Protein AF-A0A4Z0R342-F1 (afdb_monomer_lite)

pLDDT: mean 92.37, std 7.5, range [56.41, 98.62]

Structure (mmCIF, N/CA/C/O backbone):
data_AF-A0A4Z0R342-F1
#
_entry.id   AF-A0A4Z0R342-F1
#
loop_
_atom_site.group_PDB
_atom_site.id
_atom_site.type_symbol
_atom_site.label_atom_id
_atom_site.label_alt_id
_atom_site.label_comp_id
_atom_site.label_asym_id
_atom_site.label_entity_id
_atom_site.label_seq_id
_atom_site.pdbx_PDB_ins_code
_atom_site.Cartn_x
_atom_site.Cartn_y
_atom_site.Cartn_z
_atom_site.occupancy
_atom_site.B_iso_or_equiv
_atom_site.auth_seq_id
_atom_site.auth_comp_id
_atom_site.auth_asym_id
_atom_site.auth_atom_id
_atom_site.pdbx_PDB_model_num
ATOM 1 N N . MET A 1 1 ? -10.375 8.324 -7.191 1.00 58.84 1 MET A N 1
ATOM 2 C CA . MET A 1 1 ? -10.626 8.672 -8.607 1.00 58.84 1 MET A CA 1
ATOM 3 C C . MET A 1 1 ? -9.761 9.822 -9.131 1.00 58.84 1 MET A C 1
ATOM 5 O O . MET A 1 1 ? -9.226 9.677 -10.217 1.00 58.84 1 MET A O 1
ATOM 9 N N . ALA A 1 2 ? -9.549 10.933 -8.406 1.00 72.94 2 ALA A N 1
ATOM 10 C CA . ALA A 1 2 ? -8.735 12.053 -8.923 1.00 72.94 2 ALA A CA 1
ATOM 11 C C . ALA A 1 2 ? -7.301 11.655 -9.349 1.00 72.94 2 ALA A C 1
ATOM 13 O O . ALA A 1 2 ? -6.861 12.028 -10.432 1.00 72.94 2 ALA A O 1
ATOM 14 N N . GLY A 1 3 ? -6.603 10.837 -8.549 1.00 83.50 3 GLY A N 1
ATOM 15 C CA . GLY A 1 3 ? -5.262 10.346 -8.905 1.00 83.50 3 GLY A CA 1
ATOM 16 C C . GLY A 1 3 ? -5.243 9.449 -10.148 1.00 83.50 3 GLY A C 1
ATOM 17 O O . GLY A 1 3 ? -4.335 9.531 -10.959 1.00 83.50 3 GLY A O 1
ATOM 18 N N . GLU A 1 4 ? -6.278 8.639 -10.355 1.00 87.81 4 GLU A N 1
ATOM 19 C CA . GLU A 1 4 ? -6.387 7.790 -11.547 1.00 87.81 4 GLU A CA 1
ATOM 20 C C . GLU A 1 4 ? -6.617 8.621 -12.814 1.00 87.81 4 GLU A C 1
ATOM 22 O O . GLU A 1 4 ? -5.901 8.441 -13.797 1.00 87.81 4 GLU A O 1
ATOM 27 N N . ARG A 1 5 ? -7.526 9.611 -12.761 1.00 92.69 5 ARG A N 1
ATOM 28 C CA . ARG A 1 5 ? -7.713 10.567 -13.867 1.00 92.69 5 ARG A CA 1
ATOM 29 C C . ARG A 1 5 ? -6.400 11.269 -14.211 1.00 92.69 5 ARG A C 1
ATOM 31 O O . ARG A 1 5 ? -6.078 11.361 -15.392 1.00 92.69 5 ARG A O 1
ATOM 38 N N . LYS A 1 6 ? -5.654 11.715 -13.191 1.00 94.00 6 LYS A N 1
ATOM 39 C CA . LYS A 1 6 ? -4.354 12.384 -13.341 1.00 94.00 6 LYS A CA 1
ATOM 40 C C . LYS A 1 6 ? -3.309 11.462 -13.978 1.00 94.00 6 LYS A C 1
ATOM 42 O O . LYS A 1 6 ? -2.653 11.871 -14.928 1.00 94.00 6 LYS A O 1
ATOM 47 N N . GLY A 1 7 ? -3.225 10.205 -13.535 1.00 94.06 7 GLY A N 1
ATOM 48 C CA . GLY A 1 7 ? -2.366 9.182 -14.143 1.00 94.06 7 GLY A CA 1
ATOM 49 C C . GLY A 1 7 ? -2.644 8.977 -15.629 1.00 94.06 7 GLY A C 1
ATOM 50 O O . GLY A 1 7 ? -1.735 9.124 -16.437 1.00 94.06 7 GLY A O 1
ATOM 51 N N . LYS A 1 8 ? -3.914 8.780 -16.000 1.00 95.88 8 LYS A N 1
ATOM 52 C CA . LYS A 1 8 ? -4.314 8.613 -17.406 1.00 95.88 8 LYS A CA 1
ATOM 53 C C . LYS A 1 8 ? -4.059 9.860 -18.259 1.00 95.88 8 LYS A C 1
ATOM 55 O O . LYS A 1 8 ? -3.855 9.749 -19.460 1.00 95.88 8 LYS A O 1
ATOM 60 N N . THR A 1 9 ? -4.078 11.053 -17.663 1.00 97.19 9 THR A N 1
ATOM 61 C CA . THR A 1 9 ? -3.677 12.287 -18.357 1.00 97.19 9 THR A CA 1
ATOM 62 C C . THR A 1 9 ? -2.167 12.331 -18.603 1.00 97.19 9 THR A C 1
ATOM 64 O O . THR A 1 9 ? -1.750 12.718 -19.689 1.00 97.19 9 THR A O 1
ATOM 67 N N . TYR A 1 10 ? -1.343 11.891 -17.647 1.00 97.75 10 TYR A N 1
ATOM 68 C CA . TYR A 1 10 ? 0.102 11.769 -17.860 1.00 97.75 10 TYR A CA 1
ATOM 69 C C . TYR A 1 10 ? 0.454 10.725 -18.918 1.00 97.75 10 TYR A C 1
ATOM 71 O O . TYR A 1 10 ? 1.288 11.002 -19.774 1.00 97.75 10 TYR A O 1
ATOM 79 N N . GLU A 1 11 ? -0.212 9.568 -18.907 1.00 98.06 11 GLU A N 1
ATOM 80 C CA . GLU A 1 11 ? -0.090 8.575 -19.979 1.00 98.06 11 GLU A CA 1
ATOM 81 C C . GLU A 1 11 ? -0.410 9.202 -21.347 1.00 98.06 11 GLU A C 1
ATOM 83 O O . GLU A 1 11 ? 0.380 9.075 -22.274 1.00 98.06 11 GLU A O 1
ATOM 88 N N . ALA A 1 12 ? -1.501 9.965 -21.470 1.00 98.31 12 ALA A N 1
ATOM 89 C CA . ALA A 1 12 ? -1.852 10.621 -22.730 1.00 98.31 12 ALA A CA 1
ATOM 90 C C . ALA A 1 12 ? -0.785 11.629 -23.208 1.00 98.31 12 ALA A C 1
ATOM 92 O O . ALA A 1 12 ? -0.457 11.648 -24.391 1.00 98.31 12 ALA A O 1
ATOM 93 N N . LEU A 1 13 ? -0.186 12.423 -22.308 1.00 98.56 13 LEU A N 1
ATOM 94 C CA . LEU A 1 13 ? 0.931 13.316 -22.664 1.00 98.56 13 LEU A CA 1
ATOM 95 C C . LEU A 1 13 ? 2.157 12.529 -23.155 1.00 98.56 13 LEU A C 1
ATOM 97 O O . LEU A 1 13 ? 2.797 12.929 -24.127 1.00 98.56 13 LEU A O 1
ATOM 101 N N . VAL A 1 14 ? 2.467 11.396 -22.512 1.00 98.62 14 VAL A N 1
ATOM 102 C CA . VAL A 1 14 ? 3.527 10.483 -22.967 1.00 98.62 14 VAL A CA 1
ATOM 103 C C . VAL A 1 14 ? 3.188 9.911 -24.340 1.00 98.62 14 VAL A C 1
ATOM 105 O O . VAL A 1 14 ? 4.060 9.885 -25.201 1.00 98.62 14 VAL A O 1
ATOM 108 N N . LYS A 1 15 ? 1.933 9.525 -24.591 1.00 98.56 15 LYS A N 1
ATOM 109 C CA . LYS A 1 15 ? 1.498 9.012 -25.895 1.00 98.56 15 LYS A CA 1
ATOM 110 C C . LYS A 1 15 ? 1.686 10.039 -27.014 1.00 98.56 15 LYS A C 1
ATOM 112 O O . LYS A 1 15 ? 2.239 9.679 -28.047 1.00 98.56 15 LYS A O 1
ATOM 117 N N . VAL A 1 16 ? 1.330 11.310 -26.788 1.00 98.62 16 VAL A N 1
ATOM 118 C CA . VAL A 1 16 ? 1.589 12.397 -27.757 1.00 98.62 16 VAL A CA 1
ATOM 119 C C . VAL A 1 16 ? 3.085 12.524 -28.059 1.00 98.62 16 VAL A C 1
ATOM 121 O O . VAL A 1 16 ? 3.474 12.651 -29.219 1.00 98.62 16 VAL A O 1
ATOM 124 N N . ALA A 1 17 ? 3.935 12.465 -27.031 1.00 98.62 17 ALA A N 1
ATOM 125 C CA . ALA A 1 17 ? 5.383 12.524 -27.210 1.00 98.62 17 ALA A CA 1
ATOM 126 C C . ALA A 1 17 ? 5.931 11.293 -27.963 1.00 98.62 17 ALA A C 1
ATOM 128 O O . ALA A 1 17 ? 6.778 11.433 -28.841 1.00 98.62 17 ALA A O 1
ATOM 129 N N . LEU A 1 18 ? 5.418 10.090 -27.687 1.00 98.50 18 LEU A N 1
ATOM 130 C CA . LEU A 1 18 ? 5.801 8.867 -28.401 1.00 98.50 18 LEU A CA 1
ATOM 131 C C . LEU A 1 18 ? 5.357 8.881 -29.871 1.00 98.50 18 LEU A C 1
ATOM 133 O O . LEU A 1 18 ? 6.116 8.447 -30.732 1.00 98.50 18 LEU A O 1
ATOM 137 N N . ASP A 1 19 ? 4.172 9.410 -30.183 1.00 98.12 19 ASP A N 1
ATOM 138 C CA . ASP A 1 19 ? 3.695 9.529 -31.569 1.00 98.12 19 ASP A CA 1
ATOM 139 C C . ASP A 1 19 ? 4.552 10.494 -32.398 1.00 98.12 19 ASP A C 1
ATOM 141 O O . ASP A 1 19 ? 4.837 10.227 -33.572 1.00 98.12 19 ASP A O 1
ATOM 145 N N . ARG A 1 20 ? 5.026 11.583 -31.778 1.00 98.00 20 ARG A N 1
ATOM 146 C CA . ARG A 1 20 ? 6.028 12.473 -32.385 1.00 98.00 20 ARG A CA 1
ATOM 147 C C . ARG A 1 20 ? 7.337 11.741 -32.624 1.00 98.00 20 ARG A C 1
ATOM 149 O O . ARG A 1 20 ? 7.822 11.730 -33.750 1.00 98.00 20 ARG A O 1
ATOM 156 N N . LEU A 1 21 ? 7.845 11.053 -31.603 1.00 97.75 21 LEU A N 1
ATOM 157 C CA . LEU A 1 21 ? 9.089 10.295 -31.701 1.00 97.75 21 LEU A CA 1
ATOM 158 C C . LEU A 1 21 ? 9.035 9.229 -32.804 1.00 97.75 21 LEU A C 1
ATOM 160 O O . LEU A 1 21 ? 10.004 9.061 -33.535 1.00 97.75 21 LEU A O 1
ATOM 164 N N . ARG A 1 22 ? 7.896 8.545 -32.971 1.00 97.12 22 ARG A N 1
ATOM 165 C CA . ARG A 1 22 ? 7.670 7.579 -34.058 1.00 97.12 22 ARG A CA 1
ATOM 166 C C . ARG A 1 22 ? 7.709 8.233 -35.440 1.00 97.12 22 ARG A C 1
ATOM 168 O O . ARG A 1 22 ? 8.159 7.616 -36.394 1.00 97.12 22 ARG A O 1
ATOM 175 N N . THR A 1 23 ? 7.235 9.472 -35.553 1.00 96.56 23 THR A N 1
ATOM 176 C CA . THR A 1 23 ? 7.300 10.241 -36.807 1.00 96.56 23 THR A CA 1
ATOM 177 C C . THR A 1 23 ? 8.736 10.678 -37.116 1.00 96.56 23 THR A C 1
ATOM 179 O O . THR A 1 23 ? 9.125 10.741 -38.277 1.00 96.56 23 THR A O 1
ATOM 182 N N . GLU A 1 24 ? 9.534 10.956 -36.082 1.00 96.12 24 GLU A N 1
ATOM 183 C CA . GLU A 1 24 ? 10.947 11.341 -36.197 1.00 96.12 24 GLU A CA 1
ATOM 184 C C . GLU A 1 24 ? 11.888 10.140 -36.417 1.00 96.12 24 GLU A C 1
ATOM 186 O O . GLU A 1 24 ? 12.968 10.300 -36.986 1.00 96.12 24 GLU A O 1
ATOM 191 N N . GLN A 1 25 ? 11.500 8.941 -35.967 1.00 94.12 25 GLN A N 1
ATOM 192 C CA . GLN A 1 25 ? 12.297 7.715 -36.034 1.00 94.12 25 GLN A CA 1
ATOM 193 C C . GLN A 1 25 ? 11.542 6.610 -36.783 1.00 94.12 25 GLN A C 1
ATOM 195 O O . GLN A 1 25 ? 10.724 5.903 -36.194 1.00 94.1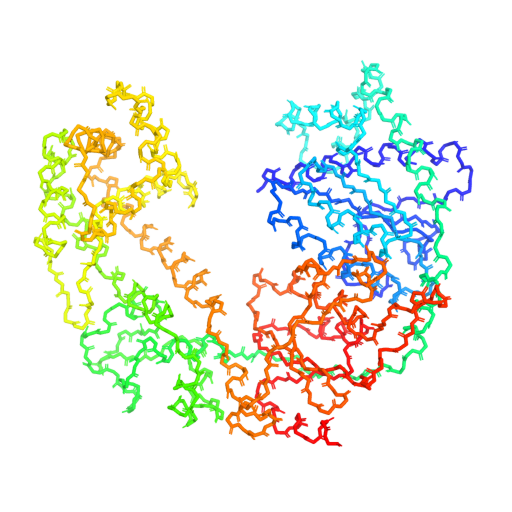2 25 GLN A O 1
ATOM 200 N N . GLU A 1 26 ? 11.886 6.395 -38.058 1.00 87.12 26 GLU A N 1
ATOM 201 C CA . GLU A 1 26 ? 11.214 5.417 -38.938 1.00 87.12 26 GLU A CA 1
ATOM 202 C C . GLU A 1 26 ? 11.157 3.983 -38.367 1.00 87.12 26 GLU A C 1
ATOM 204 O O . GLU A 1 26 ? 10.241 3.233 -38.688 1.00 87.12 26 GLU A O 1
ATOM 209 N N . ASN A 1 27 ? 12.090 3.608 -37.483 1.00 91.19 27 ASN A N 1
ATOM 210 C CA . ASN A 1 27 ? 12.235 2.246 -36.952 1.00 91.19 27 ASN A CA 1
ATOM 211 C C . ASN A 1 27 ? 11.835 2.093 -35.474 1.00 91.19 27 ASN A C 1
ATOM 213 O O . ASN A 1 27 ? 12.312 1.174 -34.811 1.00 91.19 27 ASN A O 1
ATOM 217 N N . LEU A 1 28 ? 11.015 2.991 -34.915 1.00 94.25 28 LEU A N 1
ATOM 218 C CA . LEU A 1 28 ? 10.633 2.884 -33.500 1.00 94.25 28 LEU A CA 1
ATOM 219 C C . LEU A 1 28 ? 9.745 1.655 -33.209 1.00 94.25 28 LEU A C 1
ATOM 221 O O . LEU A 1 28 ? 9.843 1.088 -32.125 1.00 94.25 28 LEU A O 1
ATOM 225 N N . GLY A 1 29 ? 8.914 1.240 -34.170 1.00 96.25 29 GLY A N 1
ATOM 226 C CA . GLY A 1 29 ? 7.895 0.196 -34.005 1.00 96.25 29 GLY A CA 1
ATOM 227 C C . GLY A 1 29 ? 6.491 0.756 -33.737 1.00 96.25 29 GLY A C 1
ATOM 228 O O . GLY A 1 29 ? 6.280 1.972 -33.659 1.00 96.25 29 GLY A O 1
ATOM 229 N N . GLU A 1 30 ? 5.507 -0.135 -33.626 1.00 97.69 30 GLU A N 1
ATOM 230 C CA . GLU A 1 30 ? 4.133 0.210 -33.258 1.00 97.69 30 GLU A CA 1
ATOM 231 C C . GLU A 1 30 ? 4.023 0.466 -31.748 1.00 97.69 30 GLU A C 1
ATOM 233 O O . GLU A 1 30 ? 4.730 -0.152 -30.956 1.00 97.69 30 GLU A O 1
ATOM 238 N N . ILE A 1 31 ? 3.158 1.409 -31.349 1.00 98.31 31 ILE A N 1
ATOM 239 C CA . ILE A 1 31 ? 2.948 1.806 -29.950 1.00 98.31 31 ILE A CA 1
ATOM 240 C C . ILE A 1 31 ? 1.586 1.283 -29.490 1.00 98.31 31 ILE A C 1
ATOM 242 O O . ILE A 1 31 ? 0.553 1.801 -29.914 1.00 98.31 31 ILE A O 1
ATOM 246 N N . PHE A 1 32 ? 1.596 0.337 -28.558 1.00 98.19 32 PHE A N 1
ATOM 247 C CA . PHE A 1 32 ? 0.409 -0.242 -27.929 1.00 98.19 32 PHE A CA 1
ATOM 248 C C . PHE A 1 32 ? 0.188 0.410 -26.557 1.00 98.19 32 PHE A C 1
ATOM 250 O O . PHE A 1 32 ? 1.125 0.484 -25.758 1.00 98.19 32 PHE A O 1
ATOM 257 N N . TRP A 1 33 ? -1.022 0.907 -26.276 1.00 97.81 33 TRP A N 1
ATOM 258 C CA . TRP A 1 33 ? -1.359 1.620 -25.029 1.00 97.81 33 TRP A CA 1
ATOM 259 C C . TRP A 1 33 ? -2.330 0.796 -24.183 1.00 97.81 33 TRP A C 1
ATOM 261 O O . TRP A 1 33 ? -3.463 0.571 -24.602 1.00 97.81 33 TRP A O 1
ATOM 271 N N . ASN A 1 34 ? -1.910 0.408 -22.972 1.00 96.75 34 ASN A N 1
ATOM 272 C CA . ASN A 1 34 ? -2.687 -0.436 -22.053 1.00 96.75 34 ASN A CA 1
ATOM 273 C C . ASN A 1 34 ? -3.116 -1.775 -22.680 1.00 96.75 34 ASN A C 1
ATOM 275 O O . ASN A 1 34 ? -4.220 -2.261 -22.447 1.00 96.75 34 ASN A O 1
ATOM 279 N N . GLU A 1 35 ? -2.247 -2.384 -23.484 1.00 96.94 35 GLU A N 1
ATOM 280 C CA . GLU A 1 35 ? -2.460 -3.733 -24.005 1.00 96.94 35 GLU A CA 1
ATOM 281 C C . GLU A 1 35 ? -1.508 -4.701 -23.308 1.00 96.94 35 GLU A C 1
ATOM 283 O O . GLU A 1 35 ? -0.328 -4.406 -23.138 1.00 96.94 35 GLU A O 1
ATOM 288 N N . THR A 1 36 ? -2.017 -5.857 -22.871 1.00 96.56 36 THR A N 1
ATOM 289 C CA . THR A 1 36 ? -1.226 -6.833 -22.108 1.00 96.56 36 THR A CA 1
ATOM 290 C C . THR A 1 36 ? -0.567 -7.846 -23.050 1.00 96.56 36 THR A C 1
ATOM 292 O O . THR A 1 36 ? -1.287 -8.666 -23.628 1.00 96.56 36 THR A O 1
ATOM 295 N N . PRO A 1 37 ? 0.775 -7.869 -23.165 1.00 96.81 37 PRO A N 1
ATOM 296 C CA . PRO A 1 37 ? 1.475 -8.878 -23.954 1.00 96.81 37 PRO A CA 1
ATOM 297 C C . PRO A 1 37 ? 1.209 -10.304 -23.457 1.00 96.81 37 PRO A C 1
ATOM 299 O O . PRO A 1 37 ? 1.099 -10.553 -22.248 1.00 96.81 37 PRO A O 1
ATOM 302 N N . ALA A 1 38 ? 1.205 -11.277 -24.369 1.00 94.38 38 ALA A N 1
ATOM 303 C CA . ALA A 1 38 ? 1.123 -12.688 -24.016 1.00 94.38 38 ALA A CA 1
ATOM 304 C C . ALA A 1 38 ? 2.243 -13.089 -23.038 1.00 94.38 38 ALA A C 1
ATOM 306 O O . ALA A 1 38 ? 3.427 -12.841 -23.257 1.00 94.38 38 ALA A O 1
ATOM 307 N N . GLY A 1 39 ? 1.855 -13.739 -21.939 1.00 90.00 39 GLY A N 1
ATOM 308 C CA . GLY A 1 39 ? 2.769 -14.195 -20.888 1.00 90.00 39 GLY A CA 1
ATOM 309 C C . GLY A 1 39 ? 2.912 -13.233 -19.706 1.00 90.00 39 GLY A C 1
ATOM 310 O O . GLY A 1 39 ? 3.281 -13.681 -18.616 1.00 90.00 39 GLY A O 1
ATOM 311 N N . MET A 1 40 ? 2.555 -11.956 -19.867 1.00 94.31 40 MET A N 1
ATOM 312 C CA . MET A 1 40 ? 2.443 -11.021 -18.746 1.00 94.31 40 MET A CA 1
ATOM 313 C C . MET A 1 40 ? 1.079 -11.143 -18.063 1.00 94.31 40 MET A C 1
ATOM 315 O O . MET A 1 40 ? 0.073 -11.524 -18.657 1.00 94.31 40 MET A O 1
ATOM 319 N N . THR A 1 41 ? 1.045 -10.837 -16.769 1.00 93.00 41 THR A N 1
ATOM 320 C CA . THR A 1 41 ? -0.194 -10.764 -15.977 1.00 93.00 41 THR A CA 1
ATOM 321 C C . THR A 1 41 ? -0.490 -9.352 -15.488 1.00 93.00 41 THR A C 1
ATOM 323 O O . THR A 1 41 ? -1.451 -9.135 -14.741 1.00 93.00 41 THR A O 1
ATOM 326 N N . ILE A 1 42 ? 0.379 -8.414 -15.846 1.00 91.50 42 ILE A N 1
ATOM 327 C CA . ILE A 1 42 ? 0.260 -7.004 -15.547 1.00 91.50 42 ILE A CA 1
ATOM 328 C C . ILE A 1 42 ? 0.200 -6.267 -16.876 1.00 91.50 42 ILE A C 1
ATOM 330 O O . ILE A 1 42 ? 1.074 -6.459 -17.715 1.00 91.50 42 ILE A O 1
ATOM 334 N N . GLU A 1 43 ? -0.820 -5.433 -17.029 1.00 94.62 43 GLU A N 1
ATOM 335 C CA . GLU A 1 43 ? -0.951 -4.503 -18.145 1.00 94.62 43 GLU A CA 1
ATOM 336 C C . GLU A 1 43 ? 0.106 -3.392 -18.006 1.00 94.62 43 GLU A C 1
ATOM 338 O O . GLU A 1 43 ? 0.104 -2.702 -16.978 1.00 94.62 43 GLU A O 1
ATOM 343 N N . PRO A 1 44 ? 1.049 -3.264 -18.956 1.00 95.25 44 PRO A N 1
ATOM 344 C CA . PRO A 1 44 ? 1.976 -2.140 -19.008 1.00 95.25 44 PRO A CA 1
ATOM 345 C C . PRO A 1 44 ? 1.280 -0.885 -19.548 1.00 95.25 44 PRO A C 1
ATOM 347 O O . PRO A 1 44 ? 0.321 -0.989 -20.312 1.00 95.25 44 PRO A O 1
ATOM 350 N N . ASP A 1 45 ? 1.800 0.300 -19.211 1.00 97.56 45 ASP A N 1
ATOM 351 C CA . ASP A 1 45 ? 1.240 1.548 -19.742 1.00 97.56 45 ASP A CA 1
ATOM 352 C C . ASP A 1 45 ? 1.491 1.646 -21.254 1.00 97.56 45 ASP A C 1
ATOM 354 O O . ASP A 1 45 ? 0.556 1.877 -22.015 1.00 97.56 45 ASP A O 1
ATOM 358 N N . PHE A 1 46 ? 2.723 1.393 -21.719 1.00 98.50 46 PHE A N 1
ATOM 359 C CA . PHE A 1 46 ? 2.996 1.266 -23.155 1.00 98.50 46 PHE A CA 1
ATOM 360 C C . PHE A 1 46 ? 3.930 0.109 -23.490 1.00 98.50 46 PHE A C 1
ATOM 362 O O . PHE A 1 46 ? 4.899 -0.166 -22.776 1.00 98.50 46 PHE A O 1
ATOM 369 N N . CYS A 1 47 ? 3.684 -0.494 -24.646 1.00 98.31 47 CYS A N 1
ATOM 370 C CA . CYS A 1 47 ? 4.588 -1.409 -25.327 1.00 98.31 47 CYS A CA 1
ATOM 371 C C . CYS A 1 47 ? 4.960 -0.832 -26.691 1.00 98.31 47 CYS A C 1
ATOM 373 O O . CYS A 1 47 ? 4.116 -0.248 -27.365 1.00 98.31 47 CYS A O 1
ATOM 375 N N . ILE A 1 48 ? 6.218 -1.001 -27.094 1.00 98.31 48 ILE A N 1
ATOM 376 C CA . ILE A 1 48 ? 6.699 -0.610 -28.419 1.00 98.31 48 ILE A CA 1
ATOM 377 C C . ILE A 1 48 ? 7.419 -1.796 -29.054 1.00 98.31 48 ILE A C 1
ATOM 379 O O . ILE A 1 48 ? 8.334 -2.353 -28.441 1.00 98.31 48 ILE A O 1
ATOM 383 N N . GLY A 1 49 ? 7.016 -2.187 -30.259 1.00 97.31 49 GLY A N 1
ATOM 384 C CA . GLY A 1 49 ? 7.610 -3.304 -30.993 1.00 97.31 49 GLY A CA 1
ATOM 385 C C . GLY A 1 49 ? 6.882 -3.597 -32.300 1.00 97.31 49 GLY A C 1
ATOM 386 O O . GLY A 1 49 ? 6.088 -2.783 -32.763 1.00 97.31 49 GLY A O 1
ATOM 387 N N . ASP A 1 50 ? 7.161 -4.762 -32.880 1.00 95.69 50 ASP A N 1
ATOM 388 C CA . ASP A 1 50 ? 6.518 -5.201 -34.126 1.00 95.69 50 ASP A CA 1
ATOM 389 C C . ASP A 1 50 ? 5.048 -5.584 -33.895 1.00 95.69 50 ASP A C 1
ATOM 391 O O . ASP A 1 50 ? 4.197 -5.350 -34.746 1.00 95.69 50 ASP A O 1
ATOM 395 N N . ASP A 1 51 ? 4.757 -6.153 -32.722 1.00 96.62 51 ASP A N 1
ATOM 396 C CA . ASP A 1 51 ? 3.411 -6.419 -32.227 1.00 96.62 51 ASP A CA 1
ATOM 397 C C . ASP A 1 51 ? 3.385 -6.424 -30.687 1.00 96.62 51 ASP A C 1
ATOM 399 O O . ASP A 1 51 ? 4.429 -6.447 -30.024 1.00 96.62 51 ASP A O 1
ATOM 403 N N . VAL A 1 52 ? 2.182 -6.430 -30.104 1.00 96.38 52 VAL A N 1
ATOM 404 C CA . VAL A 1 52 ? 1.971 -6.387 -28.647 1.00 96.38 52 VAL A CA 1
ATOM 405 C C . VAL A 1 52 ? 2.646 -7.537 -27.884 1.00 96.38 52 VAL A C 1
ATOM 407 O O . VAL A 1 52 ? 3.025 -7.368 -26.729 1.00 96.38 52 VAL A O 1
ATOM 410 N N . ASN A 1 53 ? 2.828 -8.709 -28.499 1.00 96.88 53 ASN A N 1
ATOM 411 C CA . ASN A 1 53 ? 3.418 -9.897 -27.872 1.00 96.88 53 ASN A CA 1
ATOM 412 C C . ASN A 1 53 ? 4.942 -9.972 -28.033 1.00 96.88 53 ASN A C 1
ATOM 414 O O . ASN A 1 53 ? 5.590 -10.751 -27.327 1.00 96.88 53 ASN A O 1
ATOM 418 N N . HIS A 1 54 ? 5.518 -9.147 -28.907 1.00 96.62 54 HIS A N 1
ATOM 419 C CA . HIS A 1 54 ? 6.959 -9.044 -29.131 1.00 96.62 54 HIS A CA 1
ATOM 420 C C . HIS A 1 54 ? 7.466 -7.610 -28.906 1.00 96.62 54 HIS A C 1
ATOM 422 O O . HIS A 1 54 ? 8.121 -7.037 -29.784 1.00 96.62 54 HIS A O 1
ATOM 428 N N . PRO A 1 55 ? 7.208 -7.000 -27.731 1.00 97.38 55 PRO A N 1
ATOM 429 C CA . PRO A 1 55 ? 7.684 -5.654 -27.474 1.00 97.38 55 PRO A CA 1
ATOM 430 C C . PRO A 1 55 ? 9.214 -5.649 -27.365 1.00 97.38 55 PRO A C 1
ATOM 432 O O . PRO A 1 55 ? 9.831 -6.519 -26.746 1.00 97.38 55 PRO A O 1
ATOM 435 N N . GLN A 1 56 ? 9.831 -4.626 -27.943 1.00 97.62 56 GLN A N 1
ATOM 436 C CA . GLN A 1 56 ? 11.247 -4.301 -27.779 1.00 97.62 56 GLN A CA 1
ATOM 437 C C . GLN A 1 56 ? 11.457 -3.317 -26.622 1.00 97.62 56 GLN A C 1
ATOM 439 O O . GLN A 1 56 ? 12.529 -3.289 -26.009 1.00 97.62 56 GLN A O 1
ATOM 444 N N . ILE A 1 57 ? 10.440 -2.504 -26.319 1.00 98.38 57 ILE A N 1
ATOM 445 C CA . ILE A 1 57 ? 10.435 -1.532 -25.225 1.00 98.38 57 ILE A CA 1
ATOM 446 C C . ILE A 1 57 ? 9.112 -1.645 -24.459 1.00 98.38 57 ILE A C 1
ATOM 448 O O . ILE A 1 57 ? 8.040 -1.756 -25.049 1.00 98.38 57 ILE A O 1
ATOM 452 N N . VAL A 1 58 ? 9.189 -1.578 -23.135 1.00 98.25 58 VAL A N 1
ATOM 453 C CA . VAL A 1 58 ? 8.051 -1.412 -22.228 1.00 98.25 58 VAL A CA 1
ATOM 454 C C . VAL A 1 58 ? 8.247 -0.107 -21.466 1.00 98.25 58 VAL A C 1
ATOM 456 O O . VAL A 1 58 ? 9.332 0.154 -20.946 1.00 98.25 58 VAL A O 1
ATOM 459 N N . ILE A 1 59 ? 7.216 0.726 -21.393 1.00 98.44 59 ILE A N 1
ATOM 460 C CA . ILE A 1 59 ? 7.267 2.020 -20.712 1.00 98.44 59 ILE A CA 1
ATOM 461 C C . ILE A 1 59 ? 6.278 2.013 -19.556 1.00 98.44 59 ILE A C 1
ATOM 463 O O . ILE A 1 59 ? 5.112 1.663 -19.728 1.00 98.44 59 ILE A O 1
ATOM 467 N N . LEU A 1 60 ? 6.763 2.429 -18.387 1.00 97.38 60 LEU A N 1
ATOM 468 C CA . LEU A 1 60 ? 5.987 2.571 -17.162 1.00 97.38 60 LEU A CA 1
ATOM 469 C C . LEU A 1 60 ? 5.858 4.055 -16.818 1.00 97.38 60 LEU A C 1
ATOM 471 O O . LEU A 1 60 ? 6.866 4.750 -16.675 1.00 97.38 60 LEU A O 1
ATOM 475 N N . VAL A 1 61 ? 4.635 4.541 -16.644 1.00 96.62 61 VAL A N 1
ATOM 476 C CA . VAL A 1 61 ? 4.314 5.917 -16.268 1.00 96.62 61 VAL A CA 1
ATOM 477 C C . VAL A 1 61 ? 3.844 5.944 -14.821 1.00 96.62 61 VAL A C 1
ATOM 479 O O . VAL A 1 61 ? 2.788 5.439 -14.446 1.00 96.62 61 VAL A O 1
ATOM 482 N N . THR A 1 62 ? 4.624 6.591 -13.961 1.00 93.31 62 THR A N 1
ATOM 483 C CA . THR A 1 62 ? 4.306 6.710 -12.541 1.00 93.31 62 THR A CA 1
ATOM 484 C C . THR A 1 62 ? 4.081 8.150 -12.116 1.00 93.31 62 THR A C 1
ATOM 486 O O . THR A 1 62 ? 4.750 9.089 -12.543 1.00 93.31 62 THR A O 1
ATOM 489 N N . HIS A 1 63 ? 3.141 8.315 -11.197 1.00 91.38 63 HIS A N 1
ATOM 490 C CA . HIS A 1 63 ? 2.977 9.526 -10.416 1.00 91.38 63 HIS A CA 1
ATOM 491 C C . HIS A 1 63 ? 2.597 9.126 -8.988 1.00 91.38 63 HIS A C 1
ATOM 493 O O . HIS A 1 63 ? 1.970 8.082 -8.749 1.00 91.38 63 HIS A O 1
ATOM 499 N N . SER A 1 64 ? 2.972 9.952 -8.019 1.00 80.94 64 SER A N 1
ATOM 500 C CA . SER A 1 64 ? 2.569 9.768 -6.634 1.00 80.94 64 SER A CA 1
ATOM 501 C C . SER A 1 64 ? 2.172 11.117 -6.039 1.00 80.94 64 SER A C 1
ATOM 503 O O . SER A 1 64 ? 2.727 12.149 -6.382 1.00 80.94 64 SER A O 1
ATOM 505 N N . GLY A 1 65 ? 1.151 11.122 -5.182 1.00 71.06 65 GLY A N 1
ATOM 506 C CA . GLY A 1 65 ? 0.759 12.331 -4.448 1.00 71.06 65 GLY A CA 1
ATOM 507 C C . GLY A 1 65 ? 1.542 12.531 -3.148 1.00 71.06 65 GLY A C 1
ATOM 508 O O . GLY A 1 65 ? 1.232 13.447 -2.396 1.00 71.06 65 GLY A O 1
ATOM 509 N N . SER A 1 66 ? 2.471 11.626 -2.804 1.00 69.88 66 SER A N 1
ATOM 510 C CA . SER A 1 66 ? 3.272 11.738 -1.580 1.00 69.88 66 SER A CA 1
ATOM 511 C C . SER A 1 66 ? 4.504 10.831 -1.589 1.00 69.88 66 SER A C 1
ATOM 513 O O . SER A 1 66 ? 4.458 9.690 -2.056 1.00 69.88 66 SER A O 1
ATOM 515 N N . ALA A 1 67 ? 5.561 11.264 -0.898 1.00 68.19 67 ALA A N 1
ATOM 516 C CA . ALA A 1 67 ? 6.788 10.485 -0.727 1.00 68.19 67 ALA A CA 1
ATOM 517 C C . ALA A 1 67 ? 6.558 9.080 -0.130 1.00 68.19 67 ALA A C 1
ATOM 519 O O . ALA A 1 67 ? 7.301 8.150 -0.437 1.00 68.19 67 ALA A O 1
ATOM 520 N N . LYS A 1 68 ? 5.538 8.873 0.716 1.00 70.31 68 LYS A N 1
ATOM 521 C CA . LYS A 1 68 ? 5.215 7.536 1.253 1.00 70.31 68 LYS A CA 1
ATOM 522 C C . LYS A 1 68 ? 4.652 6.608 0.172 1.00 70.31 68 LYS A C 1
ATOM 524 O O . LYS A 1 68 ? 4.974 5.422 0.159 1.00 70.31 68 LYS A O 1
ATOM 529 N N . ASN A 1 69 ? 3.839 7.145 -0.734 1.00 80.12 69 ASN A N 1
ATOM 530 C CA . ASN A 1 69 ? 3.260 6.381 -1.836 1.00 80.12 69 ASN A CA 1
ATOM 531 C C . ASN A 1 69 ? 4.305 6.049 -2.910 1.00 80.12 69 ASN A C 1
ATOM 533 O O . ASN A 1 69 ? 4.162 5.031 -3.588 1.00 80.12 69 ASN A O 1
ATOM 537 N N . SER A 1 70 ? 5.370 6.852 -3.022 1.00 81.31 70 SER A N 1
ATOM 538 C CA . SER A 1 70 ? 6.461 6.617 -3.973 1.00 81.31 70 SER A CA 1
ATOM 539 C C . SER A 1 70 ? 7.197 5.282 -3.744 1.00 81.31 70 SER A C 1
ATOM 541 O O . SER A 1 70 ? 7.410 4.549 -4.706 1.00 81.31 70 SER A O 1
ATOM 543 N N . ASP A 1 71 ? 7.472 4.880 -2.491 1.00 85.25 71 ASP A N 1
ATOM 544 C CA . ASP A 1 71 ? 8.069 3.565 -2.169 1.00 85.25 71 ASP A CA 1
ATOM 545 C C . ASP A 1 71 ? 7.169 2.404 -2.635 1.00 85.25 71 ASP A C 1
ATOM 547 O O . ASP A 1 71 ? 7.642 1.424 -3.210 1.00 85.25 71 ASP A O 1
ATOM 551 N N . MET A 1 72 ? 5.857 2.500 -2.386 1.00 86.50 72 MET A N 1
ATOM 552 C CA . MET A 1 72 ? 4.899 1.465 -2.793 1.00 86.50 72 MET A CA 1
ATOM 553 C C . MET A 1 72 ? 4.783 1.369 -4.314 1.00 86.50 72 MET A C 1
ATOM 555 O O . MET A 1 72 ? 4.698 0.268 -4.853 1.00 86.50 72 MET A O 1
ATOM 559 N N . LYS A 1 73 ? 4.765 2.514 -5.003 1.00 89.19 73 LYS A N 1
ATOM 560 C CA . LYS A 1 73 ? 4.735 2.577 -6.466 1.00 89.19 73 LYS A CA 1
ATOM 561 C C . LYS A 1 73 ? 6.012 2.005 -7.072 1.00 89.19 73 LYS A C 1
ATOM 563 O O . LYS A 1 73 ? 5.909 1.174 -7.962 1.00 89.19 73 LYS A O 1
ATOM 568 N N . PHE A 1 74 ? 7.179 2.338 -6.519 1.00 92.25 74 PHE A N 1
ATOM 569 C CA . PHE A 1 74 ? 8.453 1.763 -6.948 1.00 92.25 74 PHE A CA 1
ATOM 570 C C . PHE A 1 74 ? 8.411 0.230 -6.967 1.00 92.25 74 PHE A C 1
ATOM 572 O O . PHE A 1 74 ? 8.698 -0.374 -7.994 1.00 92.25 74 PHE A O 1
ATOM 579 N N . TRP A 1 75 ? 7.987 -0.415 -5.875 1.00 92.06 75 TRP A N 1
ATOM 580 C CA . TRP A 1 75 ? 7.933 -1.880 -5.837 1.00 92.06 75 TRP A CA 1
ATOM 581 C C . TRP A 1 75 ? 6.903 -2.488 -6.793 1.00 92.06 75 TRP A C 1
ATOM 583 O O . TRP A 1 75 ? 7.101 -3.608 -7.256 1.00 92.06 75 TRP A O 1
ATOM 593 N N . ARG A 1 76 ? 5.817 -1.771 -7.107 1.00 91.50 76 ARG A N 1
ATOM 594 C CA . ARG A 1 76 ? 4.851 -2.214 -8.123 1.00 91.50 76 ARG A CA 1
ATOM 595 C C . ARG A 1 76 ? 5.475 -2.176 -9.519 1.00 91.50 76 ARG A C 1
ATOM 597 O O . ARG A 1 76 ? 5.402 -3.184 -10.214 1.00 91.50 76 ARG A O 1
ATOM 604 N N . ASN A 1 77 ? 6.170 -1.090 -9.854 1.00 94.81 77 ASN A N 1
ATOM 605 C CA . ASN A 1 77 ? 6.896 -0.950 -11.120 1.00 94.81 77 ASN A CA 1
ATOM 606 C C . ASN A 1 77 ? 8.040 -1.971 -11.227 1.00 94.81 77 ASN A C 1
ATOM 608 O O . ASN A 1 77 ? 8.300 -2.498 -12.299 1.00 94.81 77 ASN A O 1
ATOM 612 N N . MET A 1 78 ? 8.695 -2.315 -10.113 1.00 96.00 78 MET A N 1
ATOM 613 C CA . MET A 1 78 ? 9.677 -3.407 -10.087 1.00 96.00 78 MET A CA 1
ATOM 614 C C . MET A 1 78 ? 9.053 -4.765 -10.419 1.00 96.00 78 MET A C 1
ATOM 616 O O . MET A 1 78 ? 9.700 -5.587 -11.058 1.00 96.00 78 MET A O 1
ATOM 620 N N . GLY A 1 79 ? 7.814 -5.020 -9.993 1.00 95.62 79 GLY A N 1
ATOM 621 C CA . GLY A 1 79 ? 7.079 -6.220 -10.398 1.00 95.62 79 GLY A CA 1
ATOM 622 C C . GLY A 1 79 ? 6.827 -6.273 -11.901 1.00 95.62 79 GLY A C 1
ATOM 623 O O . GLY A 1 79 ? 7.033 -7.312 -12.518 1.00 95.62 79 GLY A O 1
ATOM 624 N N . GLU A 1 80 ? 6.439 -5.139 -12.481 1.00 95.75 80 GLU A N 1
ATOM 625 C CA . GLU A 1 80 ? 6.214 -4.978 -13.923 1.00 95.75 80 GLU A CA 1
ATOM 626 C C . GLU A 1 80 ? 7.499 -5.162 -14.729 1.00 95.75 80 GLU A C 1
ATOM 628 O O . GLU A 1 80 ? 7.512 -5.929 -15.688 1.00 95.75 80 GLU A O 1
ATOM 633 N N . LEU A 1 81 ? 8.600 -4.553 -14.278 1.00 97.69 81 LEU A N 1
ATOM 634 C CA . LEU A 1 81 ? 9.942 -4.771 -14.816 1.00 97.69 81 LEU A CA 1
ATOM 635 C C . LEU A 1 81 ? 10.306 -6.259 -14.823 1.00 97.69 81 LEU A C 1
ATOM 637 O O . LEU A 1 81 ? 10.734 -6.780 -15.848 1.00 97.69 81 LEU A O 1
ATOM 641 N N . VAL A 1 82 ? 10.136 -6.951 -13.692 1.00 97.19 82 VAL A N 1
ATOM 642 C CA . VAL A 1 82 ? 10.476 -8.376 -13.593 1.00 97.19 82 VAL A CA 1
ATOM 643 C C . VAL A 1 82 ? 9.599 -9.217 -14.518 1.00 97.19 82 VAL A C 1
ATOM 645 O O . VAL A 1 82 ? 10.134 -10.074 -15.219 1.00 97.19 82 VAL A O 1
ATOM 648 N N . GLU A 1 83 ? 8.285 -8.982 -14.574 1.00 95.44 83 GLU A N 1
ATOM 649 C CA . GLU A 1 83 ? 7.411 -9.716 -15.500 1.00 95.44 83 GLU A CA 1
ATOM 650 C C . GLU A 1 83 ? 7.809 -9.468 -16.958 1.00 95.44 83 GLU A C 1
ATOM 652 O O . GLU A 1 83 ? 7.999 -10.436 -17.692 1.00 95.44 83 GLU A O 1
ATOM 657 N N . ALA A 1 84 ? 8.044 -8.216 -17.361 1.00 96.81 84 ALA A N 1
ATOM 658 C CA . ALA A 1 84 ? 8.489 -7.893 -18.715 1.00 96.81 84 ALA A CA 1
ATOM 659 C C . ALA A 1 84 ? 9.810 -8.602 -19.064 1.00 96.81 84 ALA A C 1
ATOM 661 O O . ALA A 1 84 ? 9.934 -9.238 -20.107 1.00 96.81 84 ALA A O 1
ATOM 662 N N . LYS A 1 85 ? 10.793 -8.568 -18.160 1.00 97.00 85 LYS A N 1
ATOM 663 C CA . LYS A 1 85 ? 12.125 -9.138 -18.405 1.00 97.00 85 LYS A CA 1
ATOM 664 C C . LYS A 1 85 ? 12.158 -10.670 -18.375 1.00 97.00 85 LYS A C 1
ATOM 666 O O . LYS A 1 85 ? 13.043 -11.260 -18.991 1.00 97.00 85 LYS A O 1
ATOM 671 N N . THR A 1 86 ? 11.228 -11.326 -17.676 1.00 94.69 86 THR A N 1
ATOM 672 C CA . THR A 1 86 ? 11.268 -12.787 -17.446 1.00 94.69 86 THR A CA 1
ATOM 673 C C . THR A 1 86 ? 10.164 -13.576 -18.147 1.00 94.69 86 THR A C 1
ATOM 675 O O . THR A 1 86 ? 10.346 -14.773 -18.397 1.00 94.69 86 THR A O 1
ATOM 678 N N . CYS A 1 87 ? 9.022 -12.957 -18.451 1.00 91.62 87 CYS A N 1
ATOM 679 C CA . CYS A 1 87 ? 7.859 -13.649 -19.010 1.00 91.62 87 CYS A CA 1
ATOM 680 C C . CYS A 1 87 ? 7.729 -13.492 -20.527 1.00 91.62 87 CYS A C 1
ATOM 682 O O . CYS A 1 87 ? 7.135 -14.362 -21.157 1.00 91.62 87 CYS A O 1
ATOM 684 N N . LEU A 1 88 ? 8.304 -12.438 -21.108 1.00 93.88 88 LEU A N 1
ATOM 685 C CA . LEU A 1 88 ? 8.285 -12.215 -22.551 1.00 93.88 88 LEU A CA 1
ATOM 686 C C . LEU A 1 88 ? 9.347 -13.051 -23.267 1.00 93.88 88 LEU A C 1
ATOM 688 O O . LEU A 1 88 ? 10.410 -13.355 -22.708 1.00 93.88 88 LEU A O 1
ATOM 692 N N . ALA A 1 89 ? 9.057 -13.420 -24.518 1.00 90.44 89 ALA A N 1
ATOM 693 C CA . ALA A 1 89 ? 9.949 -14.230 -25.347 1.00 90.44 89 ALA A CA 1
ATOM 694 C C . ALA A 1 89 ? 11.312 -13.540 -25.526 1.00 90.44 89 ALA A C 1
ATOM 696 O O . ALA A 1 89 ? 12.357 -14.099 -25.177 1.00 90.44 89 ALA A O 1
ATOM 697 N N . THR A 1 90 ? 11.295 -12.278 -25.946 1.00 90.94 90 THR A N 1
ATOM 698 C CA . THR A 1 90 ? 12.454 -11.377 -25.972 1.00 90.94 90 THR A CA 1
ATOM 699 C C . THR A 1 90 ? 12.597 -10.646 -24.632 1.00 90.94 90 THR A C 1
ATOM 701 O O . THR A 1 90 ? 11.679 -10.638 -23.816 1.00 90.94 90 THR A O 1
ATOM 704 N N . VAL A 1 91 ? 13.788 -10.126 -24.319 1.00 94.75 91 VAL A N 1
ATOM 705 C CA . VAL A 1 91 ? 13.993 -9.280 -23.127 1.00 94.75 91 VAL A CA 1
ATOM 706 C C . VAL A 1 91 ? 13.855 -7.823 -23.575 1.00 94.75 91 VAL A C 1
ATOM 708 O O . VAL A 1 91 ? 14.815 -7.300 -24.138 1.00 94.75 91 VAL A O 1
ATOM 711 N N . PRO A 1 92 ? 12.703 -7.156 -23.375 1.00 96.81 92 PRO A N 1
ATOM 712 C CA . PRO A 1 92 ? 12.564 -5.766 -23.790 1.00 96.81 92 PRO A CA 1
ATOM 713 C C . PRO A 1 92 ? 13.417 -4.850 -22.915 1.00 96.81 92 PRO A C 1
ATOM 715 O O . PRO A 1 92 ? 13.735 -5.175 -21.766 1.00 96.81 92 PRO A O 1
ATOM 718 N N . ARG A 1 93 ? 13.723 -3.657 -23.418 1.00 97.81 93 ARG A N 1
ATOM 719 C CA . ARG A 1 93 ? 14.128 -2.527 -22.573 1.00 97.81 93 ARG A CA 1
ATOM 720 C C . ARG A 1 93 ? 12.921 -2.042 -21.780 1.00 97.81 93 ARG A C 1
ATOM 722 O O . ARG A 1 93 ? 11.810 -2.032 -22.294 1.00 97.81 93 ARG A O 1
ATOM 729 N N . VAL A 1 94 ? 13.121 -1.637 -20.537 1.00 98.19 94 VAL A N 1
ATOM 730 C CA . VAL A 1 94 ? 12.058 -1.130 -19.673 1.00 98.19 94 VAL A CA 1
ATOM 731 C C . VAL A 1 94 ? 12.432 0.266 -19.200 1.00 98.19 94 VAL A C 1
ATOM 733 O O . VAL A 1 94 ? 13.446 0.458 -18.526 1.00 98.19 94 VAL A O 1
ATOM 736 N N . VAL A 1 95 ? 11.595 1.237 -19.555 1.00 98.38 95 VAL A N 1
ATOM 737 C CA . VAL A 1 95 ? 11.793 2.658 -19.265 1.00 98.38 95 VAL A CA 1
ATOM 738 C C . VAL A 1 95 ? 10.766 3.120 -18.244 1.00 98.38 95 VAL A C 1
ATOM 740 O O . VAL A 1 95 ? 9.577 2.853 -18.384 1.00 98.38 95 VAL A O 1
ATOM 743 N N . ASN A 1 96 ? 11.211 3.845 -17.220 1.00 97.44 96 ASN A N 1
ATOM 744 C CA . ASN A 1 96 ? 10.323 4.400 -16.201 1.00 97.44 96 ASN A CA 1
ATOM 745 C C . ASN A 1 96 ? 10.254 5.932 -16.298 1.00 97.44 96 ASN A C 1
ATOM 747 O O . ASN A 1 96 ? 11.253 6.625 -16.101 1.00 97.44 96 ASN A O 1
ATOM 751 N N . ILE A 1 97 ? 9.058 6.464 -16.538 1.00 97.31 97 ILE A N 1
ATOM 752 C CA . ILE A 1 97 ? 8.760 7.896 -16.604 1.00 97.31 97 ILE A CA 1
ATOM 753 C C . ILE A 1 97 ? 8.014 8.293 -15.334 1.00 97.31 97 ILE A C 1
ATOM 755 O O . ILE A 1 97 ? 6.952 7.752 -15.033 1.00 97.31 97 ILE A O 1
ATOM 759 N N . ALA A 1 98 ? 8.542 9.252 -14.581 1.00 95.25 98 ALA A N 1
ATOM 760 C CA . ALA A 1 98 ? 7.954 9.705 -13.330 1.00 95.25 98 ALA A CA 1
ATOM 761 C C . ALA A 1 98 ? 7.572 11.193 -13.382 1.00 95.25 98 ALA A C 1
ATOM 763 O O . ALA A 1 98 ? 8.439 12.054 -13.506 1.00 95.25 98 ALA A O 1
ATOM 764 N N . PHE A 1 99 ? 6.281 11.500 -13.221 1.00 93.69 99 PHE A N 1
ATOM 765 C CA . PHE A 1 99 ? 5.723 12.867 -13.209 1.00 93.69 99 PHE A CA 1
ATOM 766 C C . PHE A 1 99 ? 5.681 13.516 -11.815 1.00 93.69 99 PHE A C 1
ATOM 768 O O . PHE A 1 99 ? 4.935 14.461 -11.579 1.00 93.69 99 PHE A O 1
ATOM 775 N N . ASP A 1 100 ? 6.447 12.996 -10.859 1.00 80.12 100 ASP A N 1
ATOM 776 C CA . ASP A 1 100 ? 6.385 13.413 -9.458 1.00 80.12 100 ASP A CA 1
ATOM 777 C C . ASP A 1 100 ? 7.598 14.279 -9.088 1.00 80.12 100 ASP A C 1
ATOM 779 O O . ASP A 1 100 ? 8.740 13.893 -9.339 1.00 80.12 100 ASP A O 1
ATOM 783 N N . SER A 1 101 ? 7.350 15.441 -8.482 1.00 67.56 101 SER A N 1
ATOM 784 C CA . SER A 1 101 ? 8.392 16.321 -7.938 1.00 67.56 101 SER A CA 1
ATOM 785 C C . SER A 1 101 ? 8.857 15.889 -6.541 1.00 67.56 101 SER A C 1
ATOM 787 O O . SER A 1 101 ? 9.902 16.333 -6.069 1.00 67.56 101 SER A O 1
ATOM 789 N N . ILE A 1 102 ? 8.122 14.991 -5.871 1.00 78.12 102 ILE A N 1
ATOM 790 C CA . ILE A 1 102 ? 8.356 14.565 -4.484 1.00 78.12 102 ILE A CA 1
ATOM 791 C C . ILE A 1 102 ? 8.745 13.077 -4.432 1.00 78.12 102 ILE A C 1
ATOM 793 O O . ILE A 1 102 ? 8.225 12.281 -3.642 1.00 78.12 102 ILE A O 1
ATOM 797 N N . ILE A 1 103 ? 9.711 12.683 -5.263 1.00 82.88 103 ILE A N 1
ATOM 798 C CA . ILE A 1 103 ? 10.350 11.364 -5.172 1.00 82.88 103 ILE A CA 1
ATOM 799 C C . ILE A 1 103 ? 11.562 11.472 -4.252 1.00 82.88 103 ILE A C 1
ATOM 801 O O . ILE A 1 103 ? 12.432 12.320 -4.447 1.00 82.88 103 ILE A O 1
ATOM 805 N N . LYS A 1 104 ? 11.658 10.578 -3.262 1.00 88.56 104 LYS A N 1
ATOM 806 C CA . LYS A 1 104 ? 12.850 10.493 -2.407 1.00 88.56 104 LYS A CA 1
ATOM 807 C C . LYS A 1 104 ? 14.090 10.249 -3.266 1.00 88.56 104 LYS A C 1
ATOM 809 O O . LYS A 1 104 ? 14.100 9.330 -4.080 1.00 88.56 104 LYS A O 1
ATOM 814 N N . GLU A 1 105 ? 15.164 10.982 -3.000 1.00 90.62 105 GLU A N 1
ATOM 815 C CA . GLU A 1 105 ? 16.425 10.870 -3.745 1.00 90.62 105 GLU A CA 1
ATOM 816 C C . GLU A 1 105 ? 16.970 9.431 -3.794 1.00 90.62 105 GLU A C 1
ATOM 818 O O . GLU A 1 105 ? 17.434 8.949 -4.825 1.00 90.62 105 GLU A O 1
ATOM 823 N N . SER A 1 106 ? 16.831 8.683 -2.696 1.00 92.06 106 SER A N 1
ATOM 824 C CA . SER A 1 106 ? 17.214 7.270 -2.654 1.00 92.06 106 SER A CA 1
ATOM 825 C C . SER A 1 106 ? 16.411 6.395 -3.622 1.00 92.06 106 SER A C 1
ATOM 827 O O . SER A 1 106 ? 16.968 5.453 -4.175 1.00 92.06 106 SER A O 1
ATOM 829 N N . LEU A 1 107 ? 15.133 6.698 -3.868 1.00 91.56 107 LEU A N 1
ATOM 830 C CA . LEU A 1 107 ? 14.327 5.977 -4.853 1.00 91.56 107 LEU A CA 1
ATOM 831 C C . LEU A 1 107 ? 14.690 6.356 -6.286 1.00 91.56 107 LEU A C 1
ATOM 833 O O . LEU A 1 107 ? 14.644 5.482 -7.145 1.00 91.56 107 LEU A O 1
ATOM 837 N N . LYS A 1 108 ? 15.083 7.611 -6.549 1.00 93.12 108 LYS A N 1
ATOM 838 C CA . LYS A 1 108 ? 15.563 8.021 -7.879 1.00 93.12 108 LYS A CA 1
ATOM 839 C C . LYS A 1 108 ? 16.797 7.210 -8.273 1.00 93.12 108 LYS A C 1
ATOM 841 O O . LYS A 1 108 ? 16.795 6.569 -9.318 1.00 93.12 108 LYS A O 1
ATOM 846 N N . LYS A 1 109 ? 17.786 7.128 -7.375 1.00 95.19 109 LYS A N 1
ATOM 847 C CA . LYS A 1 109 ? 18.991 6.297 -7.559 1.00 95.19 109 LYS A CA 1
ATOM 848 C C . LYS A 1 109 ? 18.662 4.816 -7.727 1.00 95.19 109 LYS A C 1
ATOM 850 O O . LYS A 1 109 ? 19.262 4.135 -8.551 1.00 95.19 109 LYS A O 1
ATOM 855 N N . LEU A 1 110 ? 17.697 4.320 -6.953 1.00 94.88 110 LEU A N 1
ATOM 856 C CA . LEU A 1 110 ? 17.258 2.932 -7.037 1.00 94.88 110 LEU A CA 1
ATOM 857 C C . LEU A 1 110 ? 16.583 2.615 -8.381 1.00 94.88 110 LEU A C 1
ATOM 859 O O . LEU A 1 110 ? 16.834 1.555 -8.944 1.00 94.88 110 LEU A O 1
ATOM 863 N N . GLN A 1 111 ? 15.760 3.529 -8.904 1.00 95.00 111 GLN A N 1
ATOM 864 C CA . GLN A 1 111 ? 15.154 3.413 -10.233 1.00 95.00 111 GLN A CA 1
ATOM 865 C C . GLN A 1 111 ? 16.228 3.443 -11.329 1.00 95.00 111 GLN A C 1
ATOM 867 O O . GLN A 1 111 ? 16.269 2.530 -12.146 1.00 95.00 111 GLN A O 1
ATOM 872 N N . ALA A 1 112 ? 17.154 4.403 -11.293 1.00 95.75 112 ALA A N 1
ATOM 873 C CA . ALA A 1 112 ? 18.264 4.472 -12.248 1.00 95.75 112 ALA A CA 1
ATOM 874 C C . ALA A 1 112 ? 19.128 3.194 -12.261 1.00 95.75 112 ALA A C 1
ATOM 876 O O . ALA A 1 112 ? 19.672 2.814 -13.291 1.00 95.75 112 ALA A O 1
ATOM 877 N N . ALA A 1 113 ? 19.247 2.504 -11.122 1.00 96.81 113 ALA A N 1
ATOM 878 C CA . ALA A 1 113 ? 19.980 1.244 -11.034 1.00 96.81 113 ALA A CA 1
ATOM 879 C C . ALA A 1 113 ? 19.207 0.027 -11.581 1.00 96.81 113 ALA A C 1
ATOM 881 O O . ALA A 1 113 ? 19.843 -0.987 -11.887 1.00 96.81 113 ALA A O 1
ATOM 882 N N . ALA A 1 114 ? 17.874 0.099 -11.657 1.00 97.19 114 ALA A N 1
ATOM 883 C CA . ALA A 1 114 ? 16.993 -1.030 -11.961 1.00 97.19 114 ALA A CA 1
ATOM 884 C C . ALA A 1 114 ? 16.400 -1.016 -13.380 1.00 97.19 114 ALA A C 1
ATOM 886 O O . ALA A 1 114 ? 16.175 -2.087 -13.938 1.00 97.19 114 ALA A O 1
ATOM 887 N N . PHE A 1 115 ? 16.136 0.164 -13.944 1.00 97.88 115 PHE A N 1
ATOM 888 C CA . PHE A 1 115 ? 15.515 0.340 -15.262 1.00 97.88 115 PHE A CA 1
ATOM 889 C C . PHE A 1 115 ? 16.562 0.663 -16.331 1.00 97.88 115 PHE A C 1
ATOM 891 O O . PHE A 1 115 ? 17.576 1.283 -16.024 1.00 97.88 115 PHE A O 1
ATOM 898 N N . ASP A 1 116 ? 16.307 0.277 -17.585 1.00 98.06 116 ASP A N 1
ATOM 899 C CA . ASP A 1 116 ? 17.227 0.552 -18.701 1.00 98.06 116 ASP A CA 1
ATOM 900 C C . ASP A 1 116 ? 17.272 2.051 -19.040 1.00 98.06 116 ASP A C 1
ATOM 902 O O . ASP A 1 116 ? 18.311 2.572 -19.447 1.00 98.06 116 ASP A O 1
ATOM 906 N N . GLY A 1 117 ? 16.156 2.752 -18.816 1.00 97.38 117 GLY A N 1
ATOM 907 C CA . GLY A 1 117 ? 16.036 4.199 -18.955 1.00 97.38 117 GLY A CA 1
ATOM 908 C C . GLY A 1 117 ? 15.101 4.802 -17.908 1.00 97.38 117 GLY A C 1
ATOM 909 O O . GLY A 1 117 ? 14.168 4.156 -17.421 1.00 97.38 117 GLY A O 1
ATOM 910 N N . GLN A 1 118 ? 15.335 6.068 -17.562 1.00 96.31 118 GLN A N 1
ATOM 911 C CA . GLN A 1 118 ? 14.505 6.802 -16.611 1.00 96.31 118 GLN A CA 1
ATOM 912 C C . GLN A 1 118 ? 14.349 8.262 -17.034 1.00 96.31 118 GLN A C 1
ATOM 914 O O . GLN A 1 118 ? 15.330 8.924 -17.371 1.00 96.31 118 GLN A O 1
ATOM 919 N N . VAL A 1 119 ? 13.126 8.782 -16.928 1.00 96.62 119 VAL A N 1
ATOM 920 C CA . VAL A 1 119 ? 12.843 10.219 -17.032 1.00 96.62 119 VAL A CA 1
ATOM 921 C C . VAL A 1 119 ? 12.099 10.656 -15.778 1.00 96.62 119 VAL A C 1
ATOM 923 O O . VAL A 1 119 ? 10.974 10.226 -15.539 1.00 96.62 119 VAL A O 1
ATOM 926 N N . VAL A 1 120 ? 12.711 11.517 -14.964 1.00 95.56 120 VAL A N 1
ATOM 927 C CA . VAL A 1 120 ? 12.022 12.174 -13.843 1.00 95.56 120 VAL A CA 1
ATOM 928 C C . VAL A 1 120 ? 11.565 13.540 -14.326 1.00 95.56 120 VAL A C 1
ATOM 930 O O . VAL A 1 120 ? 12.302 14.518 -14.244 1.00 95.56 120 VAL A O 1
ATOM 933 N N . VAL A 1 121 ? 10.351 13.592 -14.872 1.00 96.25 121 VAL A N 1
ATOM 934 C CA . VAL A 1 121 ? 9.779 14.801 -15.475 1.00 96.25 121 VAL A CA 1
ATOM 935 C C . VAL A 1 121 ? 9.756 15.935 -14.453 1.00 96.25 121 VAL A C 1
ATOM 937 O O . VAL A 1 121 ? 10.164 17.039 -14.778 1.00 96.25 121 VAL A O 1
ATOM 940 N N . GLY A 1 122 ? 9.399 15.657 -13.196 1.00 92.62 122 GLY A N 1
ATOM 941 C CA . GLY A 1 122 ? 9.366 16.666 -12.128 1.00 92.62 122 GLY A CA 1
ATOM 942 C C . GLY A 1 122 ? 10.707 17.354 -11.818 1.00 92.62 122 GLY A C 1
ATOM 943 O O . GLY A 1 122 ? 10.690 18.432 -11.233 1.00 92.62 122 GLY A O 1
ATOM 944 N N . ASP A 1 123 ? 11.844 16.773 -12.223 1.00 93.88 123 ASP A N 1
ATOM 945 C CA . ASP A 1 123 ? 13.182 17.370 -12.066 1.00 93.88 123 ASP A CA 1
ATOM 946 C C . ASP A 1 123 ? 13.606 18.208 -13.284 1.00 93.88 123 ASP A C 1
ATOM 948 O O . ASP A 1 123 ? 14.688 18.801 -13.301 1.00 93.88 123 ASP A O 1
ATOM 952 N N . ARG A 1 124 ? 12.787 18.226 -14.337 1.00 95.62 124 ARG A N 1
ATOM 953 C CA . ARG A 1 124 ? 13.028 19.000 -15.551 1.00 95.62 124 ARG A CA 1
ATOM 954 C C . ARG A 1 124 ? 12.284 20.323 -15.478 1.00 95.62 124 ARG A C 1
ATOM 956 O O . ARG A 1 124 ? 11.170 20.410 -14.969 1.00 95.62 124 ARG A O 1
ATOM 963 N N . ASP A 1 125 ? 12.882 21.345 -16.067 1.00 95.06 125 ASP A N 1
ATOM 964 C CA . ASP A 1 125 ? 12.279 22.669 -16.208 1.00 95.06 125 ASP A CA 1
ATOM 965 C C . ASP A 1 125 ? 10.943 22.624 -16.971 1.00 95.06 125 ASP A C 1
ATOM 967 O O . ASP A 1 125 ? 9.963 23.209 -16.516 1.00 95.06 125 ASP A O 1
ATOM 971 N N . TYR A 1 126 ? 10.859 21.849 -18.058 1.00 96.81 126 TYR A N 1
ATOM 972 C CA . TYR A 1 126 ? 9.604 21.627 -18.787 1.00 96.81 126 TYR A CA 1
ATOM 973 C C . TYR A 1 126 ? 8.575 20.810 -17.988 1.00 96.81 126 TYR A C 1
ATOM 975 O O . TYR A 1 126 ? 7.378 20.864 -18.259 1.00 96.81 126 TYR A O 1
ATOM 983 N N . GLY A 1 127 ? 9.012 20.035 -16.994 1.00 95.69 127 GLY A N 1
ATOM 984 C CA . GLY A 1 127 ? 8.117 19.188 -16.218 1.00 95.69 127 GLY A CA 1
ATOM 985 C C . GLY A 1 127 ? 7.243 19.957 -15.241 1.00 95.69 127 GLY A C 1
ATOM 986 O O . GLY A 1 127 ? 6.089 19.583 -15.042 1.00 95.69 127 GLY A O 1
ATOM 987 N N . VAL A 1 128 ? 7.754 21.060 -14.682 1.00 92.44 128 VAL A N 1
ATOM 988 C CA . VAL A 1 128 ? 6.957 21.975 -13.848 1.00 92.44 128 VAL A CA 1
ATOM 989 C C . VAL A 1 128 ? 5.779 22.529 -14.653 1.00 92.44 128 VAL A C 1
ATOM 991 O O . VAL A 1 128 ? 4.652 22.545 -14.157 1.00 92.44 128 VAL A O 1
ATOM 994 N N . GLU A 1 129 ? 6.021 22.904 -15.912 1.00 94.94 129 GLU A N 1
ATOM 995 C CA . GLU A 1 129 ? 4.991 23.381 -16.840 1.00 94.94 129 GLU A CA 1
ATOM 996 C C . GLU A 1 129 ? 3.950 22.293 -17.140 1.00 94.94 129 GLU A C 1
ATOM 998 O O . GLU A 1 129 ? 2.753 22.538 -16.989 1.00 94.94 129 GLU A O 1
ATOM 1003 N N . LEU A 1 130 ? 4.381 21.068 -17.469 1.00 96.88 130 LEU A N 1
ATOM 1004 C CA . LEU A 1 130 ? 3.466 19.950 -17.737 1.00 96.88 130 LEU A CA 1
ATOM 1005 C C . LEU A 1 130 ? 2.598 19.593 -16.523 1.00 96.88 130 LEU A C 1
ATOM 1007 O O . LEU A 1 130 ? 1.395 19.375 -16.662 1.00 96.88 130 LEU A O 1
ATOM 1011 N N . ILE A 1 131 ? 3.185 19.530 -15.325 1.00 95.12 131 ILE A N 1
ATOM 1012 C CA . ILE A 1 131 ? 2.451 19.194 -14.097 1.00 95.12 131 ILE A CA 1
ATOM 1013 C C . ILE A 1 131 ? 1.420 20.283 -13.779 1.00 95.12 131 ILE A C 1
ATOM 1015 O O . ILE A 1 131 ? 0.261 19.953 -13.515 1.00 95.12 131 ILE A O 1
ATOM 1019 N N . ALA A 1 132 ? 1.814 21.559 -13.856 1.00 94.25 132 ALA A N 1
ATOM 1020 C CA . ALA A 1 132 ? 0.912 22.684 -13.628 1.00 94.25 132 ALA A CA 1
ATOM 1021 C C . ALA A 1 132 ? -0.231 22.708 -14.652 1.00 94.25 132 ALA A C 1
ATOM 1023 O O . ALA A 1 132 ? -1.389 22.915 -14.285 1.00 94.25 132 ALA A O 1
ATOM 1024 N N . TRP A 1 133 ? 0.078 22.432 -15.922 1.00 96.81 133 TRP A N 1
ATOM 1025 C CA . TRP A 1 133 ? -0.920 22.339 -16.979 1.00 96.81 133 TRP A CA 1
ATOM 1026 C C . TRP A 1 133 ? -1.949 21.240 -16.690 1.00 96.81 133 TRP A C 1
ATOM 1028 O O . TRP A 1 133 ? -3.153 21.498 -16.767 1.00 96.81 133 TRP A O 1
ATOM 1038 N N . VAL A 1 134 ? -1.501 20.044 -16.285 1.00 96.19 134 VAL A N 1
ATOM 1039 C CA . VAL A 1 134 ? -2.409 18.947 -15.917 1.00 96.19 134 VAL A CA 1
ATOM 1040 C C . VAL A 1 134 ? -3.314 19.356 -14.761 1.00 96.19 134 VAL A C 1
ATOM 1042 O O . VAL A 1 134 ? -4.521 19.147 -14.851 1.00 96.19 134 VAL A O 1
ATOM 1045 N N . ASP A 1 135 ? -2.775 19.968 -13.707 1.00 93.75 135 ASP A N 1
ATOM 1046 C CA . ASP A 1 135 ? -3.574 20.374 -12.544 1.00 93.75 135 ASP A CA 1
ATOM 1047 C C . ASP A 1 135 ? -4.642 21.424 -12.884 1.00 93.75 135 ASP A C 1
ATOM 1049 O O . ASP A 1 135 ? -5.750 21.363 -12.350 1.00 93.75 135 ASP A O 1
ATOM 1053 N N . GLN A 1 136 ? -4.356 22.332 -13.821 1.00 96.44 136 GLN A N 1
ATOM 1054 C CA . GLN A 1 136 ? -5.309 23.347 -14.279 1.00 96.44 136 GLN A CA 1
ATOM 1055 C C . GLN A 1 136 ? -6.434 22.775 -15.155 1.00 96.44 136 GLN A C 1
ATOM 1057 O O . GLN A 1 136 ? -7.565 23.254 -15.090 1.00 96.44 136 GLN A O 1
ATOM 1062 N N . HIS A 1 137 ? -6.151 21.750 -15.964 1.00 96.88 137 HIS A N 1
ATOM 1063 C CA . HIS A 1 137 ? -7.089 21.259 -16.983 1.00 96.88 137 HIS A CA 1
ATOM 1064 C C . HIS A 1 137 ? -7.782 19.943 -16.604 1.00 96.88 137 HIS A C 1
ATOM 1066 O O . HIS A 1 137 ? -8.776 19.575 -17.231 1.00 96.88 137 HIS A O 1
ATOM 1072 N N . LEU A 1 138 ? -7.323 19.240 -15.558 1.00 95.56 138 LEU A N 1
ATOM 1073 C CA . LEU A 1 138 ? -7.784 17.890 -15.205 1.00 95.56 138 LEU A CA 1
ATOM 1074 C C . LEU A 1 138 ? -9.306 17.763 -15.070 1.00 95.56 138 LEU A C 1
ATOM 1076 O O . LEU A 1 138 ? -9.867 16.737 -15.454 1.00 95.56 138 LEU A O 1
ATOM 1080 N N . ALA A 1 139 ? -9.971 18.780 -14.514 1.00 95.44 139 ALA A N 1
ATOM 1081 C CA . ALA A 1 139 ? -11.418 18.765 -14.311 1.00 95.44 139 ALA A CA 1
ATOM 1082 C C . ALA A 1 139 ? -12.192 18.706 -15.639 1.00 95.44 139 ALA A C 1
ATOM 1084 O O . ALA A 1 139 ? -13.185 17.980 -15.717 1.00 95.44 139 ALA A O 1
ATOM 1085 N N . ASN A 1 140 ? -11.684 19.395 -16.666 1.00 96.62 140 ASN A N 1
ATOM 1086 C CA . ASN A 1 140 ? -12.340 19.607 -17.958 1.00 96.62 140 ASN A CA 1
ATOM 1087 C C . ASN A 1 140 ? -11.977 18.547 -19.007 1.00 96.62 140 ASN A C 1
ATOM 1089 O O . ASN A 1 140 ? -12.626 18.469 -20.045 1.00 96.62 140 ASN A O 1
ATOM 1093 N N . LEU A 1 141 ? -10.950 17.730 -18.755 1.00 96.75 141 LEU A N 1
ATOM 1094 C CA . LEU A 1 141 ? -10.549 16.675 -19.682 1.00 96.75 141 LEU A CA 1
ATOM 1095 C C . LEU A 1 141 ? -11.548 15.502 -19.682 1.00 96.75 141 LEU A C 1
ATOM 1097 O O . LEU A 1 141 ? -12.000 15.097 -18.596 1.00 96.75 141 LEU A O 1
ATOM 1101 N N . PRO A 1 142 ? -11.820 14.895 -20.860 1.00 97.00 142 PRO A N 1
ATOM 1102 C CA . PRO A 1 142 ? -12.652 13.702 -20.978 1.00 97.00 142 PRO A CA 1
ATOM 1103 C C . PRO A 1 142 ? -12.189 12.561 -20.070 1.00 97.00 142 PRO A C 1
ATOM 1105 O O . PRO A 1 142 ? -11.016 12.450 -19.699 1.00 97.00 142 PRO A O 1
ATOM 1108 N N . THR A 1 143 ? -13.124 11.684 -19.703 1.00 94.94 143 THR A N 1
ATOM 1109 C CA . THR A 1 143 ? -12.788 10.479 -18.927 1.00 94.94 143 THR A CA 1
ATOM 1110 C C . THR A 1 143 ? -12.311 9.350 -19.840 1.00 94.94 143 THR A C 1
ATOM 1112 O O . THR A 1 143 ? -11.370 8.648 -19.468 1.00 94.94 143 THR A O 1
ATOM 1115 N N . ALA A 1 144 ? -12.910 9.208 -21.030 1.00 95.88 144 ALA A N 1
ATOM 1116 C CA . ALA A 1 144 ? -12.521 8.211 -22.020 1.00 95.88 144 ALA A CA 1
ATOM 1117 C C . ALA A 1 144 ? -11.095 8.464 -22.531 1.00 95.88 144 ALA A C 1
ATOM 1119 O O . ALA A 1 144 ? -10.692 9.601 -22.773 1.00 95.88 144 ALA A O 1
ATOM 1120 N N . MET A 1 145 ? -10.322 7.389 -22.665 1.00 95.12 145 MET A N 1
ATOM 1121 C CA . MET A 1 145 ? -8.884 7.457 -22.928 1.00 95.12 145 MET A CA 1
ATOM 1122 C C . MET A 1 145 ? -8.555 8.066 -24.298 1.00 95.12 145 MET A C 1
ATOM 1124 O O . MET A 1 145 ? -7.727 8.971 -24.370 1.00 95.12 145 MET A O 1
ATOM 1128 N N . MET A 1 146 ? -9.233 7.613 -25.357 1.00 96.81 146 MET A N 1
ATOM 1129 C CA . MET A 1 146 ? -8.982 8.081 -26.726 1.00 96.81 146 MET A CA 1
ATOM 1130 C C . MET A 1 146 ? -9.455 9.522 -26.943 1.00 96.81 146 MET A C 1
ATOM 1132 O O . MET A 1 146 ? -8.676 10.344 -27.407 1.00 96.81 146 MET A O 1
ATOM 1136 N N . GLU A 1 147 ? -10.662 9.871 -26.487 1.00 97.69 147 GLU A N 1
ATOM 1137 C CA . GLU A 1 147 ? -11.160 11.257 -26.529 1.00 97.69 147 GLU A CA 1
ATOM 1138 C C . GLU A 1 147 ? -10.227 12.216 -25.773 1.00 97.69 147 GLU A C 1
ATOM 1140 O O . GLU A 1 147 ? -9.944 13.326 -26.219 1.00 97.69 147 GLU A O 1
ATOM 1145 N N . LYS A 1 148 ? -9.699 11.784 -24.619 1.00 97.50 148 LYS A N 1
ATOM 1146 C CA . LYS A 1 148 ? -8.721 12.568 -23.861 1.00 97.50 148 LYS A CA 1
ATOM 1147 C C . LYS A 1 148 ? -7.436 12.790 -24.662 1.00 97.50 148 LYS A C 1
ATOM 1149 O O . LYS A 1 148 ? -6.905 13.896 -24.626 1.00 97.50 148 LYS A O 1
ATOM 1154 N N . LEU A 1 149 ? -6.929 11.764 -25.348 1.00 98.06 149 LEU A N 1
ATOM 1155 C CA . LEU A 1 149 ? -5.739 11.880 -26.194 1.00 98.06 149 LEU A CA 1
ATOM 1156 C C . LEU A 1 149 ? -5.960 12.869 -27.343 1.00 98.06 149 LEU A C 1
ATOM 1158 O O . LEU A 1 149 ? -5.091 13.703 -27.586 1.00 98.06 149 LEU A O 1
ATOM 1162 N N . GLU A 1 150 ? -7.112 12.815 -28.010 1.00 98.12 150 GLU A N 1
ATOM 1163 C CA . GLU A 1 150 ? -7.474 13.739 -29.093 1.00 98.12 150 GLU A CA 1
ATOM 1164 C C . GLU A 1 150 ? -7.503 15.192 -28.602 1.00 98.12 150 GLU A C 1
ATOM 1166 O O . GLU A 1 150 ? -6.808 16.042 -29.161 1.00 98.12 150 GLU A O 1
ATOM 1171 N N . VAL A 1 151 ? -8.203 15.459 -27.491 1.00 98.25 151 VAL A N 1
ATOM 1172 C CA . VAL A 1 151 ? -8.275 16.801 -26.883 1.00 98.25 151 VAL A CA 1
ATOM 1173 C C . VAL A 1 151 ? -6.893 17.305 -26.468 1.00 98.25 151 VAL A C 1
ATOM 1175 O O . VAL A 1 151 ? -6.551 18.459 -26.719 1.00 98.25 151 VAL A O 1
ATOM 1178 N N . ILE A 1 152 ? -6.069 16.455 -25.847 1.00 98.25 152 ILE A N 1
ATOM 1179 C CA . ILE A 1 152 ? -4.700 16.833 -25.471 1.00 98.25 152 ILE A CA 1
ATOM 1180 C C . ILE A 1 152 ? -3.871 17.136 -26.721 1.00 98.25 152 ILE A C 1
ATOM 1182 O O . ILE A 1 152 ? -3.147 18.125 -26.733 1.00 98.25 152 ILE A O 1
ATOM 1186 N N . THR A 1 153 ? -3.989 16.334 -27.779 1.00 98.44 153 THR A N 1
ATOM 1187 C CA . THR A 1 153 ? -3.257 16.544 -29.037 1.00 98.44 153 THR A CA 1
ATOM 1188 C C . THR A 1 153 ? -3.620 17.885 -29.675 1.00 98.44 153 THR A C 1
ATOM 1190 O O . THR A 1 153 ? -2.727 18.640 -30.063 1.00 98.44 153 THR A O 1
ATOM 1193 N N . GLU A 1 154 ? -4.909 18.227 -29.716 1.00 98.12 154 GLU A N 1
ATOM 1194 C CA . GLU A 1 154 ? -5.387 19.530 -30.187 1.00 98.12 154 GLU A CA 1
ATOM 1195 C C . GLU A 1 154 ? -4.847 20.679 -29.321 1.00 98.12 154 GLU A C 1
ATOM 1197 O O . GLU A 1 154 ? -4.300 21.656 -29.836 1.00 98.12 154 GLU A O 1
ATOM 1202 N N . MET A 1 155 ? -4.932 20.551 -27.993 1.00 97.81 155 MET A N 1
ATOM 1203 C CA . MET A 1 155 ? -4.420 21.558 -27.058 1.00 97.81 155 MET A CA 1
ATOM 1204 C C . MET A 1 155 ? -2.910 21.771 -27.198 1.00 97.81 155 MET A C 1
ATOM 1206 O O . MET A 1 155 ? -2.447 22.907 -27.123 1.00 97.81 155 MET A O 1
ATOM 1210 N N . VAL A 1 156 ? -2.144 20.703 -27.428 1.00 98.00 156 VAL A N 1
ATOM 1211 C CA . VAL A 1 156 ? -0.704 20.776 -27.705 1.00 98.00 156 VAL A CA 1
ATOM 1212 C C . VAL A 1 156 ? -0.447 21.510 -29.026 1.00 98.00 156 VAL A C 1
ATOM 1214 O O . VAL A 1 156 ? 0.502 22.282 -29.102 1.00 98.00 156 VAL A O 1
ATOM 1217 N N . GLY A 1 157 ? -1.282 21.320 -30.051 1.00 96.94 157 GLY A N 1
ATOM 1218 C CA . GLY A 1 157 ? -1.177 22.046 -31.323 1.00 96.94 157 GLY A CA 1
ATOM 1219 C C . GLY A 1 157 ? -1.501 23.542 -31.217 1.00 96.94 157 GLY A C 1
ATOM 1220 O O . GLY A 1 157 ? -0.898 24.347 -31.920 1.00 96.94 157 GLY A O 1
ATOM 1221 N N . ASN A 1 158 ? -2.408 23.914 -30.309 1.00 97.50 158 ASN A N 1
ATOM 1222 C CA . ASN A 1 158 ? -2.902 25.286 -30.145 1.00 97.50 158 ASN A CA 1
ATOM 1223 C C . ASN A 1 158 ? -2.183 26.095 -29.046 1.00 97.50 158 ASN A C 1
ATOM 1225 O O . ASN A 1 158 ? -2.488 27.273 -28.853 1.00 97.50 158 ASN A O 1
ATOM 1229 N N . ASN A 1 159 ? -1.261 25.487 -28.293 1.00 97.75 159 ASN A N 1
ATOM 1230 C CA . ASN A 1 159 ? -0.552 26.134 -27.189 1.00 97.75 159 ASN A CA 1
ATOM 1231 C C . ASN A 1 159 ? 0.968 25.980 -27.334 1.00 97.75 159 ASN A C 1
ATOM 1233 O O . ASN A 1 159 ? 1.525 24.921 -27.053 1.00 97.75 159 ASN A O 1
ATOM 1237 N N . ASP A 1 160 ? 1.652 27.068 -27.699 1.00 97.38 160 ASP A N 1
ATOM 1238 C CA . ASP A 1 160 ? 3.101 27.074 -27.939 1.00 97.38 160 ASP A CA 1
ATOM 1239 C C . ASP A 1 160 ? 3.944 26.652 -26.725 1.00 97.38 160 ASP A C 1
ATOM 1241 O O . ASP A 1 160 ? 4.999 26.038 -26.893 1.00 97.38 160 ASP A O 1
ATOM 1245 N N . GLY A 1 161 ? 3.519 26.997 -25.504 1.00 96.81 161 GLY A N 1
ATOM 1246 C CA . GLY A 1 161 ? 4.220 26.613 -24.273 1.00 96.81 161 GLY A CA 1
ATOM 1247 C C . GLY A 1 161 ? 4.170 25.107 -24.061 1.00 96.81 161 GLY A C 1
ATOM 1248 O O . GLY A 1 161 ? 5.206 24.436 -24.045 1.00 96.81 161 GLY A O 1
ATOM 1249 N N . LEU A 1 162 ? 2.951 24.563 -24.058 1.00 97.56 162 LEU A N 1
ATOM 1250 C CA . LEU A 1 162 ? 2.715 23.129 -23.942 1.00 97.56 162 LEU A CA 1
ATOM 1251 C C . LEU A 1 162 ? 3.396 22.348 -25.075 1.00 97.56 162 LEU A C 1
ATOM 1253 O O . LEU A 1 162 ? 4.009 21.312 -24.823 1.00 97.56 162 LEU A O 1
ATOM 1257 N N . ASN A 1 163 ? 3.348 22.862 -26.307 1.00 98.19 163 ASN A N 1
ATOM 1258 C CA . ASN A 1 163 ? 4.025 22.271 -27.455 1.00 98.19 163 ASN A CA 1
ATOM 1259 C C . ASN A 1 163 ? 5.536 22.143 -27.230 1.00 98.19 163 ASN A C 1
ATOM 1261 O O . ASN A 1 163 ? 6.094 21.060 -27.411 1.00 98.19 163 ASN A O 1
ATOM 1265 N N . ARG A 1 164 ? 6.194 23.224 -26.784 1.00 98.19 164 ARG A N 1
ATOM 1266 C CA . ARG A 1 164 ? 7.627 23.205 -26.451 1.00 98.19 164 ARG A CA 1
ATOM 1267 C C . ARG A 1 164 ? 7.931 22.220 -25.326 1.00 98.19 164 ARG A C 1
ATOM 1269 O O . ARG A 1 164 ? 8.911 21.484 -25.424 1.00 98.19 164 ARG A O 1
ATOM 1276 N N . ALA A 1 165 ? 7.105 22.180 -24.281 1.00 98.25 165 ALA A N 1
ATOM 1277 C CA . ALA A 1 165 ? 7.287 21.245 -23.175 1.00 98.25 165 ALA A CA 1
ATOM 1278 C C . ALA A 1 165 ? 7.177 19.778 -23.635 1.00 98.25 165 ALA A C 1
ATOM 1280 O O . ALA A 1 165 ? 8.003 18.950 -23.248 1.00 98.25 165 ALA A O 1
ATOM 1281 N N . ILE A 1 166 ? 6.223 19.463 -24.521 1.00 98.44 166 ILE A N 1
ATOM 1282 C CA . ILE A 1 166 ? 6.075 18.129 -25.122 1.00 98.44 166 ILE A CA 1
ATOM 1283 C C . ILE A 1 166 ? 7.238 17.780 -26.050 1.00 98.44 166 ILE A C 1
ATOM 1285 O O . ILE A 1 166 ? 7.706 16.644 -26.013 1.00 98.44 166 ILE A O 1
ATOM 1289 N N . SER A 1 167 ? 7.758 18.718 -26.844 1.00 98.38 167 SER A N 1
ATOM 1290 C CA . SER A 1 167 ? 8.950 18.457 -27.665 1.00 98.38 167 SER A CA 1
ATOM 1291 C C . SER A 1 167 ? 10.165 18.100 -26.804 1.00 98.38 167 SER A C 1
ATOM 1293 O O . SER A 1 167 ? 10.869 17.141 -27.096 1.00 98.38 167 SER A O 1
ATOM 1295 N N . ARG A 1 168 ? 10.365 18.780 -25.670 1.00 98.44 168 ARG A N 1
ATOM 1296 C CA . ARG A 1 168 ? 11.466 18.452 -24.746 1.00 98.44 168 ARG A CA 1
ATOM 1297 C C . ARG A 1 168 ? 11.265 17.126 -24.019 1.00 98.44 168 ARG A C 1
ATOM 1299 O O . ARG A 1 168 ? 12.229 16.389 -23.822 1.00 98.44 168 ARG A O 1
ATOM 1306 N N . LEU A 1 169 ? 10.021 16.791 -23.668 1.00 98.44 169 LEU A N 1
ATOM 1307 C CA . LEU A 1 169 ? 9.686 15.447 -23.198 1.00 98.44 169 LEU A CA 1
ATOM 1308 C C . LEU A 1 169 ? 10.007 14.400 -24.277 1.00 98.44 169 LEU A C 1
ATOM 1310 O O . LEU A 1 169 ? 10.596 13.375 -23.957 1.00 98.44 169 LEU A O 1
ATOM 1314 N N . THR A 1 170 ? 9.679 14.672 -25.543 1.00 98.56 170 THR A N 1
ATOM 1315 C CA . THR A 1 170 ? 9.964 13.792 -26.693 1.00 98.56 170 THR A CA 1
ATOM 1316 C C . THR A 1 170 ? 11.468 13.526 -26.830 1.00 98.56 170 THR A C 1
ATOM 1318 O O . THR A 1 170 ? 11.876 12.370 -26.930 1.00 98.56 170 THR A O 1
ATOM 1321 N N . GLU A 1 171 ? 12.306 14.563 -26.721 1.00 98.31 171 GLU A N 1
ATOM 1322 C CA . GLU A 1 171 ? 13.771 14.427 -26.733 1.00 98.31 171 GLU A CA 1
ATOM 1323 C C . GLU A 1 171 ? 14.300 13.550 -25.585 1.00 98.31 171 GLU A C 1
ATOM 1325 O O . GLU A 1 171 ? 15.153 12.681 -25.793 1.00 98.31 171 GLU A O 1
ATOM 1330 N N . ASP A 1 172 ? 13.813 13.767 -24.359 1.00 98.38 172 ASP A N 1
ATOM 1331 C CA . ASP A 1 172 ? 14.215 12.974 -23.194 1.00 98.38 172 ASP A CA 1
ATOM 1332 C C . ASP A 1 172 ? 13.727 11.522 -23.293 1.00 98.38 172 ASP A C 1
ATOM 1334 O O . ASP A 1 172 ? 14.463 10.607 -22.914 1.00 98.38 172 ASP A O 1
ATOM 1338 N N . LEU A 1 173 ? 12.534 11.290 -23.852 1.00 98.25 173 LEU A N 1
ATOM 1339 C CA . LEU A 1 173 ? 12.038 9.946 -24.147 1.00 98.25 173 LEU A CA 1
ATOM 1340 C C . LEU A 1 173 ? 12.920 9.248 -25.177 1.00 98.25 173 LEU A C 1
ATOM 1342 O O . LEU A 1 173 ? 13.324 8.117 -24.924 1.00 98.25 173 LEU A O 1
ATOM 1346 N N . GLY A 1 174 ? 13.297 9.926 -26.265 1.00 98.00 174 GLY A N 1
ATOM 1347 C CA . GLY A 1 174 ? 14.219 9.397 -27.274 1.00 98.00 174 GLY A CA 1
ATOM 1348 C C . GLY A 1 174 ? 15.550 8.927 -26.681 1.00 98.00 174 GLY A C 1
ATOM 1349 O O . GLY A 1 174 ? 16.033 7.840 -27.008 1.00 98.00 174 GLY A O 1
ATOM 1350 N N . LYS A 1 175 ? 16.117 9.690 -25.739 1.00 97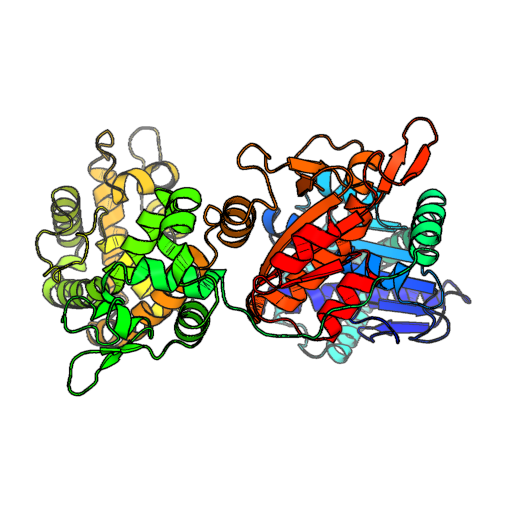.69 175 LYS A N 1
ATOM 1351 C CA . LYS A 1 175 ? 17.324 9.289 -24.989 1.00 97.69 175 LYS A CA 1
ATOM 1352 C C . LYS A 1 175 ? 17.058 8.107 -24.054 1.00 97.69 175 LYS A C 1
ATOM 1354 O O . LYS A 1 175 ? 17.873 7.195 -23.962 1.00 97.69 175 LYS A O 1
ATOM 1359 N N . ALA A 1 176 ? 15.927 8.107 -23.352 1.00 97.62 176 ALA A N 1
ATOM 1360 C CA . ALA A 1 176 ? 15.610 7.066 -22.381 1.00 97.62 176 ALA A CA 1
ATOM 1361 C C . ALA A 1 176 ? 15.331 5.705 -23.038 1.00 97.62 176 ALA A C 1
ATOM 1363 O O . ALA A 1 176 ? 15.785 4.690 -22.519 1.00 97.62 176 ALA A O 1
ATOM 1364 N N . ILE A 1 177 ? 14.636 5.668 -24.180 1.00 97.38 177 ILE A N 1
ATOM 1365 C CA . ILE A 1 177 ? 14.330 4.410 -24.884 1.00 97.38 177 ILE A CA 1
ATOM 1366 C C . ILE A 1 177 ? 15.544 3.804 -25.592 1.00 97.38 177 ILE A C 1
ATOM 1368 O O . ILE A 1 177 ? 15.574 2.599 -25.832 1.00 97.38 177 ILE A O 1
ATOM 1372 N N . THR A 1 178 ? 16.540 4.626 -25.932 1.00 96.31 178 THR A N 1
ATOM 1373 C CA . THR A 1 178 ? 17.790 4.178 -26.561 1.00 96.31 178 THR A CA 1
ATOM 1374 C C . THR A 1 178 ? 18.839 3.757 -25.536 1.00 96.31 178 THR A C 1
ATOM 1376 O O . THR A 1 178 ? 19.767 3.033 -25.890 1.00 96.31 178 THR A O 1
ATOM 1379 N N . SER A 1 179 ? 18.667 4.146 -24.269 1.00 95.69 179 SER A N 1
ATOM 1380 C CA . SER A 1 179 ? 19.540 3.761 -23.164 1.00 95.69 179 SER A CA 1
ATOM 1381 C C . SER A 1 179 ? 19.567 2.244 -22.956 1.00 95.69 179 SER A C 1
ATOM 1383 O O . SER A 1 179 ? 18.544 1.557 -23.012 1.00 95.69 179 SER A O 1
ATOM 1385 N N . THR A 1 180 ? 20.764 1.728 -22.695 1.00 93.44 180 THR A N 1
ATOM 1386 C CA . THR A 1 180 ? 21.029 0.319 -22.397 1.00 93.44 180 THR A CA 1
ATOM 1387 C C . THR A 1 180 ? 21.980 0.229 -21.218 1.00 93.44 180 THR A C 1
ATOM 1389 O O . THR A 1 180 ? 22.945 0.992 -21.142 1.00 93.44 180 THR A O 1
ATOM 1392 N N . LEU A 1 181 ? 21.753 -0.744 -20.341 1.00 95.12 181 LEU A N 1
ATOM 1393 C CA . LEU A 1 181 ? 22.644 -1.061 -19.230 1.00 95.12 181 LEU A CA 1
ATOM 1394 C C . LEU A 1 181 ? 23.102 -2.519 -19.382 1.00 95.12 181 LEU A C 1
ATOM 1396 O O . LEU A 1 181 ? 22.362 -3.419 -18.976 1.00 95.12 181 LEU A O 1
ATOM 1400 N N . PRO A 1 182 ? 24.288 -2.779 -19.968 1.00 94.88 182 PRO A N 1
ATOM 1401 C CA . PRO A 1 182 ? 24.763 -4.139 -20.249 1.00 94.88 182 PRO A CA 1
ATOM 1402 C C . PRO A 1 182 ? 24.769 -5.056 -19.019 1.00 94.88 182 PRO A C 1
ATOM 1404 O O . PRO A 1 182 ? 24.476 -6.248 -19.101 1.00 94.88 182 PRO A O 1
ATOM 1407 N N . GLU A 1 183 ? 25.035 -4.505 -17.836 1.00 96.00 183 GLU A N 1
ATOM 1408 C CA . GLU A 1 183 ? 24.980 -5.253 -16.584 1.00 96.00 183 GLU A CA 1
ATOM 1409 C C . GLU A 1 183 ? 23.563 -5.757 -16.250 1.00 96.00 183 GLU A C 1
ATOM 1411 O O . GLU A 1 183 ? 23.414 -6.823 -15.652 1.00 96.00 183 GLU A O 1
ATOM 1416 N N . LEU A 1 184 ? 22.505 -5.039 -16.648 1.00 96.81 184 LEU A N 1
ATOM 1417 C CA . LEU A 1 184 ? 21.134 -5.528 -16.499 1.00 96.81 184 LEU A CA 1
ATOM 1418 C C . LEU A 1 184 ? 20.852 -6.668 -17.477 1.00 96.81 184 LEU A C 1
ATOM 1420 O O . LEU A 1 184 ? 20.204 -7.634 -17.086 1.00 96.81 184 LEU A O 1
ATOM 1424 N N . GLU A 1 185 ? 21.354 -6.612 -18.710 1.00 95.25 185 GLU A N 1
ATOM 1425 C CA . GLU A 1 185 ? 21.198 -7.713 -19.673 1.00 95.25 185 GLU A CA 1
ATOM 1426 C C . GLU A 1 185 ? 21.769 -9.021 -19.115 1.00 95.25 185 GLU A C 1
ATOM 1428 O O . GLU A 1 185 ? 21.102 -10.056 -19.153 1.00 95.25 185 GLU A O 1
ATOM 1433 N N . GLN A 1 186 ? 22.947 -8.958 -18.485 1.00 95.44 186 GLN A N 1
ATOM 1434 C CA . GLN A 1 186 ? 23.543 -10.097 -17.784 1.00 95.44 186 GLN A CA 1
ATOM 1435 C C . GLN A 1 186 ? 22.646 -10.615 -16.648 1.00 95.44 186 GLN A C 1
ATOM 1437 O O . GLN A 1 186 ? 22.443 -11.825 -16.522 1.00 95.44 186 GLN A O 1
ATOM 1442 N N . LEU A 1 187 ? 22.104 -9.719 -15.814 1.00 97.69 187 LEU A N 1
ATOM 1443 C CA . LEU A 1 187 ? 21.188 -10.083 -14.727 1.00 97.69 187 LEU A CA 1
ATOM 1444 C C . LEU A 1 187 ? 19.954 -10.825 -15.256 1.00 97.69 187 LEU A C 1
ATOM 1446 O O . LEU A 1 187 ? 19.583 -11.873 -14.724 1.00 97.69 187 LEU A O 1
ATOM 1450 N N . TRP A 1 188 ? 19.324 -10.288 -16.299 1.00 97.31 188 TRP A N 1
ATOM 1451 C CA . TRP A 1 188 ? 18.106 -10.858 -16.866 1.00 97.31 188 TRP A CA 1
ATOM 1452 C C . TRP A 1 188 ? 18.370 -12.147 -17.644 1.00 97.31 188 TRP A C 1
ATOM 1454 O O . TRP A 1 188 ? 17.529 -13.043 -17.601 1.00 97.31 188 TRP A O 1
ATOM 1464 N N . GLY A 1 189 ? 19.547 -12.292 -18.260 1.00 95.75 189 GLY A N 1
ATOM 1465 C CA . GLY A 1 189 ? 20.016 -13.562 -18.818 1.00 95.75 189 GLY A CA 1
ATOM 1466 C C . GLY A 1 189 ? 20.104 -14.650 -17.746 1.00 95.75 189 GLY A C 1
ATOM 1467 O O . GLY A 1 189 ? 19.470 -15.695 -17.874 1.00 95.75 189 GLY A O 1
ATOM 1468 N N . MET A 1 190 ? 20.774 -14.361 -16.620 1.00 96.31 190 MET A N 1
ATOM 1469 C CA . MET A 1 190 ? 20.852 -15.303 -15.492 1.00 96.31 190 MET A CA 1
ATOM 1470 C C . MET A 1 190 ? 19.474 -15.713 -14.953 1.00 96.31 190 MET A C 1
ATOM 1472 O O . MET A 1 190 ? 19.292 -16.866 -14.558 1.00 96.31 190 MET A O 1
ATOM 1476 N N . GLU A 1 191 ? 18.512 -14.786 -14.905 1.00 96.50 191 GLU A N 1
ATOM 1477 C CA . GLU A 1 191 ? 17.163 -15.084 -14.417 1.00 96.50 191 GLU A CA 1
ATOM 1478 C C . GLU A 1 191 ? 16.315 -15.852 -15.439 1.00 96.50 191 GLU A C 1
ATOM 1480 O O . GLU A 1 191 ? 15.535 -16.719 -15.041 1.00 96.50 191 GLU A O 1
ATOM 1485 N N . LYS A 1 192 ? 16.480 -15.599 -16.746 1.00 94.75 192 LYS A N 1
ATOM 1486 C CA . LYS A 1 192 ? 15.824 -16.390 -17.799 1.00 94.75 192 LYS A CA 1
ATOM 1487 C C . LYS A 1 192 ? 16.310 -17.839 -17.814 1.00 94.75 192 LYS A C 1
ATOM 1489 O O . LYS A 1 192 ? 15.478 -18.736 -17.933 1.00 94.75 192 LYS A O 1
ATOM 1494 N N . ASP A 1 193 ? 17.604 -18.059 -17.595 1.00 94.88 193 ASP A N 1
ATOM 1495 C CA . ASP A 1 193 ? 18.221 -19.393 -17.569 1.00 94.88 193 ASP A CA 1
ATOM 1496 C C . ASP A 1 193 ? 17.943 -20.173 -16.271 1.00 94.88 193 ASP A C 1
ATOM 1498 O O . ASP A 1 193 ? 18.315 -21.343 -16.125 1.00 94.88 193 ASP A O 1
ATOM 1502 N N . ARG A 1 194 ? 17.300 -19.543 -15.281 1.00 95.00 194 ARG A N 1
ATOM 1503 C CA . ARG A 1 194 ? 16.986 -20.186 -14.006 1.00 95.00 194 ARG A CA 1
ATOM 1504 C C . ARG A 1 194 ? 15.950 -21.297 -14.193 1.00 95.00 194 ARG A C 1
ATOM 1506 O O . ARG A 1 194 ? 14.872 -21.094 -14.748 1.00 95.00 194 ARG A O 1
ATOM 1513 N N . ILE A 1 195 ? 16.216 -22.449 -13.576 1.00 95.38 195 ILE A N 1
ATOM 1514 C CA . ILE A 1 195 ? 15.222 -23.516 -13.414 1.00 95.38 195 ILE A CA 1
ATOM 1515 C C . ILE A 1 195 ? 14.090 -23.007 -12.515 1.00 95.38 195 ILE A C 1
ATOM 1517 O O . ILE A 1 195 ? 14.293 -22.710 -11.335 1.00 95.38 195 ILE A O 1
ATOM 1521 N N . ARG A 1 196 ? 12.888 -22.901 -13.083 1.00 94.38 196 ARG A N 1
ATOM 1522 C CA . ARG A 1 196 ? 11.697 -22.421 -12.377 1.00 94.38 196 ARG A CA 1
ATOM 1523 C C . ARG A 1 196 ? 11.093 -23.542 -11.535 1.00 94.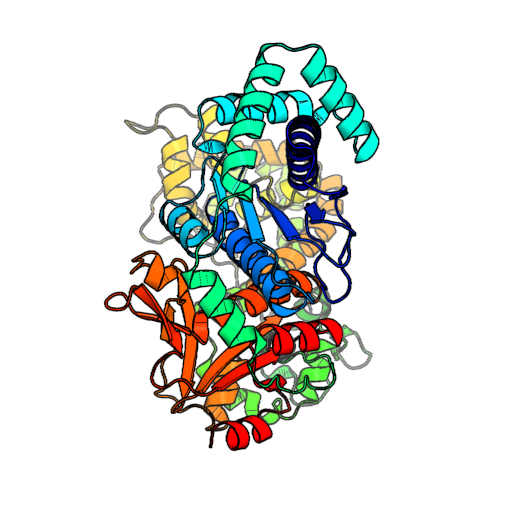38 196 ARG A C 1
ATOM 1525 O O . ARG A 1 196 ? 11.073 -24.700 -11.946 1.00 94.38 196 ARG A O 1
ATOM 1532 N N . GLY A 1 197 ? 10.593 -23.181 -10.356 1.00 93.38 197 GLY A N 1
ATOM 1533 C CA . GLY A 1 197 ? 9.809 -24.091 -9.526 1.00 93.38 197 GLY A CA 1
ATOM 1534 C C . GLY A 1 197 ? 8.435 -24.383 -10.131 1.00 93.38 197 GLY A C 1
ATOM 1535 O O . GLY A 1 197 ? 8.087 -23.899 -11.210 1.00 93.38 197 GLY A O 1
ATOM 1536 N N . LYS A 1 198 ? 7.621 -25.138 -9.394 1.00 96.12 198 LYS A N 1
ATOM 1537 C CA . LYS A 1 198 ? 6.200 -25.325 -9.694 1.00 96.12 198 LYS A CA 1
ATOM 1538 C C . LYS A 1 198 ? 5.378 -24.556 -8.666 1.00 96.12 198 LYS A C 1
ATOM 1540 O O . LYS A 1 198 ? 5.640 -24.671 -7.470 1.00 96.12 198 LYS A O 1
ATOM 1545 N N . ALA A 1 199 ? 4.401 -23.784 -9.130 1.00 97.19 199 ALA A N 1
ATOM 1546 C CA . ALA A 1 199 ? 3.448 -23.143 -8.237 1.00 97.19 199 ALA A CA 1
ATOM 1547 C C . ALA A 1 199 ? 2.572 -24.202 -7.543 1.00 97.19 199 ALA A C 1
ATOM 1549 O O . ALA A 1 199 ? 2.185 -25.186 -8.187 1.00 97.19 199 ALA A O 1
ATOM 1550 N N . PRO A 1 200 ? 2.258 -24.032 -6.247 1.00 97.31 200 PRO A N 1
ATOM 1551 C CA . PRO A 1 200 ? 1.258 -24.861 -5.593 1.00 97.31 200 PRO A CA 1
ATOM 1552 C C . PRO A 1 200 ? -0.132 -24.567 -6.175 1.00 97.31 200 PRO A C 1
ATOM 1554 O O . PRO A 1 200 ? -0.329 -23.594 -6.909 1.00 97.31 200 PRO A O 1
ATOM 1557 N N . VAL A 1 201 ? -1.098 -25.423 -5.841 1.00 97.62 201 VAL A N 1
ATOM 1558 C CA . VAL A 1 201 ? -2.506 -25.187 -6.178 1.00 97.62 201 VAL A CA 1
ATOM 1559 C C . VAL A 1 201 ? -3.033 -24.052 -5.309 1.00 97.62 201 VAL A C 1
ATOM 1561 O O . VAL A 1 201 ? -2.913 -24.106 -4.082 1.00 97.62 201 VAL A O 1
ATOM 1564 N N . ALA A 1 202 ? -3.618 -23.049 -5.959 1.00 97.12 202 ALA A N 1
ATOM 1565 C CA . ALA A 1 202 ? -4.260 -21.930 -5.293 1.00 97.12 202 ALA A CA 1
ATOM 1566 C C . ALA A 1 202 ? -5.356 -22.389 -4.327 1.00 97.12 202 ALA A C 1
ATOM 1568 O O . ALA A 1 202 ? -6.225 -23.186 -4.681 1.00 97.12 202 ALA A O 1
ATOM 1569 N N . ARG A 1 203 ? -5.306 -21.852 -3.111 1.00 95.00 203 ARG A N 1
ATOM 1570 C CA . ARG A 1 203 ? -6.329 -21.998 -2.079 1.00 95.00 203 ARG A CA 1
ATOM 1571 C C . ARG A 1 203 ? -6.385 -20.736 -1.232 1.00 95.00 203 ARG A C 1
ATOM 1573 O O . ARG A 1 203 ? -5.412 -19.977 -1.182 1.00 95.00 203 ARG A O 1
ATOM 1580 N N . ASP A 1 204 ? -7.501 -20.569 -0.543 1.00 95.19 204 ASP A N 1
ATOM 1581 C CA . ASP A 1 204 ? -7.677 -19.493 0.416 1.00 95.19 204 ASP A CA 1
ATOM 1582 C C . ASP A 1 204 ? -7.316 -19.989 1.815 1.00 95.19 204 ASP A C 1
ATOM 1584 O O . ASP A 1 204 ? -7.754 -21.055 2.257 1.00 95.19 204 ASP A O 1
ATOM 1588 N N . THR A 1 205 ? -6.497 -19.210 2.515 1.00 96.00 205 THR A N 1
ATOM 1589 C CA . THR A 1 205 ? -6.199 -19.428 3.931 1.00 96.00 205 THR A CA 1
ATOM 1590 C C . THR A 1 205 ? -6.440 -18.147 4.704 1.00 96.00 205 THR A C 1
ATOM 1592 O O . THR A 1 205 ? -6.305 -17.051 4.165 1.00 96.00 205 THR A O 1
ATOM 1595 N N . TYR A 1 206 ? -6.768 -18.268 5.986 1.00 96.00 206 TYR A N 1
ATOM 1596 C CA . TYR A 1 206 ? -7.138 -17.113 6.800 1.00 96.00 206 TYR A CA 1
ATOM 1597 C C . TYR A 1 206 ? -6.433 -17.123 8.148 1.00 96.00 206 TYR A C 1
ATOM 1599 O O . TYR A 1 206 ? -7.020 -16.765 9.165 1.00 96.00 206 TYR A O 1
ATOM 1607 N N . VAL A 1 207 ? -5.155 -17.509 8.179 1.00 95.38 207 VAL A N 1
ATOM 1608 C CA . VAL A 1 207 ? -4.403 -17.603 9.433 1.00 95.38 207 VAL A CA 1
ATOM 1609 C C . VAL A 1 207 ? -4.353 -16.253 10.113 1.00 95.38 207 VAL A C 1
ATOM 1611 O O . VAL A 1 207 ? -4.755 -16.146 11.263 1.00 95.38 207 VAL A O 1
ATOM 1614 N N . ARG A 1 208 ? -3.911 -15.193 9.433 1.00 95.62 208 ARG A N 1
ATOM 1615 C CA . ARG A 1 208 ? -3.795 -13.889 10.090 1.00 95.62 208 ARG A CA 1
ATOM 1616 C C . ARG A 1 208 ? -5.143 -13.359 10.557 1.00 95.62 208 ARG A C 1
ATOM 1618 O O . ARG A 1 208 ? -5.268 -12.961 11.712 1.00 95.62 208 ARG A O 1
ATOM 1625 N N . ARG A 1 209 ? -6.133 -13.348 9.663 1.00 95.94 209 ARG A N 1
ATOM 1626 C CA . ARG A 1 209 ? -7.457 -12.775 9.939 1.00 95.94 209 ARG A CA 1
ATOM 1627 C C . ARG A 1 209 ? -8.201 -13.600 10.985 1.00 95.94 209 ARG A C 1
ATOM 1629 O O . ARG A 1 209 ? -8.599 -13.045 12.005 1.00 95.94 209 ARG A O 1
ATOM 1636 N N . GLY A 1 210 ? -8.310 -14.910 10.787 1.00 96.00 210 GLY A N 1
ATOM 1637 C CA . GLY A 1 210 ? -8.962 -15.820 11.722 1.00 96.00 210 GLY A CA 1
ATOM 1638 C C . GLY A 1 210 ? -8.281 -15.857 13.091 1.00 96.00 210 GLY A C 1
ATOM 1639 O O . GLY A 1 210 ? -8.969 -15.767 14.103 1.00 96.00 210 GLY A O 1
ATOM 1640 N N . PHE A 1 211 ? -6.942 -15.843 13.156 1.00 95.81 211 PHE A N 1
ATOM 1641 C CA . PHE A 1 211 ? -6.218 -15.754 14.432 1.00 95.81 211 PHE A CA 1
ATOM 1642 C C . PHE A 1 211 ? -6.504 -14.425 15.144 1.00 95.81 211 PHE A C 1
ATOM 1644 O O . PHE A 1 211 ? -6.797 -14.417 16.337 1.00 95.81 211 PHE A O 1
ATOM 1651 N N . THR A 1 212 ? -6.481 -13.284 14.444 1.00 96.50 212 THR A N 1
ATOM 1652 C CA . THR A 1 212 ? -6.854 -11.996 15.056 1.00 96.50 212 THR A CA 1
ATOM 1653 C C . THR A 1 212 ? -8.282 -12.019 15.605 1.00 96.50 212 THR A C 1
ATOM 1655 O O . THR A 1 212 ? -8.510 -11.570 16.727 1.00 96.50 212 THR A O 1
ATOM 1658 N N . LYS A 1 213 ? -9.236 -12.586 14.861 1.00 95.88 213 LYS A N 1
ATOM 1659 C CA . LYS A 1 213 ? -10.635 -12.728 15.299 1.00 95.88 213 LYS A CA 1
ATOM 1660 C C . LYS A 1 213 ? -10.772 -13.685 16.487 1.00 95.88 213 LYS A C 1
ATOM 1662 O O . LYS A 1 213 ? -11.549 -13.424 17.403 1.00 95.88 213 LYS A O 1
ATOM 1667 N N . ARG A 1 214 ? -9.945 -14.731 16.540 1.00 94.31 214 ARG A N 1
ATOM 1668 C CA . ARG A 1 214 ? -9.836 -15.623 17.698 1.00 94.31 214 ARG A CA 1
ATOM 1669 C C . ARG A 1 214 ? -9.324 -14.892 18.941 1.00 94.31 214 ARG A C 1
ATOM 1671 O O . ARG A 1 214 ? -9.852 -15.143 20.023 1.00 94.31 214 ARG A O 1
ATOM 1678 N N . ILE A 1 215 ? -8.349 -13.986 18.793 1.00 94.06 215 ILE A N 1
ATOM 1679 C CA . ILE A 1 215 ? -7.863 -13.129 19.892 1.00 94.06 215 ILE A CA 1
ATOM 1680 C C . ILE A 1 215 ? -8.965 -12.170 20.350 1.00 94.06 215 ILE A C 1
ATOM 1682 O O . ILE A 1 215 ? -9.188 -12.031 21.553 1.00 94.06 215 ILE A O 1
ATOM 1686 N N . LEU A 1 216 ? -9.680 -11.540 19.409 1.00 92.94 216 LEU A N 1
ATOM 1687 C CA . LEU A 1 216 ? -10.793 -10.636 19.720 1.00 92.94 216 LEU A CA 1
ATOM 1688 C C . LEU A 1 216 ? -11.829 -11.306 20.629 1.00 92.94 216 LEU A C 1
ATOM 1690 O O . LEU A 1 216 ? -12.289 -10.681 21.581 1.00 92.94 216 LEU A O 1
ATOM 1694 N N . LEU A 1 217 ? -12.163 -12.571 20.380 1.00 91.25 217 LEU A N 1
ATOM 1695 C CA . LEU A 1 217 ? -13.147 -13.312 21.172 1.00 91.25 217 LEU A CA 1
ATOM 1696 C C . LEU A 1 217 ? -12.593 -13.915 22.476 1.00 91.25 217 LEU A C 1
ATOM 1698 O O . LEU A 1 217 ? -13.378 -14.317 23.331 1.00 91.25 217 LEU A O 1
ATOM 1702 N N . GLY A 1 218 ? -11.269 -13.971 22.663 1.00 87.69 218 GLY A N 1
ATOM 1703 C CA . GLY A 1 218 ? -10.658 -14.509 23.885 1.00 87.69 218 GLY A CA 1
ATOM 1704 C C . GLY A 1 218 ? -11.138 -15.930 24.222 1.00 87.69 218 GLY A C 1
ATOM 1705 O O . GLY A 1 218 ? -11.524 -16.696 23.348 1.00 87.69 218 GLY A O 1
ATOM 1706 N N . ASN A 1 219 ? -11.134 -16.335 25.490 1.00 79.88 219 ASN A N 1
ATOM 1707 C CA . ASN A 1 219 ? -11.398 -17.735 25.869 1.00 79.88 219 ASN A CA 1
ATOM 1708 C C . ASN A 1 219 ? -12.851 -18.218 25.689 1.00 79.88 219 ASN A C 1
ATOM 1710 O O . ASN A 1 219 ? -13.129 -19.392 25.927 1.00 79.88 219 ASN A O 1
ATOM 1714 N N . ALA A 1 220 ? -13.772 -17.368 25.229 1.00 75.31 220 ALA A N 1
ATOM 1715 C CA . ALA A 1 220 ? -15.187 -17.720 25.113 1.00 75.31 220 ALA A CA 1
ATOM 1716 C C . ALA A 1 220 ? -15.528 -18.772 24.048 1.00 75.31 220 ALA A C 1
ATOM 1718 O O . ALA A 1 220 ? -16.640 -19.294 24.057 1.00 75.31 220 ALA A O 1
ATOM 1719 N N . ILE A 1 221 ? -14.603 -19.119 23.147 1.00 72.06 221 ILE A N 1
ATOM 1720 C CA . ILE A 1 221 ? -14.877 -20.082 22.063 1.00 72.06 221 ILE A CA 1
ATOM 1721 C C . ILE A 1 221 ? -14.773 -21.553 22.521 1.00 72.06 221 ILE A C 1
ATOM 1723 O O . ILE A 1 221 ? -15.220 -22.454 21.810 1.00 72.06 221 ILE A O 1
ATOM 1727 N N . ASN A 1 222 ? -14.245 -21.835 23.717 1.00 65.56 222 ASN A N 1
ATOM 1728 C CA . ASN A 1 222 ? -14.056 -23.206 24.208 1.00 65.56 222 ASN A CA 1
ATOM 1729 C C . ASN A 1 222 ? -15.410 -23.865 24.571 1.00 65.56 222 ASN A C 1
ATOM 1731 O O . ASN A 1 222 ? -15.793 -23.909 25.737 1.00 65.56 222 ASN A O 1
ATOM 1735 N N . GLY A 1 223 ? -16.161 -24.353 23.574 1.00 61.53 223 GLY A N 1
ATOM 1736 C CA . GLY A 1 223 ? -17.443 -25.050 23.770 1.00 61.53 223 GLY A CA 1
ATOM 1737 C C . GLY A 1 223 ? -18.544 -24.794 22.730 1.00 61.53 223 GLY A C 1
ATOM 1738 O O . GLY A 1 223 ? -19.671 -25.234 22.941 1.00 61.53 223 GLY A O 1
ATOM 1739 N N . GLY A 1 224 ? -18.270 -24.083 21.629 1.00 58.97 224 GLY A N 1
ATOM 1740 C CA . GLY A 1 224 ? -19.180 -23.960 20.473 1.00 58.97 224 GLY A CA 1
ATOM 1741 C C . GLY A 1 224 ? -20.392 -23.027 20.637 1.00 58.97 224 GLY A C 1
ATOM 1742 O O . GLY A 1 224 ? -20.931 -22.571 19.634 1.00 58.97 224 GLY A O 1
ATOM 1743 N N . SER A 1 225 ? -20.799 -22.679 21.862 1.00 64.06 225 SER A N 1
ATOM 1744 C CA . SER A 1 225 ? -21.826 -21.658 22.124 1.00 64.06 225 SER A CA 1
ATOM 1745 C C . SER A 1 225 ? -21.288 -20.565 23.042 1.00 64.06 225 SER A C 1
ATOM 1747 O O . SER A 1 225 ? -20.930 -20.850 24.188 1.00 64.06 225 SER A O 1
ATOM 1749 N N . ILE A 1 226 ? -21.292 -19.318 22.574 1.00 74.31 226 ILE A N 1
ATOM 1750 C CA . ILE A 1 226 ? -20.972 -18.152 23.404 1.00 74.31 226 ILE A CA 1
ATOM 1751 C C . ILE A 1 226 ? -22.277 -17.720 24.079 1.00 74.31 226 ILE A C 1
ATOM 1753 O O . ILE A 1 226 ? -23.198 -17.240 23.420 1.00 74.31 226 ILE A O 1
ATOM 1757 N N . LYS A 1 227 ? -22.393 -17.977 25.386 1.00 66.00 227 LYS A N 1
ATOM 1758 C CA . LYS A 1 227 ? -23.643 -17.778 26.144 1.00 66.00 227 LYS A CA 1
ATOM 1759 C C . LYS A 1 227 ? -23.843 -16.357 26.674 1.00 66.00 227 LYS A C 1
ATOM 1761 O O . LYS A 1 227 ? -24.940 -16.067 27.131 1.00 66.00 227 LYS A O 1
ATOM 1766 N N . SER A 1 228 ? -22.809 -15.517 26.653 1.00 68.12 228 SER A N 1
ATOM 1767 C CA . SER A 1 228 ? -22.848 -14.225 27.340 1.00 68.12 228 SER A CA 1
ATOM 1768 C C . SER A 1 228 ? -23.287 -13.077 26.434 1.00 68.12 228 SER A C 1
ATOM 1770 O O . SER A 1 228 ? -22.891 -13.016 25.267 1.00 68.12 228 SER A O 1
ATOM 1772 N N . GLU A 1 229 ? -24.064 -12.149 26.994 1.00 67.25 229 GLU A N 1
ATOM 1773 C CA . GLU A 1 229 ? -24.398 -10.860 26.374 1.00 67.25 229 GLU A CA 1
ATOM 1774 C C . GLU A 1 229 ? -23.161 -9.951 26.218 1.00 67.25 229 GLU A C 1
ATOM 1776 O O . GLU A 1 229 ? -23.178 -9.037 25.396 1.00 67.25 229 GLU A O 1
ATOM 1781 N N . ASP A 1 230 ? -22.037 -10.284 26.865 1.00 72.88 230 ASP A N 1
ATOM 1782 C CA . ASP A 1 230 ? -20.745 -9.568 26.791 1.00 72.88 230 ASP A CA 1
ATOM 1783 C C . ASP A 1 230 ? -20.146 -9.461 25.369 1.00 72.88 230 ASP A C 1
ATOM 1785 O O . ASP A 1 230 ? -19.140 -8.786 25.141 1.00 72.88 230 ASP A O 1
ATOM 1789 N N . TYR A 1 231 ? -20.741 -10.140 24.382 1.00 84.00 231 TYR A N 1
ATOM 1790 C CA . TYR A 1 231 ? -20.268 -10.206 22.996 1.00 84.00 231 TYR A CA 1
ATOM 1791 C C . TYR A 1 231 ? -21.161 -9.446 22.007 1.00 84.00 231 TYR A C 1
ATOM 1793 O O . TYR A 1 231 ? -21.061 -9.664 20.798 1.00 84.00 231 TYR A O 1
ATOM 1801 N N . ILE A 1 232 ? -22.004 -8.512 22.472 1.00 86.44 232 ILE A N 1
ATOM 1802 C CA . ILE A 1 232 ? -22.798 -7.638 21.582 1.00 86.44 232 ILE A CA 1
ATOM 1803 C C . ILE A 1 232 ? -21.906 -6.929 20.547 1.00 86.44 232 ILE A C 1
ATOM 1805 O O . ILE A 1 232 ? -22.277 -6.832 19.375 1.00 86.44 232 ILE A O 1
ATOM 1809 N N . TRP A 1 233 ? -20.703 -6.496 20.936 1.00 90.06 233 TRP A N 1
ATOM 1810 C CA . TRP A 1 233 ? -19.742 -5.889 20.009 1.00 90.06 233 TRP A CA 1
ATOM 1811 C C . TRP A 1 233 ? -19.322 -6.854 18.891 1.00 90.06 233 TRP A C 1
ATOM 1813 O O . TRP A 1 233 ? -19.195 -6.433 17.743 1.00 90.06 233 TRP A O 1
ATOM 1823 N N . ALA A 1 234 ? -19.177 -8.151 19.186 1.00 92.38 234 ALA A N 1
ATOM 1824 C CA . ALA A 1 234 ? -18.785 -9.170 18.214 1.00 92.38 234 ALA A CA 1
ATOM 1825 C C . ALA A 1 234 ? -19.888 -9.422 17.177 1.00 92.38 234 ALA A C 1
ATOM 1827 O O . ALA A 1 234 ? -19.594 -9.655 16.006 1.00 92.38 234 ALA A O 1
ATOM 1828 N N . HIS A 1 235 ? -21.156 -9.311 17.582 1.00 91.06 235 HIS A N 1
ATOM 1829 C CA . HIS A 1 235 ? -22.281 -9.301 16.648 1.00 91.06 235 HIS A CA 1
ATOM 1830 C C . HIS A 1 235 ? -22.243 -8.072 15.732 1.00 91.06 235 HIS A C 1
ATOM 1832 O O . HIS A 1 235 ? -22.387 -8.204 14.520 1.00 91.06 235 HIS A O 1
ATOM 1838 N N . LYS A 1 236 ? -21.979 -6.877 16.281 1.00 90.88 236 LYS A N 1
ATOM 1839 C CA . LYS A 1 236 ? -21.890 -5.641 15.480 1.00 90.88 236 LYS A CA 1
ATOM 1840 C C . LYS A 1 236 ? -20.780 -5.675 14.431 1.00 90.88 236 LYS A C 1
ATOM 1842 O O . LYS A 1 236 ? -20.973 -5.148 13.342 1.00 90.88 236 LYS A O 1
ATOM 1847 N N . VAL A 1 237 ? -19.640 -6.298 14.732 1.00 93.25 237 VAL A N 1
ATOM 1848 C CA . VAL A 1 237 ? -18.546 -6.465 13.757 1.00 93.25 237 VAL A CA 1
ATOM 1849 C C . VAL A 1 237 ? -18.729 -7.676 12.830 1.00 93.25 237 VAL A C 1
ATOM 1851 O O . VAL A 1 237 ? -17.838 -7.967 12.038 1.00 93.25 237 VAL A O 1
ATOM 1854 N N . GLY A 1 238 ? -19.859 -8.388 12.916 1.00 94.44 238 GLY A N 1
ATOM 1855 C CA . GLY A 1 238 ? -20.192 -9.505 12.026 1.00 94.44 238 GLY A CA 1
ATOM 1856 C C . GLY A 1 238 ? -19.475 -10.821 12.337 1.00 94.44 238 GLY A C 1
ATOM 1857 O O . GLY A 1 238 ? -19.444 -11.707 11.491 1.00 94.44 238 GLY A O 1
ATOM 1858 N N . LEU A 1 239 ? -18.901 -10.976 13.536 1.00 94.44 239 LEU A N 1
ATOM 1859 C CA . LEU A 1 239 ? -18.246 -12.226 13.941 1.00 94.44 239 LEU A CA 1
ATOM 1860 C C . LEU A 1 239 ? -19.247 -13.307 14.350 1.00 94.44 239 LEU A C 1
ATOM 1862 O O . LEU A 1 239 ? -19.010 -14.498 14.133 1.00 94.44 239 LEU A O 1
ATOM 1866 N N . LEU A 1 240 ? -20.341 -12.880 14.980 1.00 93.31 240 LEU A N 1
ATOM 1867 C CA . LEU A 1 240 ? -21.322 -13.745 15.620 1.00 93.31 240 LEU A CA 1
ATOM 1868 C C . LEU A 1 240 ? -22.744 -13.374 15.198 1.00 93.31 240 LEU A C 1
ATOM 1870 O O . LEU A 1 240 ? -23.057 -12.193 15.099 1.00 93.31 240 LEU A O 1
ATOM 1874 N N . ASN A 1 241 ? -23.632 -14.362 15.092 1.00 91.88 241 ASN A N 1
ATOM 1875 C CA . ASN A 1 241 ? -25.075 -14.141 14.981 1.00 91.88 241 ASN A CA 1
ATOM 1876 C C . ASN A 1 241 ? -25.818 -14.655 16.215 1.00 91.88 241 ASN A C 1
ATOM 1878 O O . ASN A 1 241 ? -25.450 -15.675 16.812 1.00 91.88 241 ASN A O 1
ATOM 1882 N N . ARG A 1 242 ? -26.904 -13.961 16.581 1.00 89.50 242 ARG A N 1
ATOM 1883 C CA . ARG A 1 242 ? -27.815 -14.416 17.640 1.00 89.50 242 ARG A CA 1
ATOM 1884 C C . ARG A 1 242 ? -28.472 -15.737 17.229 1.00 89.50 242 ARG A C 1
ATOM 1886 O O . ARG A 1 242 ? -28.956 -15.886 16.111 1.00 89.50 242 ARG A O 1
ATOM 1893 N N . ALA A 1 243 ? -28.499 -16.685 18.152 1.00 86.69 243 ALA A N 1
ATOM 1894 C CA . ALA A 1 243 ? -29.182 -17.967 18.059 1.00 86.69 243 ALA A CA 1
ATOM 1895 C C . ALA A 1 243 ? -30.069 -18.168 19.298 1.00 86.69 243 ALA A C 1
ATOM 1897 O O . ALA A 1 243 ? -29.972 -17.435 20.279 1.00 86.69 243 ALA A O 1
ATOM 1898 N N . ILE A 1 244 ? -30.910 -19.207 19.289 1.00 84.25 244 ILE A N 1
ATOM 1899 C CA . ILE A 1 244 ? -31.818 -19.517 20.412 1.00 84.25 244 ILE A CA 1
ATOM 1900 C C . ILE A 1 244 ? -31.049 -19.712 21.735 1.00 84.25 244 ILE A C 1
ATOM 1902 O O . ILE A 1 244 ? -31.563 -19.396 22.803 1.00 84.25 244 ILE A O 1
ATOM 1906 N N . LYS A 1 245 ? -29.814 -20.230 21.679 1.00 83.06 245 LYS A N 1
ATOM 1907 C CA . LYS A 1 245 ? -28.965 -20.517 22.849 1.00 83.06 245 LYS A CA 1
ATOM 1908 C C . LYS A 1 245 ? -27.687 -19.665 22.874 1.00 83.06 245 LYS A C 1
ATOM 1910 O O . LYS A 1 245 ? -26.599 -20.205 23.063 1.00 83.06 245 LYS A O 1
ATOM 1915 N N . GLY A 1 246 ? -27.817 -18.354 22.674 1.00 84.44 246 GLY A N 1
ATOM 1916 C CA . GLY A 1 246 ? -26.700 -17.403 22.728 1.00 84.44 246 GLY A CA 1
ATOM 1917 C C . GLY A 1 246 ? -26.228 -16.994 21.337 1.00 84.44 246 GLY A C 1
ATOM 1918 O O . GLY A 1 246 ? -27.038 -16.595 20.506 1.00 84.44 246 GLY A O 1
ATOM 1919 N N . PHE A 1 247 ? -24.929 -17.098 21.071 1.00 87.31 247 PHE A N 1
ATOM 1920 C CA . PHE A 1 247 ? -24.333 -16.726 19.789 1.00 87.31 247 PHE A CA 1
ATOM 1921 C C . PHE A 1 247 ? -23.636 -17.908 19.110 1.00 87.31 247 PHE A C 1
ATOM 1923 O O . PHE A 1 247 ? -23.060 -18.769 19.781 1.00 87.31 247 PHE A O 1
ATOM 1930 N N . HIS A 1 248 ? -23.656 -17.914 17.777 1.00 89.94 248 HIS A N 1
ATOM 1931 C CA . HIS A 1 248 ? -22.853 -18.810 16.944 1.00 89.94 248 HIS A CA 1
ATOM 1932 C C . HIS A 1 248 ? -21.932 -17.999 16.033 1.00 89.94 248 HIS A C 1
ATOM 1934 O O . HIS A 1 248 ? -22.249 -16.861 15.683 1.00 89.94 248 HIS A O 1
ATOM 1940 N N . ILE A 1 249 ? -20.788 -18.583 15.682 1.00 92.50 249 ILE A N 1
ATOM 1941 C CA . ILE A 1 249 ? -19.837 -17.985 14.744 1.00 92.50 249 ILE A CA 1
ATOM 1942 C C . ILE A 1 249 ? -20.459 -18.011 13.347 1.00 92.50 249 ILE A C 1
ATOM 1944 O O . ILE A 1 249 ? -21.075 -19.005 12.976 1.00 92.50 249 ILE A O 1
ATOM 1948 N N . VAL A 1 250 ? -20.323 -16.905 12.617 1.00 94.44 250 VAL A N 1
ATOM 1949 C CA . VAL A 1 250 ? -20.744 -16.786 11.207 1.00 94.44 250 VAL A CA 1
ATOM 1950 C C . VAL A 1 250 ? -19.654 -16.213 10.307 1.00 94.44 250 VAL A C 1
ATOM 1952 O O . VAL A 1 250 ? -19.837 -16.082 9.099 1.00 94.44 250 VAL A O 1
ATOM 1955 N N . ASP A 1 251 ? -18.520 -15.838 10.896 1.00 95.69 251 ASP A N 1
ATOM 1956 C CA . ASP A 1 251 ? -17.389 -15.298 10.163 1.00 95.69 251 ASP A CA 1
ATOM 1957 C C . ASP A 1 251 ? -16.523 -16.417 9.582 1.00 95.69 251 ASP A C 1
ATOM 1959 O O . ASP A 1 251 ? -15.875 -17.168 10.313 1.00 95.69 251 ASP A O 1
ATOM 1963 N N . HIS A 1 252 ? -16.470 -16.466 8.254 1.00 95.44 252 HIS A N 1
ATOM 1964 C CA . HIS A 1 252 ? -15.758 -17.491 7.497 1.00 95.44 252 HIS A CA 1
ATOM 1965 C C . HIS A 1 252 ? -14.260 -17.589 7.840 1.00 95.44 252 HIS A C 1
ATOM 1967 O O . HIS A 1 252 ? -13.719 -18.689 7.938 1.00 95.44 252 HIS A O 1
ATOM 1973 N N . ASP A 1 253 ? -13.572 -16.462 8.059 1.00 95.69 253 ASP A N 1
ATOM 1974 C CA . ASP A 1 253 ? -12.134 -16.474 8.368 1.00 95.69 253 ASP A CA 1
ATOM 1975 C C . ASP A 1 253 ? -11.874 -17.126 9.735 1.00 95.69 253 ASP A C 1
ATOM 1977 O O . ASP A 1 253 ? -10.889 -17.846 9.924 1.00 95.69 253 ASP A O 1
ATOM 1981 N N . LEU A 1 254 ? -12.749 -16.845 10.705 1.00 95.50 254 LEU A N 1
ATOM 1982 C CA . LEU A 1 254 ? -12.696 -17.432 12.035 1.00 95.50 254 LEU A CA 1
ATOM 1983 C C . LEU A 1 254 ? -13.071 -18.917 12.003 1.00 95.50 254 LEU A C 1
ATOM 1985 O O . LEU A 1 254 ? -12.353 -19.714 12.602 1.00 95.50 254 LEU A O 1
ATOM 1989 N N . GLU A 1 255 ? -14.136 -19.302 11.296 1.00 94.62 255 GLU A N 1
ATOM 1990 C CA . GLU A 1 255 ? -14.513 -20.712 11.110 1.00 94.62 255 GLU A CA 1
ATOM 1991 C C . GLU A 1 255 ? -13.371 -21.515 10.486 1.00 94.62 255 GLU A C 1
ATOM 1993 O O . GLU A 1 255 ? -12.980 -22.559 11.015 1.00 94.62 255 GLU A O 1
ATOM 1998 N N . TRP A 1 256 ? -12.769 -20.981 9.419 1.00 95.00 256 TRP A N 1
ATOM 1999 C CA . TRP A 1 256 ? -11.610 -21.586 8.777 1.00 95.00 256 TRP A CA 1
ATOM 2000 C C . TRP A 1 256 ? -10.471 -21.786 9.780 1.00 95.00 256 TRP A C 1
ATOM 2002 O O . TRP A 1 256 ? -9.947 -22.893 9.901 1.00 95.00 256 TRP A O 1
ATOM 2012 N N . PHE A 1 257 ? -10.121 -20.754 10.558 1.00 94.81 257 PHE A N 1
ATOM 2013 C CA . PHE A 1 257 ? -9.035 -20.851 11.535 1.00 94.81 257 PHE A CA 1
ATOM 2014 C C . PHE A 1 257 ? -9.326 -21.880 12.629 1.00 94.81 257 PHE A C 1
ATOM 2016 O O . PHE A 1 257 ? -8.440 -22.666 12.962 1.00 94.81 257 PHE A O 1
ATOM 2023 N N . MET A 1 258 ? -10.558 -21.918 13.140 1.00 92.94 258 MET A N 1
ATOM 2024 C CA . MET A 1 258 ? -10.992 -22.885 14.153 1.00 92.94 258 MET A CA 1
ATOM 2025 C C . MET A 1 258 ? -10.957 -24.333 13.647 1.00 92.94 258 MET A C 1
ATOM 2027 O O . MET A 1 258 ? -10.752 -25.243 14.442 1.00 92.94 258 MET A O 1
ATOM 2031 N N . SER A 1 259 ? -11.130 -24.546 12.341 1.00 92.94 259 SER A N 1
ATOM 2032 C CA . SER A 1 259 ? -10.987 -25.862 11.701 1.00 92.94 259 SER A CA 1
ATOM 2033 C C . SER A 1 259 ? -9.548 -26.208 11.296 1.00 92.94 259 SER A C 1
ATOM 2035 O O . SER A 1 259 ? -9.262 -27.343 10.916 1.00 92.94 259 SER A O 1
ATOM 2037 N N . SER A 1 260 ? -8.637 -25.231 11.341 1.00 92.50 260 SER A N 1
ATOM 2038 C CA . SER A 1 260 ? -7.259 -25.406 10.893 1.00 92.50 260 SER A CA 1
ATOM 2039 C C . SER A 1 260 ? -6.408 -26.144 11.938 1.00 92.50 260 SER A C 1
ATOM 2041 O O . SER A 1 260 ? -6.694 -26.057 13.135 1.00 92.50 260 SER A O 1
ATOM 2043 N N . PRO A 1 261 ? -5.282 -26.768 11.536 1.00 90.94 261 PRO A N 1
ATOM 2044 C CA . PRO A 1 261 ? -4.332 -27.383 12.472 1.00 90.94 261 PRO A CA 1
ATOM 2045 C C . PRO A 1 261 ? -3.744 -26.415 13.513 1.00 90.94 261 PRO A C 1
ATOM 2047 O O . PRO A 1 261 ? -3.094 -26.843 14.461 1.00 90.94 261 PRO A O 1
ATOM 2050 N N . TRP A 1 262 ? -3.933 -25.105 13.329 1.00 90.75 262 TRP A N 1
ATOM 2051 C CA . TRP A 1 262 ? -3.379 -24.062 14.189 1.00 90.75 262 TRP A CA 1
ATOM 2052 C C . TRP A 1 262 ? -4.297 -23.665 15.345 1.00 90.75 262 TRP A C 1
ATOM 2054 O O . TRP A 1 262 ? -3.848 -22.933 16.229 1.00 90.75 262 TRP A O 1
ATOM 2064 N N . ALA A 1 263 ? -5.549 -24.136 15.360 1.00 91.62 263 ALA A N 1
ATOM 2065 C CA . ALA A 1 263 ? -6.499 -23.837 16.428 1.00 91.62 263 ALA A CA 1
ATOM 2066 C C . ALA A 1 263 ? -5.971 -24.302 17.798 1.00 91.62 263 ALA A C 1
ATOM 2068 O O . ALA A 1 263 ? -5.987 -23.530 18.758 1.00 91.62 263 ALA A O 1
ATOM 2069 N N . ASP A 1 264 ? -5.405 -25.510 17.860 1.00 89.06 264 ASP A N 1
ATOM 2070 C CA . ASP A 1 264 ? -4.861 -26.098 19.092 1.00 89.06 264 ASP A CA 1
ATOM 2071 C C . ASP A 1 264 ? -3.556 -25.425 19.548 1.00 89.06 264 ASP A C 1
ATOM 2073 O O . ASP A 1 264 ? -3.238 -25.381 20.737 1.00 89.06 264 ASP A O 1
ATOM 2077 N N . SER A 1 265 ? -2.803 -24.838 18.614 1.00 88.38 265 SER A N 1
ATOM 2078 C CA . SER A 1 265 ? -1.568 -24.098 18.902 1.00 88.38 265 SER A CA 1
ATOM 2079 C C . SER A 1 265 ? -1.810 -22.641 19.313 1.00 88.38 265 SER A C 1
ATOM 2081 O O . SER A 1 265 ? -0.838 -21.914 19.537 1.00 88.38 265 SER A O 1
ATOM 2083 N N . TYR A 1 266 ? -3.069 -22.193 19.413 1.00 90.12 266 TYR A N 1
ATOM 2084 C CA . TYR A 1 266 ? -3.424 -20.793 19.664 1.00 90.12 266 TYR A CA 1
ATOM 2085 C C . TYR A 1 266 ? -2.672 -20.193 20.859 1.00 90.12 266 TYR A C 1
ATOM 2087 O O . TYR A 1 266 ? -2.012 -19.169 20.695 1.00 90.12 266 TYR A O 1
ATOM 2095 N N . GLU A 1 267 ? -2.702 -20.843 22.027 1.00 89.81 267 GLU A N 1
ATOM 2096 C CA . GLU A 1 267 ? -2.076 -20.307 23.246 1.00 89.81 267 GLU A CA 1
ATOM 2097 C C . GLU A 1 267 ? -0.547 -20.222 23.141 1.00 89.81 267 GLU A C 1
ATOM 2099 O O . GLU A 1 267 ? 0.075 -19.256 23.583 1.00 89.81 267 GLU A O 1
ATOM 2104 N N . ALA A 1 268 ? 0.081 -21.212 22.504 1.00 89.19 268 ALA A N 1
ATOM 2105 C CA . ALA A 1 268 ? 1.530 -21.230 22.333 1.00 89.19 268 ALA A CA 1
ATOM 2106 C C . ALA A 1 268 ? 2.009 -20.173 21.320 1.00 89.19 268 ALA A C 1
ATOM 2108 O O . ALA A 1 268 ? 3.093 -19.599 21.464 1.00 89.19 268 ALA A O 1
ATOM 2109 N N . VAL A 1 269 ? 1.211 -19.907 20.283 1.00 89.06 269 VAL A N 1
ATOM 2110 C CA . VAL A 1 269 ? 1.527 -18.921 19.242 1.00 89.06 269 VAL A CA 1
ATOM 2111 C C . VAL A 1 269 ? 1.224 -17.500 19.724 1.00 89.06 269 VAL A C 1
ATOM 2113 O O . VAL A 1 269 ? 2.046 -16.604 19.517 1.00 89.06 269 VAL A O 1
ATOM 2116 N N . SER A 1 270 ? 0.091 -17.291 20.402 1.00 89.25 270 SER A N 1
ATOM 2117 C CA . SER A 1 270 ? -0.393 -15.975 20.841 1.00 89.25 270 SER A CA 1
ATOM 2118 C C . SER A 1 270 ? 0.625 -15.264 21.740 1.00 89.25 270 SER A C 1
ATOM 2120 O O . SER A 1 270 ? 0.936 -14.091 21.507 1.00 89.25 270 SER A O 1
ATOM 2122 N N . GLY A 1 271 ? 1.242 -15.995 22.675 1.00 86.12 271 GLY A N 1
ATOM 2123 C CA . GLY A 1 271 ? 2.267 -15.476 23.584 1.00 86.12 271 GLY A CA 1
ATOM 2124 C C . GLY A 1 271 ? 3.524 -14.925 22.897 1.00 86.12 271 GLY A C 1
ATOM 2125 O O . GLY A 1 271 ? 4.252 -14.143 23.501 1.00 86.12 271 GLY A O 1
ATOM 2126 N N . ASN A 1 272 ? 3.769 -15.278 21.629 1.00 83.81 272 ASN A N 1
ATOM 2127 C CA . ASN A 1 272 ? 4.967 -14.880 20.885 1.00 83.81 272 ASN A CA 1
ATOM 2128 C C . ASN A 1 272 ? 4.733 -13.760 19.854 1.00 83.81 272 ASN A C 1
ATOM 2130 O O . ASN A 1 272 ? 5.702 -13.195 19.343 1.00 83.81 272 ASN A O 1
ATOM 2134 N N . CYS A 1 273 ? 3.481 -13.435 19.512 1.00 89.19 273 CYS A N 1
ATOM 2135 C CA . CYS A 1 273 ? 3.167 -12.440 18.473 1.00 89.19 273 CYS A CA 1
ATOM 2136 C C . CYS A 1 273 ? 2.310 -11.257 18.933 1.00 89.19 273 CYS A C 1
ATOM 2138 O O . CYS A 1 273 ? 2.161 -10.296 18.175 1.00 89.19 273 CYS A O 1
ATOM 2140 N N . ILE A 1 274 ? 1.729 -11.307 20.133 1.00 93.12 274 ILE A N 1
ATOM 2141 C CA . ILE A 1 274 ? 0.886 -10.227 20.651 1.00 93.12 274 ILE A CA 1
ATOM 2142 C C . ILE A 1 274 ? 1.761 -9.142 21.285 1.00 93.12 274 ILE A C 1
ATOM 2144 O O . ILE A 1 274 ? 2.575 -9.396 22.167 1.00 93.12 274 ILE A O 1
ATOM 2148 N N . THR A 1 275 ? 1.573 -7.901 20.839 1.00 93.56 275 THR A N 1
ATOM 2149 C CA . THR A 1 275 ? 2.234 -6.716 21.404 1.00 93.56 275 THR A CA 1
ATOM 2150 C C . THR A 1 275 ? 1.222 -5.866 22.166 1.00 93.56 275 THR A C 1
ATOM 2152 O O . THR A 1 275 ? 0.031 -5.910 21.866 1.00 93.56 275 THR A O 1
ATOM 2155 N N . GLN A 1 276 ? 1.687 -5.030 23.098 1.00 92.75 276 GLN A N 1
ATOM 2156 C CA . GLN A 1 276 ? 0.818 -4.076 23.805 1.00 92.75 276 GLN A CA 1
ATOM 2157 C C . GLN A 1 276 ? 0.056 -3.159 22.837 1.00 92.75 276 GLN A C 1
ATOM 2159 O O . GLN A 1 276 ? -1.146 -2.968 22.977 1.00 92.75 276 GLN A O 1
ATOM 2164 N N . GLY A 1 277 ? 0.726 -2.670 21.787 1.00 92.94 277 GLY A N 1
ATOM 2165 C CA . GLY A 1 277 ? 0.073 -1.867 20.750 1.00 92.94 277 GLY A CA 1
ATOM 2166 C C . GLY A 1 277 ? -1.028 -2.624 19.998 1.00 92.94 277 GLY A C 1
ATOM 2167 O O . GLY A 1 277 ? -2.038 -2.025 19.655 1.00 92.94 277 GLY A O 1
ATOM 2168 N N . PHE A 1 278 ? -0.878 -3.936 19.783 1.00 95.19 278 PHE A N 1
ATOM 2169 C CA . PHE A 1 278 ? -1.932 -4.757 19.179 1.00 95.19 278 PHE A CA 1
ATOM 2170 C C . PHE A 1 278 ? -3.131 -4.937 20.120 1.00 95.19 278 PHE A C 1
ATOM 2172 O O . PHE A 1 278 ? -4.267 -4.802 19.675 1.00 95.19 278 PHE A O 1
ATOM 2179 N N . LEU A 1 279 ? -2.890 -5.186 21.412 1.00 93.94 279 LEU A N 1
ATOM 2180 C CA . LEU A 1 279 ? -3.960 -5.301 22.413 1.00 93.94 279 LEU A CA 1
ATOM 2181 C C . LEU A 1 279 ? -4.776 -4.009 22.522 1.00 93.94 279 LEU A C 1
ATOM 2183 O O . LEU A 1 279 ? -5.997 -4.058 22.480 1.00 93.94 279 LEU A O 1
ATOM 2187 N N . GLN A 1 280 ? -4.117 -2.849 22.498 1.00 92.50 280 GLN A N 1
ATOM 2188 C CA . GLN A 1 280 ? -4.813 -1.559 22.455 1.00 92.50 280 GLN A CA 1
ATOM 2189 C C . GLN A 1 280 ? -5.750 -1.423 21.242 1.00 92.50 280 GLN A C 1
ATOM 2191 O O . GLN A 1 280 ? -6.783 -0.766 21.332 1.00 92.50 280 GLN A O 1
ATOM 2196 N N . GLN A 1 281 ? -5.411 -2.022 20.094 1.00 95.00 281 GLN A N 1
ATOM 2197 C CA . GLN A 1 281 ? -6.291 -2.022 18.917 1.00 95.00 281 GLN A CA 1
ATOM 2198 C C . GLN A 1 281 ? -7.441 -3.025 19.051 1.00 95.00 281 GLN A C 1
ATOM 2200 O O . GLN A 1 281 ? -8.548 -2.739 18.605 1.00 95.00 281 GLN A O 1
ATOM 2205 N N . VAL A 1 282 ? -7.198 -4.179 19.680 1.00 94.44 282 VAL A N 1
ATOM 2206 C CA . VAL A 1 282 ? -8.258 -5.130 20.055 1.00 94.44 282 VAL A CA 1
ATOM 2207 C C . VAL A 1 282 ? -9.295 -4.433 20.931 1.00 94.44 282 VAL A C 1
ATOM 2209 O O . VAL A 1 282 ? -10.489 -4.507 20.646 1.00 94.44 282 VAL A O 1
ATOM 2212 N N . ASP A 1 283 ? -8.835 -3.700 21.939 1.00 92.81 283 ASP A N 1
ATOM 2213 C CA . ASP A 1 283 ? -9.696 -2.987 22.877 1.00 92.81 283 ASP A CA 1
ATOM 2214 C C . ASP A 1 283 ? -10.521 -1.900 22.179 1.00 92.81 283 ASP A C 1
ATOM 2216 O O . ASP A 1 283 ? -11.733 -1.841 22.368 1.00 92.81 283 ASP A O 1
ATOM 2220 N N . LYS A 1 284 ? -9.911 -1.125 21.271 1.00 92.88 284 LYS A N 1
ATOM 2221 C CA . LYS A 1 284 ? -10.632 -0.145 20.438 1.00 92.88 284 LYS A CA 1
ATOM 2222 C C . LYS A 1 284 ? -11.760 -0.769 19.620 1.00 92.88 284 LYS A C 1
ATOM 2224 O O . LYS A 1 284 ? -12.856 -0.222 19.575 1.00 92.88 284 LYS A O 1
ATOM 2229 N N . VAL A 1 285 ? -11.515 -1.920 18.990 1.00 94.56 285 VAL A N 1
ATOM 2230 C CA . VAL A 1 285 ? -12.552 -2.619 18.216 1.00 94.56 285 VAL A CA 1
ATOM 2231 C C . VAL A 1 285 ? -13.684 -3.105 19.123 1.00 94.56 285 VAL A C 1
ATOM 2233 O O . VAL A 1 285 ? -14.849 -2.968 18.757 1.00 94.56 285 VAL A O 1
ATOM 2236 N N . ARG A 1 286 ? -13.377 -3.617 20.322 1.00 93.31 286 ARG A N 1
ATOM 2237 C CA . ARG A 1 286 ? -14.403 -4.015 21.304 1.00 93.31 286 ARG A CA 1
ATOM 2238 C C . ARG A 1 286 ? -15.241 -2.827 21.781 1.00 93.31 286 ARG A C 1
ATOM 2240 O O . ARG A 1 286 ? -16.445 -2.972 21.972 1.00 93.31 286 ARG A O 1
ATOM 2247 N N . SER A 1 287 ? -14.642 -1.642 21.887 1.00 93.75 287 SER A N 1
ATOM 2248 C CA . SER A 1 287 ? -15.327 -0.393 22.238 1.00 93.75 287 SER A CA 1
ATOM 2249 C C . SER A 1 287 ? -16.282 0.140 21.161 1.00 93.75 287 SER A C 1
ATOM 2251 O O . SER A 1 287 ? -16.904 1.173 21.384 1.00 93.75 287 SER A O 1
ATOM 2253 N N . ILE A 1 288 ? -16.470 -0.539 20.021 1.00 94.62 288 ILE A N 1
ATOM 2254 C CA . ILE A 1 288 ? -17.403 -0.093 18.970 1.00 94.62 288 ILE A CA 1
ATOM 2255 C C . ILE A 1 288 ? -18.846 0.083 19.464 1.00 94.62 288 ILE A C 1
ATOM 2257 O O . ILE A 1 288 ? -19.567 0.947 18.972 1.00 94.62 288 ILE A O 1
ATOM 2261 N N . VAL A 1 289 ? -19.270 -0.700 20.461 1.00 93.62 289 VAL A N 1
ATOM 2262 C CA . VAL A 1 289 ? -20.603 -0.563 21.074 1.00 93.62 289 VAL A CA 1
ATOM 2263 C C . VAL A 1 289 ? -20.789 0.776 21.782 1.00 93.62 289 VAL A C 1
ATOM 2265 O O . VAL A 1 289 ? -21.912 1.254 21.872 1.00 93.62 289 VAL A O 1
ATOM 2268 N N . LEU A 1 290 ? -19.700 1.431 22.202 1.00 95.88 290 LEU A N 1
ATOM 2269 C CA . LEU A 1 290 ? -19.769 2.757 22.811 1.00 95.88 290 LEU A CA 1
ATOM 2270 C C . LEU A 1 290 ? -20.170 3.843 21.805 1.00 95.88 290 LEU A C 1
ATOM 2272 O O . LEU A 1 290 ? -20.573 4.918 22.221 1.00 95.88 290 LEU A O 1
ATOM 2276 N N . LEU A 1 291 ? -20.110 3.597 20.489 1.00 96.12 291 LEU A N 1
ATOM 2277 C CA . LEU A 1 291 ? -20.549 4.589 19.499 1.00 96.12 291 LEU A CA 1
ATOM 2278 C C . LEU A 1 291 ? -22.051 4.897 19.608 1.00 96.12 291 LEU A C 1
ATOM 2280 O O . LEU A 1 291 ? -22.460 6.029 19.350 1.00 96.12 291 LEU A O 1
ATOM 2284 N N . GLU A 1 292 ? -22.867 3.929 20.030 1.00 95.50 292 GLU A N 1
ATOM 2285 C CA . GLU A 1 292 ? -24.297 4.147 20.292 1.00 95.50 292 GLU A CA 1
ATOM 2286 C C . GLU A 1 292 ? -24.506 4.997 21.548 1.00 95.50 292 GLU A C 1
ATOM 2288 O O . GLU A 1 292 ? -25.333 5.908 21.549 1.00 95.50 292 GLU A O 1
ATOM 2293 N N . GLU A 1 293 ? -23.700 4.757 22.582 1.00 96.50 293 GLU A N 1
ATOM 2294 C CA . GLU A 1 293 ? -23.663 5.562 23.807 1.00 96.50 293 GLU A CA 1
ATOM 2295 C C . GLU A 1 293 ? -23.233 7.001 23.508 1.00 96.50 293 GLU A C 1
ATOM 2297 O O . GLU A 1 293 ? -23.876 7.953 23.945 1.00 96.50 293 GLU A O 1
ATOM 2302 N N . TYR A 1 294 ? -22.208 7.180 22.670 1.00 97.69 294 TYR A N 1
ATOM 2303 C CA . TYR A 1 294 ? -21.757 8.498 22.219 1.00 97.69 294 TYR A CA 1
ATOM 2304 C C . TYR A 1 294 ? -22.835 9.207 21.403 1.00 97.69 294 TYR A C 1
ATOM 2306 O O . TYR A 1 294 ? -23.048 10.406 21.574 1.00 97.69 294 TYR A O 1
ATOM 2314 N N . THR A 1 295 ? -23.550 8.469 20.546 1.00 97.56 295 THR A N 1
ATOM 2315 C CA . THR A 1 295 ? -24.690 9.003 19.791 1.00 97.56 295 THR A CA 1
ATOM 2316 C C . THR A 1 295 ? -25.770 9.505 20.744 1.00 97.56 295 THR A C 1
ATOM 2318 O O . THR A 1 295 ? -26.222 10.641 20.605 1.00 97.56 295 THR A O 1
ATOM 2321 N N . ARG A 1 296 ? -26.161 8.682 21.726 1.00 97.81 296 ARG A N 1
ATOM 2322 C CA . ARG A 1 296 ? -27.189 9.025 22.713 1.00 97.81 296 ARG A CA 1
ATOM 2323 C C . ARG A 1 296 ? -26.797 10.258 23.514 1.00 97.81 296 ARG A C 1
ATOM 2325 O O . ARG A 1 296 ? -27.577 11.202 23.571 1.00 97.81 296 ARG A O 1
ATOM 2332 N N . TYR A 1 297 ? -25.571 10.282 24.027 1.00 98.06 297 TYR A N 1
ATOM 2333 C CA . TYR A 1 297 ? -25.040 11.408 24.785 1.00 98.06 297 TYR A CA 1
ATOM 2334 C C . TYR A 1 297 ? -25.052 12.711 23.982 1.00 98.06 297 TYR A C 1
ATOM 2336 O O . TYR A 1 297 ? -25.506 13.746 24.462 1.00 98.06 297 TYR A O 1
ATOM 2344 N N . VAL A 1 298 ? -24.577 12.673 22.731 1.00 98.12 298 VAL A N 1
ATOM 2345 C CA . VAL A 1 298 ? -24.553 13.866 21.874 1.00 98.12 298 VAL A CA 1
ATOM 2346 C C . VAL A 1 298 ? -25.963 14.350 21.547 1.00 98.12 298 VAL A C 1
ATOM 2348 O O . VAL A 1 298 ? -26.164 15.555 21.443 1.00 98.12 298 VAL A O 1
ATOM 2351 N N . LEU A 1 299 ? -26.937 13.449 21.389 1.00 98.06 299 LEU A N 1
ATOM 2352 C CA . LEU A 1 299 ? -28.338 13.820 21.177 1.00 98.06 299 LEU A CA 1
ATOM 2353 C C . LEU A 1 299 ? -28.972 14.434 22.432 1.00 98.06 299 LEU A C 1
ATOM 2355 O O . LEU A 1 299 ? -29.676 15.435 22.312 1.00 98.06 299 LEU A O 1
ATOM 2359 N N . GLU A 1 300 ? -28.709 13.863 23.608 1.00 98.12 300 GLU A N 1
ATOM 2360 C CA . GLU A 1 300 ? -29.210 14.348 24.899 1.00 98.12 300 GLU A CA 1
ATOM 2361 C C . GLU A 1 300 ? -28.683 15.752 25.221 1.00 98.12 300 GLU A C 1
ATOM 2363 O O . GLU A 1 300 ? -29.455 16.641 25.575 1.00 98.12 300 GLU A O 1
ATOM 2368 N N . HIS A 1 301 ? -27.389 15.984 24.986 1.00 98.31 301 HIS A N 1
ATOM 2369 C CA . HIS A 1 301 ? -26.716 17.253 25.272 1.00 98.31 301 HIS A CA 1
ATOM 2370 C C . HIS A 1 301 ? -26.552 18.157 24.040 1.00 98.31 301 HIS A C 1
ATOM 2372 O O . HIS A 1 301 ? -25.740 19.081 24.050 1.00 98.31 301 HIS A O 1
ATOM 2378 N N . LEU A 1 302 ? -27.298 17.927 22.950 1.00 98.25 302 LEU A N 1
ATOM 2379 C CA . LEU A 1 302 ? -27.027 18.576 21.659 1.00 98.25 302 LEU A CA 1
ATOM 2380 C C . LEU A 1 302 ? -27.021 20.108 21.743 1.00 98.25 302 LEU A C 1
ATOM 2382 O O . LEU A 1 302 ? -26.141 20.753 21.176 1.00 98.25 302 LEU A O 1
ATOM 2386 N N . LEU A 1 303 ? -27.991 20.691 22.452 1.00 98.12 303 LEU A N 1
ATOM 2387 C CA . LEU A 1 303 ? -28.107 22.146 22.586 1.00 98.12 303 LEU A CA 1
ATOM 2388 C C . LEU A 1 303 ? -26.931 22.743 23.370 1.00 98.12 303 LEU A C 1
ATOM 2390 O O . LEU A 1 303 ? -26.408 23.788 22.986 1.00 98.12 303 LEU A O 1
ATOM 2394 N N . GLU A 1 304 ? -26.483 22.062 24.425 1.00 98.38 304 GLU A N 1
ATOM 2395 C CA . GLU A 1 304 ? -25.338 22.469 25.247 1.00 98.38 304 GLU A CA 1
ATOM 2396 C C . GLU A 1 304 ? -24.040 22.367 24.439 1.00 98.38 304 GLU A C 1
ATOM 2398 O O . GLU A 1 304 ? -23.275 23.331 24.352 1.00 98.38 304 GLU A O 1
ATOM 2403 N N . LEU A 1 305 ? -23.839 21.237 23.755 1.00 98.25 305 LEU A N 1
ATOM 2404 C CA . LEU A 1 305 ? -22.678 20.956 22.907 1.00 98.25 305 LEU A CA 1
ATOM 2405 C C . LEU A 1 305 ? -22.580 21.879 21.684 1.00 98.25 305 LEU A C 1
ATOM 2407 O O . LEU A 1 305 ? -21.501 22.062 21.124 1.00 98.25 305 LEU A O 1
ATOM 2411 N N . GLN A 1 306 ? -23.684 22.488 21.255 1.00 98.12 306 GLN A N 1
ATOM 2412 C CA . GLN A 1 306 ? -23.676 23.509 20.209 1.00 98.12 306 GLN A CA 1
ATOM 2413 C C . GLN A 1 306 ? -23.251 24.891 20.725 1.00 98.12 306 GLN A C 1
ATOM 2415 O O . GLN A 1 306 ? -23.092 25.813 19.928 1.00 98.12 306 GLN A O 1
ATOM 2420 N N . THR A 1 307 ? -23.013 25.074 22.021 1.00 98.06 307 THR A N 1
ATOM 2421 C CA . THR A 1 307 ? -22.418 26.303 22.567 1.00 98.06 307 THR A CA 1
ATOM 2422 C C . THR A 1 307 ? -20.941 26.094 22.885 1.00 98.06 307 THR A C 1
ATOM 2424 O O . THR A 1 307 ? -20.510 24.979 23.178 1.00 98.06 307 THR A O 1
ATOM 2427 N N . LYS A 1 308 ? -20.143 27.167 22.822 1.00 97.25 308 LYS A N 1
ATOM 2428 C CA . LYS A 1 308 ? -18.718 27.112 23.181 1.00 97.25 308 LYS A CA 1
ATOM 2429 C C . LYS A 1 308 ? -18.562 26.698 24.646 1.00 97.25 308 LYS A C 1
ATOM 2431 O O . LYS A 1 308 ? -17.741 25.841 24.959 1.00 97.25 308 LYS A O 1
ATOM 2436 N N . GLU A 1 309 ? -19.348 27.313 25.522 1.00 98.19 309 GLU A N 1
ATOM 2437 C CA . GLU A 1 309 ? -19.302 27.135 26.970 1.00 98.19 309 GLU A CA 1
ATOM 2438 C C . GLU A 1 309 ? -19.710 25.711 27.360 1.00 98.19 309 GLU A C 1
ATOM 2440 O O . GLU A 1 309 ? -18.964 25.048 28.080 1.00 98.19 309 GLU A O 1
ATOM 2445 N N . GLY A 1 310 ? -20.825 25.208 26.817 1.00 98.12 310 GLY A N 1
ATOM 2446 C CA . GLY A 1 310 ? -21.272 23.838 27.063 1.00 98.12 310 GLY A CA 1
ATOM 2447 C C . GLY A 1 310 ? -20.276 22.809 26.530 1.00 98.12 310 GLY A C 1
ATOM 2448 O O . GLY A 1 310 ? -19.826 21.946 27.279 1.00 98.12 310 GLY A O 1
ATOM 2449 N N . MET A 1 311 ? -19.824 22.937 25.275 1.00 98.12 311 MET A N 1
ATOM 2450 C CA . MET A 1 311 ? -18.791 22.048 24.722 1.00 98.12 311 MET A CA 1
ATOM 2451 C C . MET A 1 311 ? -17.530 22.016 25.600 1.00 98.12 311 MET A C 1
ATOM 2453 O O . MET A 1 311 ? -17.004 20.939 25.876 1.00 98.12 311 MET A O 1
ATOM 2457 N N . LEU A 1 312 ? -17.055 23.172 26.078 1.00 96.94 312 LEU A N 1
ATOM 2458 C CA . LEU A 1 312 ? -15.888 23.249 26.960 1.00 96.94 312 LEU A CA 1
ATOM 2459 C C . LEU A 1 312 ? -16.118 22.518 28.289 1.00 96.94 312 LEU A C 1
ATOM 2461 O O . LEU A 1 312 ? -15.230 21.803 28.756 1.00 96.94 312 LEU A O 1
ATOM 2465 N N . GLU A 1 313 ? -17.294 22.677 28.895 1.00 97.38 313 GLU A N 1
ATOM 2466 C CA . GLU A 1 313 ? -17.660 21.974 30.125 1.00 97.38 313 GLU A CA 1
ATOM 2467 C C . GLU A 1 313 ? -17.626 20.452 29.928 1.00 97.38 313 GLU A C 1
ATOM 2469 O O . GLU A 1 313 ? -16.991 19.737 30.707 1.00 97.38 313 GLU A O 1
ATOM 2474 N N . HIS A 1 314 ? -18.235 19.952 28.850 1.00 97.56 314 HIS A N 1
ATOM 2475 C CA . HIS A 1 314 ? -18.254 18.524 28.531 1.00 97.56 314 HIS A CA 1
ATOM 2476 C C . HIS A 1 314 ? -16.859 17.965 28.217 1.00 97.56 314 HIS A C 1
ATOM 2478 O O . HIS A 1 314 ? -16.513 16.877 28.684 1.00 97.56 314 HIS A O 1
ATOM 2484 N N . LEU A 1 315 ? -16.016 18.714 27.498 1.00 95.38 315 LEU A N 1
ATOM 2485 C CA . LEU A 1 315 ? -14.620 18.328 27.265 1.00 95.38 315 LEU A CA 1
ATOM 2486 C C . LEU A 1 315 ? -13.835 18.218 28.580 1.00 95.38 315 LEU A C 1
ATOM 2488 O O . LEU A 1 315 ? -13.068 17.273 28.754 1.00 95.38 315 LEU A O 1
ATOM 2492 N N . ARG A 1 316 ? -14.054 19.131 29.535 1.00 94.69 316 ARG A N 1
ATOM 2493 C CA . ARG A 1 316 ? -13.402 19.099 30.857 1.00 94.69 316 ARG A CA 1
ATOM 2494 C C . ARG A 1 316 ? -13.895 17.960 31.748 1.00 94.69 316 ARG A C 1
ATOM 2496 O O . ARG A 1 316 ? -13.078 17.351 32.445 1.00 94.69 316 ARG A O 1
ATOM 2503 N N . LYS A 1 317 ? -15.191 17.630 31.693 1.00 95.38 317 LYS A N 1
ATOM 2504 C CA . LYS A 1 317 ? -15.737 16.417 32.330 1.00 95.38 317 LYS A CA 1
ATOM 2505 C C . LYS A 1 317 ? -15.006 15.182 31.801 1.00 95.38 317 LYS A C 1
ATOM 2507 O O . LYS A 1 317 ? -14.412 14.443 32.579 1.00 95.38 317 LYS A O 1
ATOM 2512 N N . GLN A 1 318 ? -14.886 15.046 30.478 1.00 94.88 318 GLN A N 1
ATOM 2513 C CA . GLN A 1 318 ? -14.153 13.928 29.869 1.00 94.88 318 GLN A CA 1
ATOM 2514 C C . GLN A 1 318 ? -12.643 13.945 30.139 1.00 94.88 318 GLN A C 1
ATOM 2516 O O . GLN A 1 318 ? -12.031 12.888 30.269 1.00 94.88 318 GLN A O 1
ATOM 2521 N N . LEU A 1 319 ? -12.013 15.116 30.253 1.00 92.00 319 LEU A N 1
ATOM 2522 C CA . LEU A 1 319 ? -10.607 15.224 30.654 1.00 92.00 319 LEU A CA 1
ATOM 2523 C C . LEU A 1 319 ? -10.390 14.642 32.062 1.00 92.00 319 LEU A C 1
ATOM 2525 O O . LEU A 1 319 ? -9.384 13.973 32.311 1.00 92.00 319 LEU A O 1
ATOM 2529 N N . THR A 1 320 ? -11.353 14.844 32.962 1.00 92.81 320 THR A N 1
ATOM 2530 C CA . THR A 1 320 ? -11.331 14.283 34.318 1.00 92.81 320 THR A CA 1
ATOM 2531 C C . THR A 1 320 ? -11.643 12.790 34.289 1.00 92.81 320 THR A C 1
ATOM 2533 O O . THR A 1 320 ? -10.832 11.980 34.744 1.00 92.81 320 THR A O 1
ATOM 2536 N N . ASN A 1 321 ? -12.768 12.413 33.683 1.00 95.12 321 ASN A N 1
ATOM 2537 C CA . ASN A 1 321 ? -13.218 11.038 33.554 1.00 95.12 321 ASN A CA 1
ATOM 2538 C C . ASN A 1 321 ? -13.992 10.839 32.233 1.00 95.12 321 ASN A C 1
ATOM 2540 O O . ASN A 1 321 ? -15.167 11.187 32.148 1.00 95.12 321 ASN A O 1
ATOM 2544 N N . PRO A 1 322 ? -13.384 10.233 31.196 1.00 94.62 322 PRO A N 1
ATOM 2545 C CA . PRO A 1 322 ? -14.050 10.028 29.907 1.00 94.62 322 PRO A CA 1
ATOM 2546 C C . PRO A 1 322 ? -15.291 9.131 29.962 1.00 94.62 322 PRO A C 1
ATOM 2548 O O . PRO A 1 322 ? -16.094 9.144 29.031 1.00 94.62 322 PRO A O 1
ATOM 2551 N N . ALA A 1 323 ? -15.423 8.329 31.018 1.00 95.56 323 ALA A N 1
ATOM 2552 C CA . ALA A 1 323 ? -16.545 7.427 31.240 1.00 95.56 323 ALA A CA 1
ATOM 2553 C C . ALA A 1 323 ? -17.687 8.069 32.040 1.00 95.56 323 ALA A C 1
ATOM 2555 O O . ALA A 1 323 ? -18.763 7.489 32.148 1.00 95.56 323 ALA A O 1
ATOM 2556 N N . GLU A 1 324 ? -17.457 9.244 32.631 1.00 89.81 324 GLU A N 1
ATOM 2557 C CA . GLU A 1 324 ? -18.474 9.968 33.384 1.00 89.81 324 GLU A CA 1
ATOM 2558 C C . GLU A 1 324 ? -19.575 10.385 32.408 1.00 89.81 324 GLU A C 1
ATOM 2560 O O . GLU A 1 324 ? -19.353 11.256 31.569 1.00 89.81 324 GLU A O 1
ATOM 2565 N N . SER A 1 325 ? -20.761 9.778 32.527 1.00 87.50 325 SER A N 1
ATOM 2566 C CA . SER A 1 325 ? -21.973 10.015 31.710 1.00 87.50 325 SER A CA 1
ATOM 2567 C C . SER A 1 325 ? -22.181 9.124 30.476 1.00 87.50 325 SER A C 1
ATOM 2569 O O . SER A 1 325 ? -22.987 9.470 29.616 1.00 87.50 325 SER A O 1
ATOM 2571 N N . ILE A 1 326 ? -21.494 7.987 30.368 1.00 94.81 326 ILE A N 1
ATOM 2572 C CA . ILE A 1 326 ? -21.845 6.953 29.381 1.00 94.81 326 ILE A CA 1
ATOM 2573 C C . ILE A 1 326 ? -22.028 5.609 30.078 1.00 94.81 326 ILE A C 1
ATOM 2575 O O . ILE A 1 326 ? -21.273 5.275 30.995 1.00 94.81 326 ILE A O 1
ATOM 2579 N N . ASP A 1 327 ? -22.996 4.821 29.618 1.00 94.19 327 ASP A N 1
ATOM 2580 C CA . ASP A 1 327 ? -23.176 3.464 30.116 1.00 94.19 327 ASP A CA 1
ATOM 2581 C C . ASP A 1 327 ? -22.171 2.554 29.410 1.00 94.19 327 ASP A C 1
ATOM 2583 O O . ASP A 1 327 ? -22.203 2.387 28.193 1.00 94.19 327 ASP A O 1
ATOM 2587 N N . ILE A 1 328 ? -21.232 1.979 30.161 1.00 92.62 328 ILE A N 1
ATOM 2588 C CA . ILE A 1 328 ? -20.224 1.077 29.598 1.00 92.62 328 ILE A CA 1
ATOM 2589 C C . ILE A 1 328 ? -20.733 -0.357 29.741 1.00 92.62 328 ILE A C 1
ATOM 2591 O O . ILE A 1 328 ? -20.873 -0.826 30.874 1.00 92.62 328 ILE A O 1
ATOM 2595 N N . PRO A 1 329 ? -20.980 -1.076 28.630 1.00 89.06 329 PRO A N 1
ATOM 2596 C CA . PRO A 1 329 ? -21.383 -2.473 28.699 1.00 89.06 329 PRO A CA 1
ATOM 2597 C C . PRO A 1 329 ? -20.332 -3.335 29.407 1.00 89.06 329 PRO A C 1
ATOM 2599 O O . PRO A 1 329 ? -19.128 -3.073 29.319 1.00 89.06 329 PRO A O 1
ATOM 2602 N N . GLU A 1 330 ? -20.782 -4.397 30.074 1.00 83.38 330 GLU A N 1
ATOM 2603 C CA . GLU A 1 330 ? -19.887 -5.354 30.726 1.00 83.38 330 GLU A CA 1
ATOM 2604 C C . GLU A 1 330 ? -18.865 -5.928 29.725 1.00 83.38 330 GLU A C 1
ATOM 2606 O O . GLU A 1 330 ? -19.164 -6.182 28.557 1.00 83.38 330 GLU A O 1
ATOM 2611 N N . GLY A 1 331 ? -17.610 -6.067 30.164 1.00 80.88 331 GLY A N 1
ATOM 2612 C CA . GLY A 1 331 ? -16.511 -6.562 29.328 1.00 80.88 331 GLY A CA 1
ATOM 2613 C C . GLY A 1 331 ? -15.933 -5.556 28.320 1.00 80.88 331 GLY A C 1
ATOM 2614 O O . GLY A 1 331 ? -14.941 -5.873 27.658 1.00 80.88 331 GLY A O 1
ATOM 2615 N N . VAL A 1 332 ? -16.487 -4.343 28.214 1.00 89.44 332 VAL A N 1
ATOM 2616 C CA . VAL A 1 332 ? -15.942 -3.264 27.377 1.00 89.44 332 VAL A CA 1
ATOM 2617 C C . VAL A 1 332 ? -15.049 -2.359 28.216 1.00 89.44 332 VAL A C 1
ATOM 2619 O O . VAL A 1 332 ? -15.402 -1.942 29.317 1.00 89.44 332 VAL A O 1
ATOM 2622 N N . LEU A 1 333 ? -13.869 -2.025 27.694 1.00 91.44 333 LEU A N 1
ATOM 2623 C CA . LEU A 1 333 ? -12.989 -1.081 28.370 1.00 91.44 333 LEU A CA 1
ATOM 2624 C C . LEU A 1 333 ? -13.531 0.341 28.249 1.00 91.44 333 LEU A C 1
ATOM 2626 O O . LEU A 1 333 ? -13.860 0.811 27.156 1.00 91.44 333 LEU A O 1
ATOM 2630 N N . ALA A 1 334 ? -13.557 1.027 29.390 1.00 93.44 334 ALA A N 1
ATOM 2631 C CA . ALA A 1 334 ? -13.853 2.446 29.471 1.00 93.44 334 ALA A CA 1
ATOM 2632 C C . ALA A 1 334 ? -12.931 3.248 28.532 1.00 93.44 334 ALA A C 1
ATOM 2634 O O . ALA A 1 334 ? -11.724 2.956 28.470 1.00 93.44 334 ALA A O 1
ATOM 2635 N N . PRO A 1 335 ? -13.454 4.275 27.837 1.00 93.94 335 PRO A N 1
ATOM 2636 C CA . PRO A 1 335 ? -12.626 5.125 26.997 1.00 93.94 335 PRO A CA 1
ATOM 2637 C C . PRO A 1 335 ? -11.535 5.792 27.835 1.00 93.94 335 PRO A C 1
ATOM 2639 O O . PRO A 1 335 ? -11.763 6.235 28.959 1.00 93.94 335 PRO A O 1
ATOM 2642 N N . GLN A 1 336 ? -10.326 5.842 27.283 1.00 91.94 336 GLN A N 1
ATOM 2643 C CA . GLN A 1 336 ? -9.166 6.437 27.956 1.00 91.94 336 GLN A CA 1
ATOM 2644 C C . GLN A 1 336 ? -8.874 7.858 27.463 1.00 91.94 336 GLN A C 1
ATOM 2646 O O . GLN A 1 336 ? -8.181 8.612 28.142 1.00 91.94 336 GLN A O 1
ATOM 2651 N N . ASN A 1 337 ? -9.414 8.220 26.301 1.00 92.88 337 ASN A N 1
ATOM 2652 C CA . ASN A 1 337 ? -9.287 9.498 25.611 1.00 92.88 337 ASN A CA 1
ATOM 2653 C C . ASN A 1 337 ? -10.590 10.309 25.690 1.00 92.88 337 ASN A C 1
ATOM 2655 O O . ASN A 1 337 ? -11.658 9.771 25.974 1.00 92.88 337 ASN A O 1
ATOM 2659 N N . ILE A 1 338 ? -10.499 11.605 25.392 1.00 93.88 338 ILE A N 1
ATOM 2660 C CA . ILE A 1 338 ? -11.655 12.495 25.222 1.00 93.88 338 ILE A CA 1
ATOM 2661 C C . ILE A 1 338 ? -12.370 12.109 23.918 1.00 93.88 338 ILE A C 1
ATOM 2663 O O . ILE A 1 338 ? -12.024 12.577 22.829 1.00 93.88 338 ILE A O 1
ATOM 2667 N N . TRP A 1 339 ? -13.343 11.207 24.021 1.00 95.62 339 TRP A N 1
ATOM 2668 C CA . TRP A 1 339 ? -13.997 10.578 22.874 1.00 95.62 339 TRP A CA 1
ATOM 2669 C C . TRP A 1 339 ? -14.899 11.538 22.088 1.00 95.62 339 TRP A C 1
ATOM 2671 O O . TRP A 1 339 ? -15.146 11.301 20.905 1.00 95.62 339 TRP A O 1
ATOM 2681 N N . LEU A 1 340 ? -15.361 12.639 22.695 1.00 95.81 340 LEU A N 1
ATOM 2682 C CA . LEU A 1 340 ? -16.267 13.595 22.046 1.00 95.81 340 LEU A CA 1
ATOM 2683 C C . LEU A 1 340 ? -15.666 14.204 20.775 1.00 95.81 340 LEU A C 1
ATOM 2685 O O . LEU A 1 340 ? -16.354 14.350 19.765 1.00 95.81 340 LEU A O 1
ATOM 2689 N N . PHE A 1 341 ? -14.364 14.502 20.796 1.00 93.75 341 PHE A N 1
ATOM 2690 C CA . PHE A 1 341 ? -13.644 14.991 19.621 1.00 93.75 341 PHE A CA 1
ATOM 2691 C C . PHE A 1 341 ? -13.639 13.959 18.489 1.00 93.75 341 PHE A C 1
ATOM 2693 O O . PHE A 1 341 ? -13.981 14.283 17.348 1.00 93.75 341 PHE A O 1
ATOM 2700 N N . ASP A 1 342 ? -13.275 12.714 18.805 1.00 92.75 342 ASP A N 1
ATOM 2701 C CA . ASP A 1 342 ? -13.192 11.638 17.818 1.00 92.75 342 ASP A CA 1
ATOM 2702 C C . ASP A 1 342 ? -14.570 11.328 17.220 1.00 92.75 342 ASP A C 1
ATOM 2704 O O . ASP A 1 342 ? -14.686 11.144 16.004 1.00 92.75 342 ASP A O 1
ATOM 2708 N N . TYR A 1 343 ? -15.617 11.345 18.051 1.00 96.06 343 TYR A N 1
ATOM 2709 C CA . TYR A 1 343 ? -16.992 11.102 17.630 1.00 96.06 343 TYR A CA 1
ATOM 2710 C C . TYR A 1 343 ? -17.541 12.226 16.738 1.00 96.06 343 TYR A C 1
ATOM 2712 O O . TYR A 1 343 ? -18.031 11.945 15.644 1.00 96.06 343 TYR A O 1
ATOM 2720 N N . ILE A 1 344 ? -17.390 13.503 17.119 1.00 96.00 344 ILE A N 1
ATOM 2721 C CA . ILE A 1 344 ? -17.791 14.637 16.261 1.00 96.00 344 ILE A CA 1
ATOM 2722 C C . ILE A 1 344 ? -17.008 14.605 14.943 1.00 96.00 344 ILE A C 1
ATOM 2724 O O . ILE A 1 344 ? -17.576 14.792 13.867 1.00 96.00 344 ILE A O 1
ATOM 2728 N N . GLY A 1 345 ? -15.709 14.303 14.991 1.00 94.31 345 GLY A N 1
ATOM 2729 C CA . GLY A 1 345 ? -14.903 14.143 13.786 1.00 94.31 345 GLY A CA 1
ATOM 2730 C C . GLY A 1 345 ? -15.390 13.006 12.881 1.00 94.31 345 GLY A C 1
ATOM 2731 O O . GLY A 1 345 ? -15.344 13.143 11.656 1.00 94.31 345 GLY A O 1
ATOM 2732 N N . ALA A 1 346 ? -15.866 11.896 13.450 1.00 94.12 346 ALA A N 1
ATOM 2733 C CA . ALA A 1 346 ? -16.485 10.803 12.702 1.00 94.12 346 ALA A CA 1
ATOM 2734 C C . ALA A 1 346 ? -17.835 11.216 12.094 1.00 94.12 346 ALA A C 1
ATOM 2736 O O . ALA A 1 346 ? -18.068 10.956 10.916 1.00 94.12 346 ALA A O 1
ATOM 2737 N N . LEU A 1 347 ? -18.665 11.950 12.836 1.00 95.81 347 LEU A N 1
ATOM 2738 C CA . LEU A 1 347 ? -19.942 12.484 12.361 1.00 95.81 347 LEU A CA 1
ATOM 2739 C C . LEU A 1 347 ? -19.769 13.396 11.135 1.00 95.81 347 LEU A C 1
ATOM 2741 O O . LEU A 1 347 ? -20.465 13.237 10.132 1.00 95.81 347 LEU A O 1
ATOM 2745 N N . ILE A 1 348 ? -18.796 14.311 11.166 1.00 94.25 348 ILE A N 1
ATOM 2746 C CA . ILE A 1 348 ? -18.500 15.197 10.027 1.00 94.25 348 ILE A CA 1
ATOM 2747 C C . ILE A 1 348 ? -17.985 14.406 8.813 1.00 94.25 348 ILE A C 1
ATOM 2749 O O . ILE A 1 348 ? -18.350 14.704 7.670 1.00 94.25 348 ILE A O 1
ATOM 2753 N N . LYS A 1 349 ? -17.163 13.372 9.031 1.00 93.12 349 LYS A N 1
ATOM 2754 C CA . LYS A 1 349 ? -16.698 12.473 7.957 1.00 93.12 349 LYS A CA 1
ATOM 2755 C C . LYS A 1 349 ? -17.847 11.690 7.330 1.00 93.12 349 LYS A C 1
ATOM 2757 O O . LYS A 1 349 ? -17.910 11.620 6.102 1.00 93.12 349 LYS A O 1
ATOM 2762 N N . ALA A 1 350 ? -18.757 11.169 8.151 1.00 93.25 350 ALA A N 1
ATOM 2763 C CA . ALA A 1 350 ? -19.956 10.471 7.705 1.00 93.25 350 ALA A CA 1
ATOM 2764 C C . ALA A 1 350 ? -20.846 11.389 6.864 1.00 93.25 350 ALA A C 1
ATOM 2766 O O . ALA A 1 350 ? -21.097 11.095 5.697 1.00 93.25 350 ALA A O 1
ATOM 2767 N N . ARG A 1 351 ? -21.178 12.577 7.382 1.00 94.00 351 ARG A N 1
ATOM 2768 C CA . ARG A 1 351 ? -21.991 13.578 6.676 1.00 94.00 351 ARG A CA 1
ATOM 2769 C C . ARG A 1 351 ? -21.410 14.000 5.327 1.00 94.00 351 ARG A C 1
ATOM 2771 O O . ARG A 1 351 ? -22.143 14.205 4.367 1.00 94.00 351 ARG A O 1
ATOM 2778 N N . THR A 1 352 ? -20.092 14.163 5.247 1.00 90.44 352 THR A N 1
ATOM 2779 C CA . THR A 1 352 ? -19.420 14.592 4.008 1.00 90.44 352 THR A CA 1
ATOM 2780 C C . THR A 1 352 ? -19.084 13.436 3.067 1.00 90.44 352 THR A C 1
ATOM 2782 O O . THR A 1 352 ? -18.552 13.683 1.984 1.00 90.44 352 THR A O 1
ATOM 2785 N N . ASN A 1 353 ? -19.361 12.190 3.469 1.00 87.25 353 ASN A N 1
ATOM 2786 C CA . ASN A 1 353 ? -18.919 10.971 2.796 1.00 87.25 353 ASN A CA 1
ATOM 2787 C C . ASN A 1 353 ? -17.403 10.986 2.486 1.00 87.25 353 ASN A C 1
ATOM 2789 O O . ASN A 1 353 ? -16.948 10.584 1.412 1.00 87.25 353 ASN A O 1
ATOM 2793 N N . ARG A 1 354 ? -16.597 11.524 3.416 1.00 82.94 354 ARG A N 1
ATOM 2794 C CA . ARG A 1 354 ? -15.134 11.634 3.286 1.00 82.94 354 ARG A CA 1
ATOM 2795 C C . ARG A 1 354 ? -14.445 10.868 4.401 1.00 82.94 354 ARG A C 1
ATOM 2797 O O . ARG A 1 354 ? -14.375 11.338 5.531 1.00 82.94 354 ARG A O 1
ATOM 2804 N N . SER A 1 355 ? -13.783 9.767 4.058 1.00 73.38 355 SER A N 1
ATOM 2805 C CA . SER A 1 355 ? -12.986 8.984 5.016 1.00 73.38 355 SER A CA 1
ATOM 2806 C C . SER A 1 355 ? -11.808 9.761 5.636 1.00 73.38 355 SER A C 1
ATOM 2808 O O . SER A 1 355 ? -11.389 9.456 6.753 1.00 73.38 355 SER A O 1
ATOM 2810 N N . GLN A 1 356 ? -11.285 10.793 4.954 1.00 70.50 356 GLN A N 1
ATOM 2811 C CA . GLN A 1 356 ? -10.141 11.606 5.409 1.00 70.50 356 GLN A CA 1
ATOM 2812 C C . GLN A 1 356 ? -10.431 13.117 5.518 1.00 70.50 356 GLN A C 1
ATOM 2814 O O . GLN A 1 356 ? -9.528 13.934 5.378 1.00 70.50 356 GLN A O 1
ATOM 2819 N N . GLY A 1 357 ? -11.682 13.513 5.775 1.00 67.44 357 GLY A N 1
ATOM 2820 C CA . GLY A 1 357 ? -12.084 14.929 5.730 1.00 67.44 357 GLY A CA 1
ATOM 2821 C C . GLY A 1 357 ? -11.762 15.775 6.969 1.00 67.44 357 GLY A C 1
ATOM 2822 O O . GLY A 1 357 ? -11.567 16.978 6.839 1.00 67.44 357 GLY A O 1
ATOM 2823 N N . PHE A 1 358 ? -11.706 15.168 8.159 1.00 83.56 358 PHE A N 1
ATOM 2824 C CA . PHE A 1 358 ? -11.650 15.906 9.429 1.00 83.56 358 PHE A CA 1
ATOM 2825 C C . PHE A 1 358 ? -10.698 15.238 10.437 1.00 83.56 358 PHE A C 1
ATOM 2827 O O . PHE A 1 358 ? -11.100 14.429 11.274 1.00 83.56 358 PHE A O 1
ATOM 2834 N N . GLY A 1 359 ? -9.396 15.473 10.274 1.00 85.19 359 GLY A N 1
ATOM 2835 C CA . GLY A 1 359 ? -8.350 15.024 11.205 1.00 85.19 359 GLY A CA 1
ATOM 2836 C C . GLY A 1 359 ? -7.738 16.188 11.984 1.00 85.19 359 GLY A C 1
ATOM 2837 O O . GLY A 1 359 ? -8.134 17.334 11.784 1.00 85.19 359 GLY A O 1
ATOM 2838 N N . TYR A 1 360 ? -6.727 15.909 12.815 1.00 84.31 360 TYR A N 1
ATOM 2839 C CA . TYR A 1 360 ? -6.028 16.938 13.597 1.00 84.31 360 TYR A CA 1
ATOM 2840 C C . TYR A 1 360 ? -5.523 18.107 12.741 1.00 84.31 360 TYR A C 1
ATOM 2842 O O . TYR A 1 360 ? -5.677 19.248 13.144 1.00 84.31 360 TYR A O 1
ATOM 2850 N N . SER A 1 361 ? -4.985 17.865 11.541 1.00 83.75 361 SER A N 1
ATOM 2851 C CA . SER A 1 361 ? -4.495 18.949 10.674 1.00 83.75 361 SER A CA 1
ATOM 2852 C C . SER A 1 361 ? -5.614 19.870 10.176 1.00 83.75 361 SER A C 1
ATOM 2854 O O . SER A 1 361 ? -5.482 21.086 10.261 1.00 83.75 361 SER A O 1
ATOM 2856 N N . THR A 1 362 ? -6.733 19.312 9.699 1.00 87.19 362 THR A N 1
ATOM 2857 C CA . THR A 1 362 ? -7.897 20.107 9.267 1.00 87.19 362 THR A CA 1
ATOM 2858 C C . THR A 1 362 ? -8.491 20.879 10.438 1.00 87.19 362 THR A C 1
ATOM 2860 O O . THR A 1 362 ? -8.791 22.063 10.318 1.00 87.19 362 THR A O 1
ATOM 2863 N N . PHE A 1 363 ? -8.620 20.216 11.589 1.00 87.25 363 PHE A N 1
ATOM 2864 C CA . PHE A 1 363 ? -9.122 20.841 12.802 1.00 87.25 363 PHE A CA 1
ATOM 2865 C C . PHE A 1 363 ? -8.211 21.982 13.273 1.00 87.25 363 PHE A C 1
ATOM 2867 O O . PHE A 1 363 ? -8.707 23.062 13.572 1.00 87.25 363 PHE A O 1
ATOM 2874 N N . ALA A 1 364 ? -6.888 21.782 13.270 1.00 86.06 364 ALA A N 1
ATOM 2875 C CA . ALA A 1 364 ? -5.918 22.826 13.594 1.00 86.06 364 ALA A CA 1
ATOM 2876 C C . ALA A 1 364 ? -6.060 24.031 12.658 1.00 86.06 364 ALA A C 1
ATOM 2878 O O . ALA A 1 364 ? -6.061 25.154 13.141 1.00 86.06 364 ALA A O 1
ATOM 2879 N N . GLY A 1 365 ? -6.265 23.810 11.354 1.00 86.38 365 GLY A N 1
ATOM 2880 C CA . GLY A 1 365 ? -6.532 24.892 10.400 1.00 86.38 365 GLY A CA 1
ATOM 2881 C C . GLY A 1 365 ? -7.833 25.652 10.687 1.00 86.38 365 GLY A C 1
ATOM 2882 O O . GLY A 1 365 ? -7.887 26.867 10.523 1.00 86.38 365 GLY A O 1
ATOM 2883 N N . HIS A 1 366 ? -8.879 24.969 11.167 1.00 88.06 366 HIS A N 1
ATOM 2884 C CA . HIS A 1 366 ? -10.116 25.633 11.599 1.00 88.06 366 HIS A CA 1
ATOM 2885 C C . HIS A 1 366 ? -9.941 26.436 12.893 1.00 88.06 366 HIS A C 1
ATOM 2887 O O . HIS A 1 366 ? -10.596 27.466 13.050 1.00 88.06 366 HIS A O 1
ATOM 2893 N N . VAL A 1 367 ? -9.097 25.965 13.816 1.00 86.62 367 VAL A N 1
ATOM 2894 C CA . VAL A 1 367 ? -8.727 26.727 15.016 1.00 86.62 367 VAL A CA 1
ATOM 2895 C C . VAL A 1 367 ? -7.914 27.953 14.617 1.00 86.62 367 VAL A C 1
ATOM 2897 O O . VAL A 1 367 ? -8.270 29.057 15.014 1.00 86.62 367 VAL A O 1
ATOM 2900 N N . ASP A 1 368 ? -6.889 27.768 13.787 1.00 83.75 368 ASP A N 1
ATOM 2901 C CA . ASP A 1 368 ? -5.991 28.825 13.319 1.00 83.75 368 ASP A CA 1
ATOM 2902 C C . ASP A 1 368 ? -6.763 29.982 12.675 1.00 83.75 368 ASP A C 1
ATOM 2904 O O . ASP A 1 368 ? -6.654 31.124 13.115 1.00 83.75 368 ASP A O 1
ATOM 2908 N N . ALA A 1 369 ? -7.675 29.660 11.749 1.00 83.62 369 ALA A N 1
ATOM 2909 C CA . ALA A 1 369 ? -8.527 30.628 11.055 1.00 83.62 369 ALA A CA 1
ATOM 2910 C C . ALA A 1 369 ? -9.418 31.485 11.977 1.00 83.62 369 ALA A C 1
ATOM 2912 O O . ALA A 1 369 ? -9.978 32.486 11.530 1.00 83.62 369 ALA A O 1
ATOM 2913 N N . LYS A 1 370 ? -9.590 31.089 13.241 1.00 79.06 370 LYS A N 1
ATOM 2914 C CA . LYS A 1 370 ? -10.440 31.773 14.226 1.00 79.06 370 LYS A CA 1
ATOM 2915 C C . LYS A 1 370 ? -9.672 32.323 15.414 1.00 79.06 370 LYS A C 1
ATOM 2917 O O . LYS A 1 370 ? -10.274 32.978 16.264 1.00 79.06 370 LYS A O 1
ATOM 2922 N N . SER A 1 371 ? -8.389 32.007 15.518 1.00 74.19 371 SER A N 1
ATOM 2923 C CA . SER A 1 371 ? -7.633 32.254 16.730 1.00 74.19 371 SER A CA 1
ATOM 2924 C C . SER A 1 371 ? -6.902 33.592 16.715 1.00 74.19 371 SER A C 1
ATOM 2926 O O . SER A 1 371 ? -6.458 34.075 15.677 1.00 74.19 371 SER A O 1
ATOM 2928 N N . SER A 1 372 ? -6.777 34.195 17.896 1.00 65.31 372 SER A N 1
ATOM 2929 C CA . SER A 1 372 ? -5.822 35.266 18.190 1.00 65.31 372 SER A CA 1
ATOM 2930 C C . SER A 1 372 ? -4.564 34.692 18.856 1.00 65.31 372 SER A C 1
ATOM 2932 O O . SER A 1 372 ? -4.597 33.594 19.403 1.00 65.31 372 SER A O 1
ATOM 2934 N N . TYR A 1 373 ? -3.441 35.414 18.827 1.00 59.56 373 TYR A N 1
ATOM 2935 C CA . TYR A 1 373 ? -2.177 34.955 19.427 1.00 59.56 373 TYR A CA 1
ATOM 2936 C C . TYR A 1 373 ? -2.308 34.607 20.927 1.00 59.56 373 TYR A C 1
ATOM 2938 O O . TYR A 1 373 ? -2.866 35.388 21.700 1.00 59.56 373 TYR A O 1
ATOM 2946 N N . ILE A 1 374 ? -1.720 33.478 21.358 1.00 56.41 374 ILE A N 1
ATOM 2947 C CA . ILE A 1 374 ? -1.510 33.129 22.776 1.00 56.41 374 ILE A CA 1
ATOM 2948 C C . ILE A 1 374 ? -0.035 33.392 23.114 1.00 56.41 374 ILE A C 1
ATOM 2950 O O . ILE A 1 374 ? 0.842 32.559 22.879 1.00 56.41 374 ILE A O 1
ATOM 2954 N N . GLY A 1 375 ? 0.268 34.564 23.676 1.00 63.03 375 GLY A N 1
ATOM 2955 C CA . GLY A 1 375 ? 1.656 34.948 23.956 1.00 63.03 375 GLY A CA 1
ATOM 2956 C C . GLY A 1 375 ? 2.466 35.114 22.664 1.00 63.03 375 GLY A C 1
ATOM 2957 O O . GLY A 1 375 ? 2.104 35.935 21.826 1.00 63.03 375 GLY A O 1
ATOM 2958 N N . SER A 1 376 ? 3.558 34.356 22.498 1.00 58.56 376 SER A N 1
ATOM 2959 C CA . SER A 1 376 ? 4.409 34.378 21.291 1.00 58.56 376 SER A CA 1
ATOM 2960 C C . SER A 1 376 ? 4.093 33.281 20.268 1.00 58.56 376 SER A C 1
ATOM 2962 O O . SER A 1 376 ? 4.797 33.182 19.266 1.00 58.56 376 SER A O 1
ATOM 2964 N N . MET A 1 377 ? 3.088 32.434 20.519 1.00 69.44 377 MET A N 1
ATOM 2965 C CA . MET A 1 377 ? 2.718 31.328 19.634 1.00 69.44 377 MET A CA 1
ATOM 2966 C C . MET A 1 377 ? 1.248 31.464 19.234 1.00 69.44 377 MET A C 1
ATOM 2968 O O . MET A 1 377 ? 0.385 31.709 20.078 1.00 69.44 377 MET A O 1
ATOM 2972 N N . ASP A 1 378 ? 0.949 31.334 17.945 1.00 74.44 378 ASP A N 1
ATOM 2973 C CA . ASP A 1 378 ? -0.440 31.258 17.504 1.00 74.44 378 ASP A CA 1
ATOM 2974 C C . ASP A 1 378 ? -1.072 29.922 17.957 1.00 74.44 378 ASP A C 1
ATOM 2976 O O . ASP A 1 378 ? -0.394 28.918 18.229 1.00 74.44 378 ASP A O 1
ATOM 2980 N N . VAL A 1 379 ? -2.396 29.917 18.104 1.00 71.19 379 VAL A N 1
ATOM 2981 C CA . VAL A 1 379 ? -3.144 28.764 18.635 1.00 71.19 379 VAL A CA 1
ATOM 2982 C C . VAL A 1 379 ? -3.191 27.625 17.628 1.00 71.19 379 VAL A C 1
ATOM 2984 O O . VAL A 1 379 ? -3.282 26.465 18.034 1.00 71.19 379 VAL A O 1
ATOM 2987 N N . GLY A 1 380 ? -3.096 27.930 16.333 1.00 69.75 380 GLY A N 1
ATOM 2988 C CA . GLY A 1 380 ? -2.999 26.945 15.263 1.00 69.75 380 GLY A CA 1
ATOM 2989 C C . GLY A 1 380 ? -1.763 26.063 15.422 1.00 69.75 380 GLY A C 1
ATOM 2990 O O . GLY A 1 380 ? -1.867 24.834 15.463 1.00 69.75 380 GLY A O 1
ATOM 2991 N N . THR A 1 381 ? -0.606 26.685 15.630 1.00 76.44 381 THR A N 1
ATOM 2992 C CA . THR A 1 381 ? 0.678 26.052 15.913 1.00 76.44 381 THR A CA 1
ATOM 2993 C C . THR A 1 381 ? 0.583 25.228 17.190 1.00 76.44 381 THR A C 1
ATOM 2995 O O . THR A 1 381 ? 0.985 24.062 17.197 1.00 76.44 381 THR A O 1
ATOM 2998 N N . TRP A 1 382 ? -0.031 25.762 18.253 1.00 80.62 382 TRP A N 1
ATOM 2999 C CA . TRP A 1 382 ? -0.235 24.995 19.486 1.00 80.62 382 TRP A CA 1
ATOM 3000 C C . TRP A 1 382 ? -1.084 23.750 19.232 1.00 80.62 382 TRP A C 1
ATOM 3002 O O . TRP A 1 382 ? -0.696 22.644 19.613 1.00 80.62 382 TRP A O 1
ATOM 3012 N N . CYS A 1 383 ? -2.199 23.906 18.521 1.00 75.50 383 CYS A N 1
ATOM 3013 C CA . CYS A 1 383 ? -3.092 22.802 18.208 1.00 75.50 383 CYS A CA 1
ATOM 3014 C C . CYS A 1 383 ? -2.367 21.733 17.386 1.00 75.50 383 CYS A C 1
ATOM 3016 O O . CYS A 1 383 ? -2.455 20.543 17.694 1.00 75.50 383 CYS A O 1
ATOM 3018 N N . SER A 1 384 ? -1.601 22.153 16.380 1.00 74.94 384 SER A N 1
ATOM 3019 C CA . SER A 1 384 ? -0.844 21.251 15.513 1.00 74.94 384 SER A CA 1
ATOM 3020 C C . SER A 1 384 ? 0.179 20.401 16.280 1.00 74.94 384 SER A C 1
ATOM 3022 O O . SER A 1 384 ? 0.366 19.228 15.956 1.00 74.94 384 SER A O 1
ATOM 3024 N N . CYS A 1 385 ? 0.781 20.959 17.334 1.00 80.00 385 CYS A N 1
ATOM 3025 C CA . CYS A 1 385 ? 1.820 20.303 18.126 1.00 80.00 385 CYS A CA 1
ATOM 3026 C C . CYS A 1 385 ? 1.263 19.462 19.283 1.00 80.00 385 CYS A C 1
ATOM 3028 O O . CYS A 1 385 ? 1.837 18.425 19.624 1.00 80.00 385 CYS A O 1
ATOM 3030 N N . PHE A 1 386 ? 0.164 19.901 19.903 1.00 84.38 386 PHE A N 1
ATOM 3031 C CA . PHE A 1 386 ? -0.211 19.427 21.234 1.00 84.38 386 PHE A CA 1
ATOM 3032 C C . PHE A 1 386 ? -1.622 18.841 21.365 1.00 84.38 386 PHE A C 1
ATOM 3034 O O . PHE A 1 386 ? -1.907 18.207 22.381 1.00 84.38 386 PHE A O 1
ATOM 3041 N N . MET A 1 387 ? -2.492 18.940 20.353 1.00 84.81 387 MET A N 1
ATOM 3042 C CA . MET A 1 387 ? -3.850 18.370 20.444 1.00 84.81 387 MET A CA 1
ATOM 3043 C C . MET A 1 387 ? -3.862 16.878 20.756 1.00 84.81 387 MET A C 1
ATOM 3045 O O . MET A 1 387 ? -4.666 16.417 21.561 1.00 84.81 387 MET A O 1
ATOM 3049 N N . ASN A 1 388 ? -2.951 16.114 20.155 1.00 86.56 388 ASN A N 1
ATOM 3050 C CA . ASN A 1 388 ? -2.863 14.684 20.426 1.00 86.56 388 ASN A CA 1
ATOM 3051 C C . ASN A 1 388 ? -2.537 14.405 21.906 1.00 86.56 388 ASN A C 1
ATOM 3053 O O . ASN A 1 388 ? -2.978 13.399 22.448 1.00 86.56 388 ASN A O 1
ATOM 3057 N N . GLN A 1 389 ? -1.791 15.288 22.578 1.00 89.19 389 GLN A N 1
ATOM 3058 C CA . GLN A 1 389 ? -1.493 15.136 24.004 1.00 89.19 389 GLN A CA 1
ATOM 3059 C C . GLN A 1 389 ? -2.722 15.439 24.866 1.00 89.19 389 GLN A C 1
ATOM 3061 O O . GLN A 1 389 ? -2.998 14.697 25.807 1.00 89.19 389 GLN A O 1
ATOM 3066 N N . TYR A 1 390 ? -3.481 16.476 24.492 1.00 89.06 390 TYR A N 1
ATOM 3067 C CA . TYR A 1 390 ? -4.737 16.849 25.142 1.00 89.06 390 TYR A CA 1
ATOM 3068 C C . TYR A 1 390 ? -5.783 15.733 25.064 1.00 89.06 390 TYR A C 1
ATOM 3070 O O . TYR A 1 390 ? -6.229 15.223 26.089 1.00 89.06 390 TYR A O 1
ATOM 3078 N N . PHE A 1 391 ? -6.131 15.295 23.850 1.00 88.19 391 PHE A N 1
ATOM 3079 C CA . PHE A 1 391 ? -7.207 14.320 23.658 1.00 88.19 391 PHE A CA 1
ATOM 3080 C C . PHE A 1 391 ? -6.858 12.932 24.204 1.00 88.19 391 PHE A C 1
ATOM 3082 O O . PHE A 1 391 ? -7.753 12.225 24.660 1.00 88.19 391 PHE A O 1
ATOM 3089 N N . ASN A 1 392 ? -5.573 12.562 24.243 1.00 88.50 392 ASN A N 1
ATOM 3090 C CA . ASN A 1 392 ? -5.117 11.322 24.883 1.00 88.50 392 ASN A CA 1
ATOM 3091 C C . ASN A 1 392 ? -4.825 11.471 26.386 1.00 88.50 392 ASN A C 1
ATOM 3093 O O . ASN A 1 392 ? -4.285 10.541 26.981 1.00 88.50 392 ASN A O 1
ATOM 3097 N N . ARG A 1 393 ? -5.156 12.615 27.003 1.00 90.75 393 ARG A N 1
ATOM 3098 C CA . ARG A 1 393 ? -5.040 12.844 28.453 1.00 90.75 393 ARG A CA 1
ATOM 3099 C C . ARG A 1 393 ? -3.638 12.554 29.002 1.00 90.75 393 ARG A C 1
ATOM 3101 O O . ARG A 1 393 ? -3.481 11.917 30.043 1.00 90.75 393 ARG A O 1
ATOM 3108 N N . HIS A 1 394 ? -2.597 13.010 28.305 1.00 87.56 394 HIS A N 1
ATOM 3109 C CA . HIS A 1 394 ? -1.234 12.870 28.818 1.00 87.56 394 HIS A CA 1
ATOM 3110 C C . HIS A 1 394 ? -1.105 13.615 30.152 1.00 87.56 394 HIS A C 1
ATOM 3112 O O . HIS A 1 394 ? -1.260 14.828 30.205 1.00 87.56 394 HIS A O 1
ATOM 3118 N N . THR A 1 395 ? -0.788 12.898 31.231 1.00 78.00 395 THR A N 1
ATOM 3119 C CA . THR A 1 395 ? -0.819 13.419 32.614 1.00 78.00 395 THR A CA 1
ATOM 3120 C C . THR A 1 395 ? 0.102 14.615 32.869 1.00 78.00 395 THR A C 1
ATOM 3122 O O . THR A 1 395 ? -0.146 15.393 33.782 1.00 78.00 395 THR A O 1
ATOM 3125 N N . ALA A 1 396 ? 1.157 14.779 32.069 1.00 80.31 396 ALA A N 1
ATOM 3126 C CA . ALA A 1 396 ? 2.081 15.911 32.151 1.00 80.31 396 ALA A CA 1
ATOM 3127 C C . ALA A 1 396 ? 1.617 17.146 31.354 1.00 80.31 396 ALA A C 1
ATOM 3129 O O . ALA A 1 396 ? 2.314 18.161 31.331 1.00 80.31 396 ALA A O 1
ATOM 3130 N N . PHE A 1 397 ? 0.486 17.054 30.655 1.00 81.38 397 PHE A N 1
ATOM 3131 C CA . PHE A 1 397 ? 0.039 18.062 29.711 1.00 81.38 397 PHE A CA 1
ATOM 3132 C C . PHE A 1 397 ? -1.097 18.911 30.288 1.00 81.38 397 PHE A C 1
ATOM 3134 O O . PHE A 1 397 ? -2.224 18.443 30.423 1.00 81.38 397 PHE A O 1
ATOM 3141 N N . ASN A 1 398 ? -0.802 20.184 30.563 1.00 82.94 398 ASN A N 1
ATOM 3142 C CA . ASN A 1 398 ? -1.796 21.187 30.942 1.00 82.94 398 ASN A CA 1
ATOM 3143 C C . ASN A 1 398 ? -2.002 22.166 29.777 1.00 82.94 398 ASN A C 1
ATOM 3145 O O . ASN A 1 398 ? -1.125 23.002 29.532 1.00 82.94 398 ASN A O 1
ATOM 3149 N N . PRO A 1 399 ? -3.120 22.079 29.035 1.00 81.25 399 PRO A N 1
ATOM 3150 C CA . PRO A 1 399 ? -3.394 23.024 27.964 1.00 81.25 399 PRO A CA 1
ATOM 3151 C C . PRO A 1 399 ? -3.633 24.437 28.519 1.00 81.25 399 PRO A C 1
ATOM 3153 O O . PRO A 1 399 ? -4.245 24.588 29.579 1.00 81.25 399 PRO A O 1
ATOM 3156 N N . PRO A 1 400 ? -3.217 25.500 27.808 1.00 83.94 400 PRO A N 1
ATOM 3157 C CA . PRO A 1 400 ? -3.696 26.845 28.094 1.00 83.94 400 PRO A CA 1
ATOM 3158 C C . PRO A 1 400 ? -5.226 26.879 27.984 1.00 83.94 400 PRO A C 1
ATOM 3160 O O . PRO A 1 400 ? -5.774 26.422 26.983 1.00 83.94 400 PRO A O 1
ATOM 3163 N N . VAL A 1 401 ? -5.911 27.470 28.969 1.00 86.75 401 VAL A N 1
ATOM 3164 C CA . VAL A 1 401 ? -7.389 27.589 29.004 1.00 86.75 401 VAL A CA 1
ATOM 3165 C C . VAL A 1 401 ? -7.950 28.150 27.695 1.00 86.75 401 VAL A C 1
ATOM 3167 O O . VAL A 1 401 ? -8.909 27.627 27.137 1.00 86.75 401 VAL A O 1
ATOM 3170 N N . ILE A 1 402 ? -7.294 29.179 27.165 1.00 85.56 402 ILE A N 1
ATOM 3171 C CA . ILE A 1 402 ? -7.655 29.819 25.899 1.00 85.56 402 ILE A CA 1
ATOM 3172 C C . ILE A 1 402 ? -7.588 28.853 24.702 1.00 85.56 402 ILE A C 1
ATOM 3174 O O . ILE A 1 402 ? -8.408 28.949 23.796 1.00 85.56 402 ILE A O 1
ATOM 3178 N N . ALA A 1 403 ? -6.671 27.882 24.696 1.00 85.56 403 ALA A N 1
ATOM 3179 C CA . ALA A 1 403 ? -6.611 26.876 23.641 1.00 85.56 403 ALA A CA 1
ATOM 3180 C C . ALA A 1 403 ? -7.788 25.889 23.736 1.00 85.56 403 ALA A C 1
ATOM 3182 O O . ALA A 1 403 ? -8.388 25.565 22.711 1.00 85.56 403 ALA A O 1
ATOM 3183 N N . GLU A 1 404 ? -8.173 25.469 24.949 1.00 90.38 404 GLU A N 1
ATOM 3184 C CA . GLU A 1 404 ? -9.372 24.640 25.155 1.00 90.38 404 GLU A CA 1
ATOM 3185 C C . GLU A 1 404 ? -10.640 25.355 24.674 1.00 90.38 404 GLU A C 1
ATOM 3187 O O . GLU A 1 404 ? -11.490 24.754 24.022 1.00 90.38 404 GLU A O 1
ATOM 3192 N N . GLU A 1 405 ? -10.748 26.656 24.946 1.00 92.94 405 GLU A N 1
ATOM 3193 C CA . GLU A 1 405 ? -11.862 27.489 24.497 1.00 92.94 405 GLU A CA 1
ATOM 3194 C C . GLU A 1 405 ? -12.002 27.531 22.969 1.00 92.94 405 GLU A C 1
ATOM 3196 O O . GLU A 1 405 ? -13.121 27.467 22.451 1.00 92.94 405 GLU A O 1
ATOM 3201 N N . TYR A 1 406 ? -10.890 27.619 22.233 1.00 91.38 406 TYR A N 1
ATOM 3202 C CA . TYR A 1 406 ? -10.909 27.571 20.769 1.00 91.38 406 TYR A CA 1
ATOM 3203 C C . TYR A 1 406 ? -11.255 26.179 20.238 1.00 91.38 406 TYR A C 1
ATOM 3205 O O . TYR A 1 406 ? -12.041 26.067 19.294 1.00 91.38 406 TYR A O 1
ATOM 3213 N N . VAL A 1 407 ? -10.717 25.122 20.858 1.00 91.62 407 VAL A N 1
ATOM 3214 C CA . VAL A 1 407 ? -11.068 23.731 20.534 1.00 91.62 407 VAL A CA 1
ATOM 3215 C C . VAL A 1 407 ? -12.575 23.519 20.701 1.00 91.62 407 VAL A C 1
ATOM 3217 O O . VAL A 1 407 ? -13.238 23.037 19.779 1.00 91.62 407 VAL A O 1
ATOM 3220 N N . ALA A 1 408 ? -13.127 23.942 21.841 1.00 96.00 408 ALA A N 1
ATOM 3221 C CA . ALA A 1 408 ? -14.550 23.856 22.135 1.00 96.00 408 ALA A CA 1
ATOM 3222 C C . ALA A 1 408 ? -15.389 24.651 21.127 1.00 96.00 408 ALA A C 1
ATOM 3224 O O . ALA A 1 408 ? -16.356 24.121 20.582 1.00 96.00 408 ALA A O 1
ATOM 3225 N N . ASN A 1 409 ? -14.991 25.886 20.804 1.00 95.69 409 ASN A N 1
ATOM 3226 C CA . ASN A 1 409 ? -15.713 26.704 19.830 1.00 95.69 409 ASN A CA 1
ATOM 3227 C C . ASN A 1 409 ? -15.751 26.055 18.435 1.00 95.69 409 ASN A C 1
ATOM 3229 O O . ASN A 1 409 ? -16.804 25.992 17.801 1.00 95.69 409 ASN A O 1
ATOM 3233 N N . VAL A 1 410 ? -14.616 25.532 17.949 1.00 94.62 410 VAL A N 1
ATOM 3234 C CA . VAL A 1 410 ? -14.566 24.866 16.639 1.00 94.62 410 VAL A CA 1
ATOM 3235 C C . VAL A 1 410 ? -15.447 23.620 16.627 1.00 94.62 410 VAL A C 1
ATOM 3237 O O . VAL A 1 410 ? -16.210 23.453 15.678 1.00 94.62 410 VAL A O 1
ATOM 3240 N N . LEU A 1 411 ? -15.386 22.768 17.656 1.00 95.94 411 LEU A N 1
ATOM 3241 C CA . LEU A 1 411 ? -16.236 21.575 17.740 1.00 95.94 411 LEU A CA 1
ATOM 3242 C C . LEU A 1 411 ? -17.725 21.927 17.795 1.00 95.94 411 LEU A C 1
ATOM 3244 O O . LEU A 1 411 ? -18.504 21.348 17.037 1.00 95.94 411 LEU A O 1
ATOM 3248 N N . ALA A 1 412 ? -18.103 22.901 18.626 1.00 97.75 412 ALA A N 1
ATOM 3249 C CA . ALA A 1 412 ? -19.480 23.366 18.745 1.00 97.75 412 ALA A CA 1
ATOM 3250 C C . ALA A 1 412 ? -20.018 23.876 17.401 1.00 97.75 412 ALA A C 1
ATOM 3252 O O . ALA A 1 412 ? -21.103 23.492 16.969 1.00 97.75 412 ALA A O 1
ATOM 3253 N N . GLU A 1 413 ? -19.241 24.690 16.682 1.00 96.44 413 GLU A N 1
ATOM 3254 C CA . GLU A 1 413 ? -19.634 25.179 15.361 1.00 96.44 413 GLU A CA 1
ATOM 3255 C C . GLU A 1 413 ? -19.746 24.074 14.310 1.00 96.44 413 GLU A C 1
ATOM 3257 O O . GLU A 1 413 ? -20.666 24.112 13.497 1.00 96.44 413 GLU A O 1
ATOM 3262 N N . GLN A 1 414 ? -18.853 23.080 14.315 1.00 95.50 414 GLN A N 1
ATOM 3263 C CA . GLN A 1 414 ? -18.999 21.937 13.412 1.00 95.50 414 GLN A CA 1
ATOM 3264 C C . GLN A 1 414 ? -20.271 21.149 13.730 1.00 95.50 414 GLN A C 1
ATOM 3266 O O . GLN A 1 414 ? -21.016 20.801 12.813 1.00 95.50 414 GLN A O 1
ATOM 3271 N N . LEU A 1 415 ? -20.566 20.926 15.012 1.00 96.75 415 LEU A N 1
ATOM 3272 C CA . LEU A 1 415 ? -21.764 20.212 15.439 1.00 96.75 415 LEU A CA 1
ATOM 3273 C C . LEU A 1 415 ? -23.058 20.974 15.109 1.00 96.75 415 LEU A C 1
ATOM 3275 O O . LEU A 1 415 ? -24.037 20.342 14.725 1.00 96.75 415 LEU A O 1
ATOM 3279 N N . LYS A 1 416 ? -23.066 22.319 15.143 1.00 97.44 416 LYS A N 1
ATOM 3280 C CA . LYS A 1 416 ? -24.206 23.142 14.670 1.00 97.44 416 LYS A CA 1
ATOM 3281 C C . LYS A 1 416 ? -24.606 22.848 13.229 1.00 97.44 416 LYS A C 1
ATOM 3283 O O . LYS A 1 416 ? -25.746 23.091 12.846 1.00 97.44 416 LYS A O 1
ATOM 3288 N N . THR A 1 417 ? -23.673 22.358 12.416 1.00 95.56 417 THR A N 1
ATOM 3289 C CA . THR A 1 417 ? -23.959 22.041 11.016 1.00 95.56 417 THR A CA 1
ATOM 3290 C C . THR A 1 417 ? -24.713 20.724 10.832 1.00 95.56 417 THR A C 1
ATOM 3292 O O . THR A 1 417 ? -25.078 20.420 9.700 1.00 95.56 417 THR A O 1
ATOM 3295 N N . VAL A 1 418 ? -24.938 19.948 11.900 1.00 95.88 418 VAL A N 1
ATOM 3296 C CA . VAL A 1 418 ? -25.591 18.635 11.858 1.00 95.88 418 VAL A CA 1
ATOM 3297 C C . VAL A 1 418 ? -26.832 18.649 12.752 1.00 95.88 418 VAL A C 1
ATOM 3299 O O . VAL A 1 418 ? -26.753 18.925 13.947 1.00 95.88 418 VAL A O 1
ATOM 3302 N N . SER A 1 419 ? -27.996 18.356 12.176 1.00 97.25 419 SER A N 1
ATOM 3303 C CA . SER A 1 419 ? -29.261 18.265 12.915 1.00 97.25 419 SER A CA 1
ATOM 3304 C C . SER A 1 419 ? -29.357 16.986 13.760 1.00 97.25 419 SER A C 1
ATOM 3306 O O . SER A 1 419 ? -28.699 15.987 13.474 1.00 97.25 419 SER A O 1
ATOM 3308 N N . SER A 1 420 ? -30.235 16.968 14.769 1.00 97.44 420 SER A N 1
ATOM 3309 C CA . SER A 1 420 ? -30.501 15.768 15.587 1.00 97.44 420 SER A CA 1
ATOM 3310 C C . SER A 1 420 ? -30.973 14.566 14.754 1.00 97.44 420 SER A C 1
ATOM 3312 O O . SER A 1 420 ? -30.572 13.426 15.004 1.00 97.44 420 SER A O 1
ATOM 3314 N N . LEU A 1 421 ? -31.784 14.820 13.721 1.00 96.81 421 LEU A N 1
ATOM 3315 C CA . LEU A 1 421 ? -32.239 13.792 12.785 1.00 96.81 421 LEU A CA 1
ATOM 3316 C C . LEU A 1 421 ? -31.079 13.239 11.945 1.00 96.81 421 LEU A C 1
ATOM 3318 O O . LEU A 1 421 ? -31.006 12.030 11.730 1.00 96.81 421 LEU A O 1
ATOM 3322 N N . GLU A 1 422 ? -30.166 14.100 11.483 1.00 97.00 422 GLU A N 1
ATOM 3323 C CA . GLU A 1 422 ? -28.952 13.662 10.785 1.00 97.00 422 GLU A CA 1
ATOM 3324 C C . GLU A 1 422 ? -28.038 12.852 11.708 1.00 97.00 422 GLU A C 1
ATOM 3326 O O . GLU A 1 422 ? -27.570 11.804 11.286 1.00 97.00 422 GLU A O 1
ATOM 3331 N N . ILE A 1 423 ? -27.826 13.273 12.960 1.00 97.62 423 ILE A N 1
ATOM 3332 C CA . ILE A 1 423 ? -27.007 12.523 13.932 1.00 97.62 423 ILE A CA 1
ATOM 3333 C C . ILE A 1 423 ? -27.547 11.103 14.113 1.00 97.62 423 ILE A C 1
ATOM 3335 O O . ILE A 1 423 ? -26.787 10.142 14.025 1.00 97.62 423 ILE A O 1
ATOM 3339 N N . SER A 1 424 ? -28.863 10.971 14.297 1.00 95.62 424 SER A N 1
ATOM 3340 C CA . SER A 1 424 ? -29.513 9.666 14.458 1.00 95.62 424 SER A CA 1
ATOM 3341 C C . SER A 1 424 ? -29.334 8.783 13.218 1.00 95.62 424 SER A C 1
ATOM 3343 O O . SER A 1 424 ? -29.056 7.596 13.341 1.00 95.62 424 SER A O 1
ATOM 3345 N N . ARG A 1 425 ? -29.450 9.366 12.016 1.00 96.06 425 ARG A N 1
ATOM 3346 C CA . ARG A 1 425 ? -29.266 8.651 10.742 1.00 96.06 425 ARG A CA 1
ATOM 3347 C C . ARG A 1 425 ? -27.816 8.251 10.475 1.00 96.06 425 ARG A C 1
ATOM 3349 O O . ARG A 1 425 ? -27.579 7.177 9.942 1.00 96.06 425 ARG A O 1
ATOM 3356 N N . LEU A 1 426 ? -26.861 9.109 10.826 1.00 96.44 426 LEU A N 1
ATOM 3357 C CA . LEU A 1 426 ? -25.435 8.896 10.567 1.00 96.44 426 LEU A CA 1
ATOM 3358 C C . LEU A 1 426 ? -24.786 7.921 11.558 1.00 96.44 426 LEU A C 1
ATOM 3360 O O . LEU A 1 426 ? -23.648 7.525 11.332 1.00 96.44 426 LEU A O 1
ATOM 3364 N N . SER A 1 427 ? -25.465 7.532 12.642 1.00 94.94 427 SER A N 1
ATOM 3365 C CA . SER A 1 427 ? -24.909 6.612 13.646 1.00 94.94 427 SER A CA 1
ATOM 3366 C C . SER A 1 427 ? -24.479 5.271 13.027 1.00 94.94 427 SER A C 1
ATOM 3368 O O . SER A 1 427 ? -23.337 4.842 13.214 1.00 94.94 427 SER A O 1
ATOM 3370 N N . ASP A 1 428 ? -25.324 4.675 12.179 1.00 92.81 428 ASP A N 1
ATOM 3371 C CA . ASP A 1 428 ? -25.010 3.424 11.468 1.00 92.81 428 ASP A CA 1
ATOM 3372 C C . ASP A 1 428 ? -23.846 3.591 10.473 1.00 92.81 428 ASP A C 1
ATOM 3374 O O . ASP A 1 428 ? -22.983 2.712 10.344 1.00 92.81 428 ASP A O 1
ATOM 3378 N N . ASP A 1 429 ? -23.773 4.748 9.806 1.00 94.19 429 ASP A N 1
ATOM 3379 C CA . ASP A 1 429 ? -22.669 5.089 8.904 1.00 94.19 429 ASP A CA 1
ATOM 3380 C C . ASP A 1 429 ? -21.351 5.241 9.674 1.00 94.19 429 ASP A C 1
ATOM 3382 O O . ASP A 1 429 ? -20.308 4.768 9.218 1.00 94.19 429 ASP A O 1
ATOM 3386 N N . ILE A 1 430 ? -21.377 5.861 10.859 1.00 94.81 430 ILE A N 1
ATOM 3387 C CA . ILE A 1 430 ? -20.208 6.005 11.737 1.00 94.81 430 ILE A CA 1
ATOM 3388 C C . ILE A 1 430 ? -19.714 4.629 12.184 1.00 94.81 430 ILE A C 1
ATOM 3390 O O . ILE A 1 430 ? -18.514 4.370 12.092 1.00 94.81 430 ILE A O 1
ATOM 3394 N N . ILE A 1 431 ? -20.612 3.738 12.619 1.00 94.06 431 ILE A N 1
ATOM 3395 C CA . ILE A 1 431 ? -20.267 2.359 12.995 1.00 94.06 431 ILE A CA 1
ATOM 3396 C C . ILE A 1 431 ? -19.614 1.649 11.807 1.00 94.06 431 ILE A C 1
ATOM 3398 O O . ILE A 1 431 ? -18.507 1.126 11.934 1.00 94.06 431 ILE A O 1
ATOM 3402 N N . SER A 1 432 ? -20.238 1.699 10.629 1.00 93.69 432 SER A N 1
ATOM 3403 C CA . SER A 1 432 ? -19.716 1.068 9.411 1.00 93.69 432 SER A CA 1
ATOM 3404 C C . SER A 1 432 ? -18.330 1.606 9.026 1.00 93.69 432 SER A C 1
ATOM 3406 O O . SER A 1 432 ? -17.415 0.840 8.707 1.00 93.69 432 SER A O 1
ATOM 3408 N N . GLN A 1 433 ? -18.127 2.924 9.117 1.00 92.69 433 GLN A N 1
ATOM 3409 C CA . GLN A 1 433 ? -16.828 3.558 8.878 1.00 92.69 433 GLN A CA 1
ATOM 3410 C C . GLN A 1 433 ? -15.787 3.180 9.937 1.00 92.69 433 GLN A C 1
ATOM 3412 O O . GLN A 1 433 ? -14.614 2.992 9.600 1.00 92.69 433 GLN A O 1
ATOM 3417 N N . TYR A 1 434 ? -16.192 3.046 11.201 1.00 93.44 434 TYR A N 1
ATOM 3418 C CA . TYR A 1 434 ? -15.322 2.617 12.291 1.00 93.44 434 TYR A CA 1
ATOM 3419 C C . TYR A 1 434 ? -14.856 1.171 12.089 1.00 93.44 434 TYR A C 1
ATOM 3421 O O . TYR A 1 434 ? -13.660 0.907 12.198 1.00 93.44 434 TYR A O 1
ATOM 3429 N N . ILE A 1 435 ? -15.752 0.256 11.695 1.00 94.44 435 ILE A N 1
ATOM 3430 C CA . ILE A 1 435 ? -15.401 -1.128 11.326 1.00 94.44 435 ILE A CA 1
ATOM 3431 C C . ILE A 1 435 ? -14.388 -1.121 10.179 1.00 94.44 435 ILE A C 1
ATOM 3433 O O . ILE A 1 435 ? -13.314 -1.714 10.283 1.00 94.44 435 ILE A O 1
ATOM 3437 N N . ALA A 1 436 ? -14.672 -0.392 9.099 1.00 92.50 436 ALA A N 1
ATOM 3438 C CA . ALA A 1 436 ? -13.765 -0.325 7.956 1.00 92.50 436 ALA A CA 1
ATOM 3439 C C . ALA A 1 436 ? -12.368 0.218 8.334 1.00 92.50 436 ALA A C 1
ATOM 3441 O O . ALA A 1 436 ? -11.349 -0.228 7.800 1.00 92.50 436 ALA A O 1
ATOM 3442 N N . LYS A 1 437 ? -12.297 1.179 9.262 1.00 92.06 437 LYS A N 1
ATOM 3443 C CA . LYS A 1 437 ? -11.050 1.852 9.650 1.00 92.06 437 LYS A CA 1
ATOM 3444 C C . LYS A 1 437 ? -10.269 1.114 10.740 1.00 92.06 437 LYS A C 1
ATOM 3446 O O . LYS A 1 437 ? -9.085 0.824 10.558 1.00 92.06 437 LYS A O 1
ATOM 3451 N N . GLU A 1 438 ? -10.887 0.878 11.890 1.00 93.62 438 GLU A N 1
ATOM 3452 C CA . GLU A 1 438 ? -10.208 0.354 13.079 1.00 93.62 438 GLU A CA 1
ATOM 3453 C C . GLU A 1 438 ? -10.114 -1.173 13.029 1.00 93.62 438 GLU A C 1
ATOM 3455 O O . GLU A 1 438 ? -9.052 -1.734 13.296 1.00 93.62 438 GLU A O 1
ATOM 3460 N N . TYR A 1 439 ? -11.174 -1.856 12.592 1.00 94.81 439 TYR A N 1
ATOM 3461 C CA . TYR A 1 439 ? -11.162 -3.312 12.484 1.00 94.81 439 TYR A CA 1
ATOM 3462 C C . TYR A 1 439 ? -10.428 -3.787 11.219 1.00 94.81 439 TYR A C 1
ATOM 3464 O O . TYR A 1 439 ? -9.378 -4.426 11.319 1.00 94.81 439 TYR A O 1
ATOM 3472 N N . GLU A 1 440 ? -10.908 -3.416 10.031 1.00 93.12 440 GLU A N 1
ATOM 3473 C CA . GLU A 1 440 ? -10.362 -3.925 8.764 1.00 93.12 440 GLU A CA 1
ATOM 3474 C C . GLU A 1 440 ? -8.989 -3.328 8.416 1.00 93.12 440 GLU A C 1
ATOM 3476 O O . GLU A 1 440 ? -8.013 -4.056 8.213 1.00 93.12 440 GLU A O 1
ATOM 3481 N N . ALA A 1 441 ? -8.877 -1.998 8.368 1.00 91.38 441 ALA A N 1
ATOM 3482 C CA . ALA A 1 441 ? -7.651 -1.347 7.907 1.00 91.38 441 ALA A CA 1
ATOM 3483 C C . ALA A 1 441 ? -6.536 -1.273 8.966 1.00 91.38 441 ALA A C 1
ATOM 3485 O O . ALA A 1 441 ? -5.365 -1.155 8.594 1.00 91.38 441 ALA A O 1
ATOM 3486 N N . THR A 1 442 ? -6.870 -1.333 10.262 1.00 93.19 442 THR A N 1
ATOM 3487 C CA . THR A 1 442 ? -5.892 -1.152 11.351 1.00 93.19 442 THR A CA 1
ATOM 3488 C C . THR A 1 442 ? -5.585 -2.453 12.078 1.00 93.19 442 THR A C 1
ATOM 3490 O O . THR A 1 442 ? -4.435 -2.900 12.040 1.00 93.19 442 THR A O 1
ATOM 3493 N N . LEU A 1 443 ? -6.573 -3.083 12.719 1.00 95.50 443 LEU A N 1
ATOM 3494 C CA . LEU A 1 443 ? -6.346 -4.275 13.532 1.00 95.50 443 LEU A CA 1
ATOM 3495 C C . LEU A 1 443 ? -5.914 -5.474 12.675 1.00 95.50 443 LEU A C 1
ATOM 3497 O O . LEU A 1 443 ? -4.854 -6.057 12.919 1.00 95.50 443 LEU A O 1
ATOM 3501 N N . LEU A 1 444 ? -6.670 -5.810 11.625 1.00 94.12 444 LEU A N 1
ATOM 3502 C CA . LEU A 1 444 ? -6.352 -6.966 10.776 1.00 94.12 444 LEU A CA 1
ATOM 3503 C C . LEU A 1 444 ? -5.046 -6.773 9.984 1.00 94.12 444 LEU A C 1
ATOM 3505 O O . LEU A 1 444 ? -4.341 -7.744 9.698 1.00 94.12 444 LEU A O 1
ATOM 3509 N N . ALA A 1 445 ? -4.645 -5.527 9.713 1.00 92.44 445 ALA A N 1
ATOM 3510 C CA . ALA A 1 445 ? -3.384 -5.177 9.052 1.00 92.44 445 ALA A CA 1
ATOM 3511 C C . ALA A 1 445 ? -2.262 -4.732 10.020 1.00 92.44 445 ALA A C 1
ATOM 3513 O O . ALA A 1 445 ? -1.239 -4.192 9.583 1.00 92.44 445 ALA A O 1
ATOM 3514 N N . HIS A 1 446 ? -2.410 -4.971 11.330 1.00 94.75 446 HIS A N 1
ATOM 3515 C CA . HIS A 1 446 ? -1.483 -4.454 12.338 1.00 94.75 446 HIS A CA 1
ATOM 3516 C C . HIS A 1 446 ? -0.038 -4.946 12.136 1.00 94.75 446 HIS A C 1
ATOM 3518 O O . HIS A 1 446 ? 0.260 -6.139 12.204 1.00 94.75 446 HIS A O 1
ATOM 3524 N N . ARG A 1 447 ? 0.902 -4.019 11.921 1.00 89.81 447 ARG A N 1
ATOM 3525 C CA . ARG A 1 447 ? 2.299 -4.337 11.549 1.00 89.81 447 ARG A CA 1
ATOM 3526 C C . ARG A 1 447 ? 3.091 -5.084 12.620 1.00 89.81 447 ARG A C 1
ATOM 3528 O O . ARG A 1 447 ? 4.065 -5.748 12.294 1.00 89.81 447 ARG A O 1
ATOM 3535 N N . GLY A 1 448 ? 2.713 -4.929 13.887 1.00 90.00 448 GLY A N 1
ATOM 3536 C CA . GLY A 1 448 ? 3.355 -5.620 15.007 1.00 90.00 448 GLY A CA 1
ATOM 3537 C C . GLY A 1 448 ? 2.850 -7.046 15.232 1.00 90.00 448 GLY A C 1
ATOM 3538 O O . GLY A 1 448 ? 3.342 -7.701 16.140 1.00 90.00 448 GLY A O 1
ATOM 3539 N N . PHE A 1 449 ? 1.862 -7.505 14.457 1.00 94.38 449 PHE A N 1
ATOM 3540 C CA . PHE A 1 449 ? 1.249 -8.822 14.602 1.00 94.38 449 PHE A CA 1
ATOM 3541 C C . PHE A 1 449 ? 1.571 -9.695 13.380 1.00 94.38 449 PHE A C 1
ATOM 3543 O O . PHE A 1 449 ? 1.062 -9.454 12.284 1.00 94.38 449 PHE A O 1
ATOM 3550 N N . ASP A 1 450 ? 2.429 -10.701 13.585 1.00 93.44 450 ASP A N 1
ATOM 3551 C CA . ASP A 1 450 ? 2.951 -11.594 12.538 1.00 93.44 450 ASP A CA 1
ATOM 3552 C C . ASP A 1 450 ? 2.739 -13.082 12.900 1.00 93.44 450 ASP A C 1
ATOM 3554 O O . ASP A 1 450 ? 3.699 -13.785 13.236 1.00 93.44 450 ASP A O 1
ATOM 3558 N N . PRO A 1 451 ? 1.495 -13.591 12.829 1.00 94.62 451 PRO A N 1
ATOM 3559 C CA . PRO A 1 451 ? 1.166 -14.948 13.271 1.00 94.62 451 PRO A CA 1
ATOM 3560 C C . PRO A 1 451 ? 1.861 -16.033 12.440 1.00 94.62 451 PRO A C 1
ATOM 3562 O O . PRO A 1 451 ? 2.306 -17.024 13.005 1.00 94.62 451 PRO A O 1
ATOM 3565 N N . LEU A 1 452 ? 2.060 -15.833 11.129 1.00 94.69 452 LEU A N 1
ATOM 3566 C CA . LEU A 1 452 ? 2.798 -16.793 10.293 1.00 94.69 452 LEU A CA 1
ATOM 3567 C C . LEU A 1 452 ? 4.225 -17.033 10.792 1.00 94.69 452 LEU A C 1
ATOM 3569 O O . LEU A 1 452 ? 4.685 -18.171 10.840 1.00 94.69 452 LEU A O 1
ATOM 3573 N N . LEU A 1 453 ? 4.929 -15.968 11.187 1.00 94.75 453 LEU A N 1
ATOM 3574 C CA . LEU A 1 453 ? 6.276 -16.110 11.729 1.00 94.75 453 LEU A CA 1
ATOM 3575 C C . LEU A 1 453 ? 6.253 -16.820 13.083 1.00 94.75 453 LEU A C 1
ATOM 3577 O O . LEU A 1 453 ? 7.091 -17.685 13.323 1.00 94.75 453 LEU A O 1
ATOM 3581 N N . ALA A 1 454 ? 5.298 -16.481 13.949 1.00 94.25 454 ALA A N 1
ATOM 3582 C CA . ALA A 1 454 ? 5.160 -17.141 15.241 1.00 94.25 454 ALA A CA 1
ATOM 3583 C C . ALA A 1 454 ? 4.843 -18.638 15.095 1.00 94.25 454 ALA A C 1
ATOM 3585 O O . ALA A 1 454 ? 5.432 -19.445 15.808 1.00 94.25 454 ALA A O 1
ATOM 3586 N N . ILE A 1 455 ? 4.021 -19.027 14.115 1.00 94.38 455 ILE A N 1
ATOM 3587 C CA . ILE A 1 455 ? 3.768 -20.436 13.782 1.00 94.38 455 ILE A CA 1
ATOM 3588 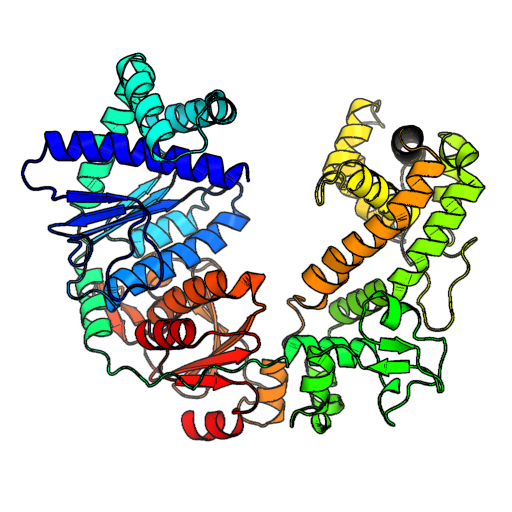C C . ILE A 1 455 ? 5.048 -21.123 13.284 1.00 94.38 455 ILE A C 1
ATOM 3590 O O . ILE A 1 455 ? 5.382 -22.212 13.749 1.00 94.38 455 ILE A O 1
ATOM 3594 N N . MET A 1 456 ? 5.818 -20.493 12.390 1.00 94.88 456 MET A N 1
ATOM 3595 C CA . MET A 1 456 ? 7.101 -21.053 11.930 1.00 94.88 456 MET A CA 1
ATOM 3596 C C . MET A 1 456 ? 8.128 -21.214 13.065 1.00 94.88 456 MET A C 1
ATOM 3598 O O . MET A 1 456 ? 8.955 -22.125 13.022 1.00 94.88 456 MET A O 1
ATOM 3602 N N . ILE A 1 457 ? 8.090 -20.347 14.081 1.00 94.19 457 ILE A N 1
ATOM 3603 C CA . ILE A 1 457 ? 8.923 -20.478 15.284 1.00 94.19 457 ILE A CA 1
ATOM 3604 C C . ILE A 1 457 ? 8.416 -21.621 16.169 1.00 94.19 457 ILE A C 1
ATOM 3606 O O . ILE A 1 457 ? 9.204 -22.464 16.592 1.00 94.19 457 ILE A O 1
ATOM 3610 N N . HIS A 1 458 ? 7.107 -21.675 16.419 1.00 92.12 458 HIS A N 1
ATOM 3611 C CA . HIS A 1 458 ? 6.471 -22.699 17.249 1.00 92.12 458 HIS A CA 1
ATOM 3612 C C . HIS A 1 458 ? 6.694 -24.116 16.700 1.00 92.12 458 HIS A C 1
ATOM 3614 O O . HIS A 1 458 ? 7.010 -25.032 17.451 1.00 92.12 458 HIS A O 1
ATOM 3620 N N . THR A 1 459 ? 6.611 -24.277 15.379 1.00 91.19 459 THR A N 1
ATOM 3621 C CA . THR A 1 459 ? 6.858 -25.546 14.670 1.00 91.19 459 THR A CA 1
ATOM 3622 C C . THR A 1 459 ? 8.340 -25.928 14.580 1.00 91.19 459 THR A C 1
ATOM 3624 O O . THR A 1 459 ? 8.670 -26.996 14.070 1.00 91.19 459 THR A O 1
ATOM 3627 N N . GLY A 1 460 ? 9.256 -25.071 15.043 1.00 92.62 460 GLY A N 1
ATOM 3628 C CA . GLY A 1 460 ? 10.698 -25.327 15.020 1.00 92.62 460 GLY A CA 1
ATOM 3629 C C . GLY A 1 460 ? 11.362 -25.179 13.646 1.00 92.62 460 GLY A C 1
ATOM 3630 O O . GLY A 1 460 ? 12.569 -25.396 13.534 1.00 92.62 460 GLY A O 1
ATOM 3631 N N . ILE A 1 461 ? 10.618 -24.767 12.612 1.00 92.44 461 ILE A N 1
ATOM 3632 C CA . ILE A 1 461 ? 11.153 -24.477 11.268 1.00 92.44 461 ILE A CA 1
ATOM 3633 C C . ILE A 1 461 ? 12.179 -23.346 11.349 1.00 92.44 461 ILE A C 1
ATOM 3635 O O . ILE A 1 461 ? 13.246 -23.383 10.729 1.00 92.44 461 ILE A O 1
ATOM 3639 N N . ILE A 1 462 ? 11.844 -22.328 12.137 1.00 93.62 462 ILE A N 1
ATOM 3640 C CA . ILE A 1 462 ? 12.692 -21.185 12.428 1.00 93.62 462 ILE A CA 1
ATOM 3641 C C . ILE A 1 462 ? 13.056 -21.248 13.910 1.00 93.62 462 ILE A C 1
ATOM 3643 O O . ILE A 1 462 ? 12.195 -21.391 14.772 1.00 93.62 462 ILE A O 1
ATOM 3647 N N . LYS A 1 463 ? 14.345 -21.112 14.238 1.00 92.62 463 LYS A N 1
ATOM 3648 C CA . LYS A 1 463 ? 14.760 -21.011 15.642 1.00 92.62 463 LYS A CA 1
ATOM 3649 C C . LYS A 1 463 ? 14.198 -19.719 16.232 1.00 92.62 463 LYS A C 1
ATOM 3651 O O . LYS A 1 463 ? 14.282 -18.680 15.589 1.00 92.62 463 LYS A O 1
ATOM 3656 N N . ALA A 1 464 ? 13.740 -19.736 17.482 1.00 89.19 464 ALA A N 1
ATOM 3657 C CA . ALA A 1 464 ? 13.280 -18.519 18.164 1.00 89.19 464 ALA A CA 1
ATOM 3658 C C . ALA A 1 464 ? 14.347 -17.399 18.202 1.00 89.19 464 ALA A C 1
ATOM 3660 O O . ALA A 1 464 ? 14.018 -16.218 18.250 1.00 89.19 464 ALA A O 1
ATOM 3661 N N . SER A 1 465 ? 15.635 -17.760 18.132 1.00 88.06 465 SER A N 1
ATOM 3662 C CA . SER A 1 465 ? 16.756 -16.816 18.050 1.00 88.06 465 SER A CA 1
ATOM 3663 C C . SER A 1 465 ? 17.005 -16.235 16.652 1.00 88.06 465 SER A C 1
ATOM 3665 O O . SER A 1 465 ? 17.780 -15.284 16.516 1.00 88.06 465 SER A O 1
ATOM 3667 N N . SER A 1 466 ? 16.378 -16.780 15.605 1.00 89.25 466 SER A N 1
ATOM 3668 C CA . SER A 1 466 ? 16.497 -16.272 14.241 1.00 89.25 466 SER A CA 1
ATOM 3669 C C . SER A 1 466 ? 15.847 -14.897 14.142 1.00 89.25 466 SER A C 1
ATOM 3671 O O . SER A 1 466 ? 14.647 -14.725 14.338 1.00 89.25 466 SER A O 1
ATOM 3673 N N . ARG A 1 467 ? 16.655 -13.891 13.808 1.00 87.56 467 ARG A N 1
ATOM 3674 C CA . ARG A 1 467 ? 16.190 -12.508 13.701 1.00 87.56 467 ARG A CA 1
ATOM 3675 C C . ARG A 1 467 ? 15.623 -12.232 12.313 1.00 87.56 467 ARG A C 1
ATOM 3677 O O . ARG A 1 467 ? 16.218 -12.613 11.301 1.00 87.56 467 ARG A O 1
ATOM 3684 N N . LYS A 1 468 ? 14.521 -11.474 12.268 1.00 94.62 468 LYS A N 1
ATOM 3685 C CA . LYS A 1 468 ? 14.100 -10.770 11.049 1.00 94.62 468 LYS A CA 1
ATOM 3686 C C . LYS A 1 468 ? 15.280 -9.930 10.565 1.00 94.62 468 LYS A C 1
ATOM 3688 O O . LYS A 1 468 ? 15.811 -9.122 11.324 1.00 94.62 468 LYS A O 1
ATOM 3693 N N . THR A 1 469 ? 15.693 -10.130 9.322 1.00 94.88 469 THR A N 1
ATOM 3694 C CA . THR A 1 469 ? 16.827 -9.418 8.730 1.00 94.88 469 THR A CA 1
ATOM 3695 C C . THR A 1 469 ? 16.351 -8.667 7.500 1.00 94.88 469 THR A C 1
ATOM 3697 O O . THR A 1 469 ? 15.691 -9.235 6.632 1.00 94.88 469 THR A O 1
ATOM 3700 N N . GLY A 1 470 ? 16.674 -7.377 7.432 1.00 96.06 470 GLY A N 1
ATOM 3701 C CA . GLY A 1 470 ? 16.467 -6.572 6.235 1.00 96.06 470 GLY A CA 1
ATOM 3702 C C . GLY A 1 470 ? 17.638 -6.765 5.281 1.00 96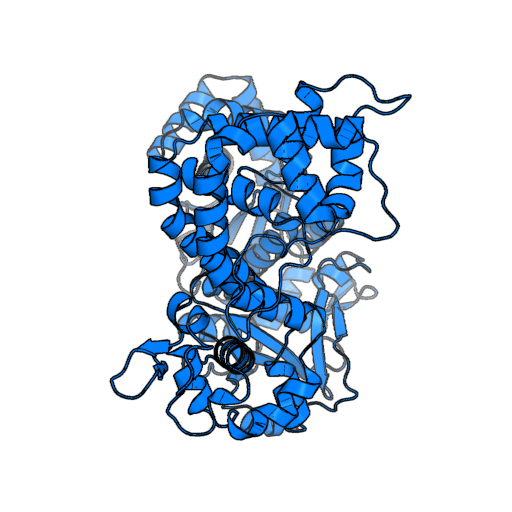.06 470 GLY A C 1
ATOM 3703 O O . GLY A 1 470 ? 18.748 -6.348 5.598 1.00 96.06 470 GLY A O 1
ATOM 3704 N N . ILE A 1 471 ? 17.395 -7.381 4.127 1.00 96.56 471 ILE A N 1
ATOM 3705 C CA . ILE A 1 471 ? 18.402 -7.564 3.077 1.00 96.56 471 ILE A CA 1
ATOM 3706 C C . ILE A 1 471 ? 18.212 -6.475 2.022 1.00 96.56 471 ILE A C 1
ATOM 3708 O O . ILE A 1 471 ? 17.104 -6.299 1.509 1.00 96.56 471 ILE A O 1
ATOM 3712 N N . SER A 1 472 ? 19.282 -5.738 1.719 1.00 96.88 472 SER A N 1
ATOM 3713 C CA . SER A 1 472 ? 19.316 -4.810 0.585 1.00 96.88 472 SER A CA 1
ATOM 3714 C C . SER A 1 472 ? 19.205 -5.591 -0.717 1.00 96.88 472 SER A C 1
ATOM 3716 O O . SER A 1 472 ? 19.866 -6.609 -0.889 1.00 96.88 472 SER A O 1
ATOM 3718 N N . THR A 1 473 ? 18.360 -5.129 -1.631 1.00 97.00 473 THR A N 1
ATOM 3719 C CA . THR A 1 473 ? 18.278 -5.735 -2.963 1.00 97.00 473 THR A CA 1
ATOM 3720 C C . THR A 1 473 ? 19.515 -5.432 -3.800 1.00 97.00 473 THR A C 1
ATOM 3722 O O . THR A 1 473 ? 20.188 -4.430 -3.564 1.00 97.00 473 THR A O 1
ATOM 3725 N N . CYS A 1 474 ? 19.791 -6.251 -4.817 1.00 97.62 474 CYS A N 1
ATOM 3726 C CA . CYS A 1 474 ? 20.902 -6.012 -5.745 1.00 97.62 474 CYS A CA 1
ATOM 3727 C C . CYS A 1 474 ? 20.860 -4.617 -6.393 1.00 97.62 474 CYS A C 1
ATOM 3729 O O . CYS A 1 474 ? 21.901 -4.005 -6.598 1.00 97.62 474 CYS A O 1
ATOM 3731 N N . PHE A 1 475 ? 19.667 -4.073 -6.651 1.00 97.56 475 PHE A N 1
ATOM 3732 C CA . PHE A 1 475 ? 19.500 -2.715 -7.177 1.00 97.56 475 PHE A CA 1
ATOM 3733 C C . PHE A 1 475 ? 19.879 -1.644 -6.150 1.00 97.56 475 PHE A C 1
ATOM 3735 O O . PHE A 1 475 ? 20.502 -0.646 -6.499 1.00 97.56 475 PHE A O 1
ATOM 3742 N N . ALA A 1 476 ? 19.550 -1.855 -4.871 1.00 97.19 476 ALA A N 1
ATOM 3743 C CA . ALA A 1 476 ? 19.947 -0.948 -3.796 1.00 97.19 476 ALA A CA 1
ATOM 3744 C C . ALA A 1 476 ? 21.459 -0.988 -3.551 1.00 97.19 476 ALA A C 1
ATOM 3746 O O . ALA A 1 476 ? 22.066 0.051 -3.304 1.00 97.19 476 ALA A O 1
ATOM 3747 N N . GLU A 1 477 ? 22.062 -2.173 -3.659 1.00 97.62 477 GLU A N 1
ATOM 3748 C CA . GLU A 1 477 ? 23.514 -2.355 -3.603 1.00 97.62 477 GLU A CA 1
ATOM 3749 C C . GLU A 1 477 ? 24.207 -1.645 -4.777 1.00 97.62 477 GLU A C 1
ATOM 3751 O O . GLU A 1 477 ? 25.131 -0.869 -4.540 1.00 97.62 477 GLU A O 1
ATOM 3756 N N . LYS A 1 478 ? 23.708 -1.811 -6.013 1.00 97.44 478 LYS A N 1
ATOM 3757 C CA . LYS A 1 478 ? 24.200 -1.091 -7.203 1.00 97.44 478 LYS A CA 1
ATOM 3758 C C . LYS A 1 478 ? 24.071 0.425 -7.061 1.00 97.44 478 LYS A C 1
ATOM 3760 O O . LYS A 1 478 ? 24.990 1.158 -7.402 1.00 97.44 478 LYS A O 1
ATOM 3765 N N . ALA A 1 479 ? 22.961 0.897 -6.498 1.00 96.88 479 ALA A N 1
ATOM 3766 C CA . ALA A 1 479 ? 22.730 2.313 -6.223 1.00 96.88 479 ALA A CA 1
ATOM 3767 C C . ALA A 1 479 ? 23.561 2.869 -5.042 1.00 96.88 479 ALA A C 1
ATOM 3769 O O . ALA A 1 479 ? 23.453 4.058 -4.733 1.00 96.88 479 ALA A O 1
ATOM 3770 N N . GLY A 1 480 ? 24.347 2.036 -4.346 1.00 95.88 480 GLY A N 1
ATOM 3771 C CA . GLY A 1 480 ? 25.154 2.446 -3.193 1.00 95.88 480 GLY A CA 1
ATOM 3772 C C . GLY A 1 480 ? 24.325 2.855 -1.968 1.00 95.88 480 GLY A C 1
ATOM 3773 O O . GLY A 1 480 ? 24.733 3.724 -1.197 1.00 95.88 480 GLY A O 1
ATOM 3774 N N . LEU A 1 481 ? 23.133 2.278 -1.783 1.00 93.88 481 LEU A N 1
ATOM 3775 C CA . LEU A 1 481 ? 22.200 2.667 -0.724 1.00 93.88 481 LEU A CA 1
ATOM 3776 C C . LEU A 1 481 ? 22.380 1.818 0.546 1.00 93.88 481 LEU A C 1
ATOM 3778 O O . LEU A 1 481 ? 22.095 0.623 0.566 1.00 93.88 481 LEU A O 1
ATOM 3782 N N . GLY A 1 482 ? 22.761 2.459 1.657 1.00 82.81 482 GLY A N 1
ATOM 3783 C CA . GLY A 1 482 ? 22.817 1.826 2.989 1.00 82.81 482 GLY A CA 1
ATOM 3784 C C . GLY A 1 482 ? 21.508 1.889 3.801 1.00 82.81 482 GLY A C 1
ATOM 3785 O O . GLY A 1 482 ? 21.358 1.188 4.807 1.00 82.81 482 GLY A O 1
ATOM 3786 N N . GLY A 1 483 ? 20.553 2.730 3.379 1.00 83.06 483 GLY A N 1
ATOM 3787 C CA . GLY A 1 483 ? 19.315 3.056 4.104 1.00 83.06 483 GLY A CA 1
ATOM 3788 C C . GLY A 1 483 ? 18.213 1.986 4.045 1.00 83.06 483 GLY A C 1
ATOM 3789 O O . GLY A 1 483 ? 18.473 0.820 3.781 1.00 83.06 483 GLY A O 1
ATOM 3790 N N . GLN A 1 484 ? 16.963 2.365 4.341 1.00 82.31 484 GLN A N 1
ATOM 3791 C CA . GLN A 1 484 ? 15.798 1.454 4.286 1.00 82.31 484 GLN A CA 1
ATOM 3792 C C . GLN A 1 484 ? 15.240 1.246 2.867 1.00 82.31 484 GLN A C 1
ATOM 3794 O O . GLN A 1 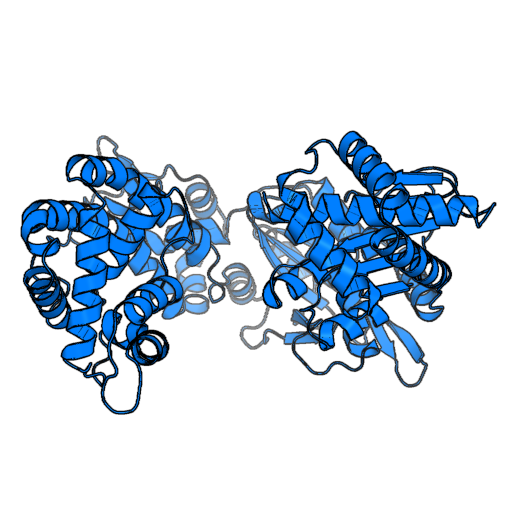484 ? 14.561 0.253 2.610 1.00 82.31 484 GLN A O 1
ATOM 3799 N N . ALA A 1 485 ? 15.523 2.169 1.944 1.00 86.75 485 ALA A N 1
ATOM 3800 C CA . ALA A 1 485 ? 15.073 2.068 0.560 1.00 86.75 485 ALA A CA 1
ATOM 3801 C C . ALA A 1 485 ? 15.639 0.802 -0.098 1.00 86.75 485 ALA A C 1
ATOM 3803 O O . ALA A 1 485 ? 16.819 0.492 0.050 1.00 86.75 485 ALA A O 1
ATOM 3804 N N . GLY A 1 486 ? 14.788 0.061 -0.810 1.00 88.56 486 GLY A N 1
ATOM 3805 C CA . GLY A 1 486 ? 15.220 -1.144 -1.513 1.00 88.56 486 GLY A CA 1
ATOM 3806 C C . GLY A 1 486 ? 15.556 -2.341 -0.611 1.00 88.56 486 GLY A C 1
ATOM 3807 O O . GLY A 1 486 ? 16.178 -3.282 -1.100 1.00 88.56 486 GLY A O 1
ATOM 3808 N N . LYS A 1 487 ? 15.168 -2.338 0.676 1.00 94.88 487 LYS A N 1
ATOM 3809 C CA . LYS A 1 487 ? 15.315 -3.496 1.576 1.00 94.88 487 LYS A CA 1
ATOM 3810 C C . LYS A 1 487 ? 14.073 -4.386 1.598 1.00 94.88 487 LYS A C 1
ATOM 3812 O O . LYS A 1 487 ? 12.937 -3.918 1.471 1.00 94.88 487 LYS A O 1
ATOM 3817 N N . THR A 1 488 ? 14.297 -5.676 1.823 1.00 95.56 488 THR A N 1
ATOM 3818 C CA . THR A 1 488 ? 13.249 -6.672 2.063 1.00 95.56 488 THR A CA 1
ATOM 3819 C C . THR A 1 488 ? 13.516 -7.404 3.371 1.00 95.56 488 THR A C 1
ATOM 3821 O O . THR A 1 488 ? 14.601 -7.945 3.575 1.00 95.56 488 THR A O 1
ATOM 3824 N N . THR A 1 489 ? 12.518 -7.435 4.252 1.00 95.88 489 THR A N 1
ATOM 3825 C CA . THR A 1 489 ? 12.573 -8.218 5.490 1.00 95.88 489 THR A CA 1
ATOM 3826 C C . THR A 1 489 ? 12.346 -9.692 5.183 1.00 95.88 489 THR A C 1
ATOM 3828 O O . THR A 1 489 ? 11.349 -10.047 4.559 1.00 95.88 489 THR A O 1
ATOM 3831 N N . VAL A 1 490 ? 13.265 -10.537 5.639 1.00 97.56 490 VAL A N 1
ATOM 3832 C CA . VAL A 1 490 ? 13.214 -11.998 5.513 1.00 97.56 490 VAL A CA 1
ATOM 3833 C C . VAL A 1 490 ? 13.736 -12.655 6.789 1.00 97.56 490 VAL A C 1
ATOM 3835 O O . VAL A 1 490 ? 14.312 -11.995 7.659 1.00 97.56 490 VAL A O 1
ATOM 3838 N N . VAL A 1 491 ? 13.585 -13.971 6.888 1.00 97.38 491 VAL A N 1
ATOM 3839 C CA . VAL A 1 491 ? 14.363 -14.803 7.808 1.00 97.38 491 VAL A CA 1
ATOM 3840 C C . VAL A 1 491 ? 15.322 -15.644 6.980 1.00 97.38 491 VAL A C 1
ATOM 3842 O O . VAL A 1 491 ? 14.932 -16.241 5.979 1.00 97.38 491 VAL A O 1
ATOM 3845 N N . LYS A 1 492 ? 16.590 -15.683 7.393 1.00 96.50 492 LYS A N 1
ATOM 3846 C CA . LYS A 1 492 ? 17.593 -16.567 6.800 1.00 96.50 492 LYS A CA 1
ATOM 3847 C C . LYS A 1 492 ? 17.702 -17.841 7.634 1.00 96.50 492 LYS A C 1
ATOM 3849 O O . LYS A 1 492 ? 17.999 -17.772 8.826 1.00 96.50 492 LYS A O 1
ATOM 3854 N N . VAL A 1 493 ? 17.504 -18.992 6.997 1.00 96.06 493 VAL A N 1
ATOM 3855 C CA . VAL A 1 493 ? 17.737 -20.316 7.587 1.00 96.06 493 VAL A CA 1
ATOM 3856 C C . VAL A 1 493 ? 18.714 -21.061 6.685 1.00 96.06 493 VAL A C 1
ATOM 3858 O O . VAL A 1 493 ? 18.394 -21.360 5.538 1.00 96.06 493 VAL A O 1
ATOM 3861 N N . LYS A 1 494 ? 19.931 -21.326 7.179 1.00 94.50 494 LYS A N 1
ATOM 3862 C CA . LYS A 1 494 ? 21.048 -21.847 6.367 1.00 94.50 494 LYS A CA 1
ATOM 3863 C C . LYS A 1 494 ? 21.264 -20.981 5.105 1.00 94.50 494 LYS A C 1
ATOM 3865 O O . LYS A 1 494 ? 21.474 -19.775 5.228 1.00 94.50 494 LYS A O 1
ATOM 3870 N N . ASN A 1 495 ? 21.173 -21.580 3.915 1.00 96.62 495 ASN A N 1
ATOM 3871 C CA . ASN A 1 495 ? 21.298 -20.918 2.614 1.00 96.62 495 ASN A CA 1
ATOM 3872 C C . ASN A 1 495 ? 19.934 -20.565 1.992 1.00 96.62 495 ASN A C 1
ATOM 3874 O O . ASN A 1 495 ? 19.846 -20.352 0.785 1.00 96.62 495 ASN A O 1
ATOM 3878 N N . THR A 1 496 ? 18.868 -20.510 2.790 1.00 97.50 496 THR A N 1
ATOM 3879 C CA . THR A 1 496 ? 17.510 -20.216 2.325 1.00 97.50 496 THR A CA 1
ATOM 3880 C C . THR A 1 496 ? 17.032 -18.893 2.906 1.00 97.50 496 THR A C 1
ATOM 3882 O O . THR A 1 496 ? 17.163 -18.651 4.110 1.00 97.50 496 THR A O 1
ATOM 3885 N N . LEU A 1 497 ? 16.464 -18.036 2.058 1.00 98.12 497 LEU A N 1
ATOM 3886 C CA . LEU A 1 497 ? 15.731 -16.849 2.493 1.00 98.12 497 LEU A CA 1
ATOM 3887 C C . LEU A 1 497 ? 14.234 -17.138 2.447 1.00 98.12 497 LEU A C 1
ATOM 3889 O O . LEU A 1 497 ? 13.718 -17.573 1.420 1.00 98.12 497 LEU A O 1
ATOM 3893 N N . ILE A 1 498 ? 13.552 -16.868 3.555 1.00 98.19 498 ILE A N 1
ATOM 3894 C CA . ILE A 1 498 ? 12.113 -17.066 3.703 1.00 98.19 498 ILE A CA 1
ATOM 3895 C C . ILE A 1 498 ? 11.454 -15.697 3.842 1.00 98.19 498 ILE A C 1
ATOM 3897 O O . ILE A 1 498 ? 11.768 -14.937 4.765 1.00 98.19 498 ILE A O 1
ATOM 3901 N N . ASN A 1 499 ? 10.548 -15.382 2.923 1.00 98.06 499 ASN A N 1
ATOM 3902 C CA . ASN A 1 499 ? 9.617 -14.263 3.036 1.00 98.06 499 ASN A CA 1
ATOM 3903 C C . ASN A 1 499 ? 8.226 -14.806 3.379 1.00 98.06 499 ASN A C 1
ATOM 3905 O O . ASN A 1 499 ? 7.909 -15.940 3.030 1.00 98.06 499 ASN A O 1
ATOM 3909 N N . TRP A 1 500 ? 7.398 -14.017 4.054 1.00 97.00 500 TRP A N 1
ATOM 3910 C CA . TRP A 1 500 ? 6.022 -14.392 4.365 1.00 97.00 500 TRP A CA 1
ATOM 3911 C C . TRP A 1 500 ? 5.091 -13.199 4.184 1.00 97.00 500 TRP A C 1
ATOM 3913 O O . TRP A 1 500 ? 5.463 -12.071 4.514 1.00 97.00 500 TRP A O 1
ATOM 3923 N N . GLN A 1 501 ? 3.889 -13.434 3.659 1.00 96.31 501 GLN A N 1
ATOM 3924 C CA . GLN A 1 501 ? 2.892 -12.387 3.441 1.00 96.31 501 GLN A CA 1
ATOM 3925 C C . GLN A 1 501 ? 1.474 -12.901 3.670 1.00 96.31 501 GLN A C 1
ATOM 3927 O O . GLN A 1 501 ? 1.111 -13.961 3.173 1.00 96.31 501 GLN A O 1
ATOM 3932 N N . SER A 1 502 ? 0.664 -12.081 4.337 1.00 94.69 502 SER A N 1
ATOM 3933 C CA . SER A 1 502 ? -0.790 -12.245 4.406 1.00 94.69 502 SER A CA 1
ATOM 3934 C C . SER A 1 502 ? -1.461 -11.171 3.562 1.00 94.69 502 SER A C 1
ATOM 3936 O O . SER A 1 502 ? -1.101 -9.994 3.682 1.00 94.69 502 SER A O 1
ATOM 3938 N N . VAL A 1 503 ? -2.427 -11.549 2.724 1.00 92.69 503 VAL A N 1
ATOM 3939 C CA . VAL A 1 503 ? -3.075 -10.613 1.796 1.00 92.69 503 VAL A CA 1
ATOM 3940 C C . VAL A 1 503 ? -4.574 -10.862 1.671 1.00 92.69 503 VAL A C 1
ATOM 3942 O O . VAL A 1 503 ? -5.003 -11.982 1.454 1.00 92.69 503 VAL A O 1
ATOM 3945 N N . SER A 1 504 ? -5.383 -9.809 1.766 1.00 88.44 504 SER A N 1
ATOM 3946 C CA . SER A 1 504 ? -6.796 -9.867 1.378 1.00 88.44 504 SER A CA 1
ATOM 3947 C C . SER A 1 504 ? -6.978 -9.575 -0.112 1.00 88.44 504 SER A C 1
ATOM 3949 O O . SER A 1 504 ? -6.108 -8.967 -0.744 1.00 88.44 504 SER A O 1
ATOM 3951 N N . ASP A 1 505 ? -8.145 -9.911 -0.664 1.00 88.12 505 ASP A N 1
ATOM 3952 C CA . ASP A 1 505 ? -8.463 -9.678 -2.079 1.00 88.12 505 ASP A CA 1
ATOM 3953 C C . ASP A 1 505 ? -8.203 -8.242 -2.542 1.00 88.12 505 ASP A C 1
ATOM 3955 O O . ASP A 1 505 ? -7.636 -8.033 -3.616 1.00 88.12 505 ASP A O 1
ATOM 3959 N N . ALA A 1 506 ? -8.538 -7.252 -1.708 1.00 85.62 506 ALA A N 1
ATOM 3960 C CA . ALA A 1 506 ? -8.347 -5.835 -2.016 1.00 85.62 506 ALA A CA 1
ATOM 3961 C C . ALA A 1 506 ? -6.867 -5.446 -2.227 1.00 85.62 506 ALA A C 1
ATOM 3963 O O . ALA A 1 506 ? -6.571 -4.448 -2.884 1.00 85.62 506 ALA A O 1
ATOM 3964 N N . GLY A 1 507 ? -5.924 -6.212 -1.666 1.00 88.19 507 GLY A N 1
ATOM 3965 C CA . GLY A 1 507 ? -4.484 -5.951 -1.740 1.00 88.19 507 GLY A CA 1
ATOM 3966 C C . GLY A 1 507 ? -3.693 -6.922 -2.618 1.00 88.19 507 GLY A C 1
ATOM 3967 O O . GLY A 1 507 ? -2.501 -6.678 -2.840 1.00 88.19 507 GLY A O 1
ATOM 3968 N N . ARG A 1 508 ? -4.318 -8.000 -3.110 1.00 94.25 508 ARG A N 1
ATOM 3969 C CA . ARG A 1 508 ? -3.646 -9.127 -3.781 1.00 94.25 508 ARG A CA 1
ATOM 3970 C C . ARG A 1 508 ? -2.798 -8.693 -4.959 1.00 94.25 508 ARG A C 1
ATOM 3972 O O . ARG A 1 508 ? -1.592 -8.932 -4.967 1.00 94.25 508 ARG A O 1
ATOM 3979 N N . ASP A 1 509 ? -3.398 -7.994 -5.913 1.00 92.69 509 ASP A N 1
ATOM 3980 C CA . ASP A 1 509 ? -2.722 -7.656 -7.165 1.00 92.69 509 ASP A CA 1
ATOM 3981 C C . ASP A 1 509 ? -1.526 -6.729 -6.898 1.00 92.69 509 ASP A C 1
ATOM 3983 O O . ASP A 1 509 ? -0.443 -6.913 -7.448 1.00 92.69 509 ASP A O 1
ATOM 3987 N N . HIS A 1 510 ? -1.669 -5.781 -5.967 1.00 91.75 510 HIS A N 1
ATOM 3988 C CA . HIS A 1 510 ? -0.574 -4.912 -5.543 1.00 91.75 510 HIS A CA 1
ATOM 3989 C C . HIS A 1 510 ? 0.551 -5.664 -4.834 1.00 91.75 510 HIS A C 1
ATOM 3991 O O . HIS A 1 510 ? 1.723 -5.359 -5.069 1.00 91.75 510 HIS A O 1
ATOM 3997 N N . LYS A 1 511 ? 0.214 -6.626 -3.968 1.00 94.94 511 LYS A N 1
ATOM 3998 C CA . LYS A 1 511 ? 1.222 -7.409 -3.255 1.00 94.94 511 LYS A CA 1
ATOM 3999 C C . LYS A 1 511 ? 1.935 -8.386 -4.184 1.00 94.94 511 LYS A C 1
ATOM 4001 O O . LYS A 1 511 ? 3.147 -8.525 -4.058 1.00 94.94 511 LYS A O 1
ATOM 4006 N N . LYS A 1 512 ? 1.227 -8.993 -5.142 1.00 96.19 512 LYS A N 1
ATOM 4007 C CA . LYS A 1 512 ? 1.822 -9.809 -6.208 1.00 96.19 512 LYS A CA 1
ATOM 4008 C C . LYS A 1 512 ? 2.930 -9.032 -6.916 1.00 96.19 512 LYS A C 1
ATOM 4010 O O . LYS A 1 512 ? 4.068 -9.485 -6.906 1.00 96.19 512 LYS A O 1
ATOM 4015 N N . LYS A 1 513 ? 2.623 -7.832 -7.437 1.00 94.62 513 LYS A N 1
ATOM 4016 C CA . LYS A 1 513 ? 3.615 -6.976 -8.118 1.00 94.62 513 LYS A CA 1
ATOM 4017 C C . LYS A 1 513 ? 4.842 -6.728 -7.232 1.00 94.62 513 LYS A C 1
ATOM 4019 O O . LYS A 1 513 ? 5.972 -6.968 -7.645 1.00 94.62 513 LYS A O 1
ATOM 4024 N N . GLU A 1 514 ? 4.618 -6.322 -5.982 1.00 95.56 514 GLU A N 1
ATOM 4025 C CA . GLU A 1 514 ? 5.700 -6.095 -5.018 1.00 95.56 514 GLU A CA 1
ATOM 4026 C C . GLU A 1 514 ? 6.578 -7.345 -4.813 1.00 95.56 514 GLU A C 1
ATOM 4028 O O . GLU A 1 514 ? 7.805 -7.249 -4.814 1.00 95.56 514 GLU A O 1
ATOM 4033 N N . LEU A 1 515 ? 5.972 -8.520 -4.636 1.00 97.12 515 LEU A N 1
ATOM 4034 C CA . LEU A 1 515 ? 6.698 -9.763 -4.382 1.00 97.12 515 LEU A CA 1
ATOM 4035 C C . LEU A 1 515 ? 7.447 -10.287 -5.608 1.00 97.12 515 LEU A C 1
ATOM 4037 O O . LEU A 1 515 ? 8.526 -10.852 -5.428 1.00 97.12 515 LEU A O 1
ATOM 4041 N N . CYS A 1 516 ? 6.932 -10.072 -6.821 1.00 96.56 516 CYS A N 1
ATOM 4042 C CA . CYS A 1 516 ? 7.664 -10.351 -8.057 1.00 96.56 516 CYS A CA 1
ATOM 4043 C C . CYS A 1 516 ? 8.963 -9.530 -8.107 1.00 96.56 516 CYS A C 1
ATOM 4045 O O . CYS A 1 516 ? 10.047 -10.090 -8.257 1.00 96.56 516 CYS A O 1
ATOM 4047 N N . GLY A 1 517 ? 8.876 -8.218 -7.852 1.00 94.75 517 GLY A N 1
ATOM 4048 C CA . GLY A 1 517 ? 10.040 -7.323 -7.830 1.00 94.75 517 GLY A CA 1
ATOM 4049 C C . GLY A 1 517 ? 11.087 -7.691 -6.770 1.00 94.75 517 GLY A C 1
ATOM 4050 O O . GLY A 1 517 ? 12.294 -7.566 -6.987 1.00 94.75 517 GLY A O 1
ATOM 4051 N N . ARG A 1 518 ? 10.641 -8.173 -5.602 1.00 96.69 518 ARG A N 1
ATOM 4052 C CA . ARG A 1 518 ? 11.531 -8.524 -4.484 1.00 96.69 518 ARG A CA 1
ATOM 4053 C C . ARG A 1 518 ? 12.327 -9.809 -4.710 1.00 96.69 518 ARG A C 1
ATOM 4055 O O . ARG A 1 518 ? 13.438 -9.896 -4.189 1.00 96.69 518 ARG A O 1
ATOM 4062 N N . ALA A 1 519 ? 11.796 -10.784 -5.447 1.00 97.31 519 ALA A N 1
ATOM 4063 C CA . ALA A 1 519 ? 12.449 -12.080 -5.637 1.00 97.31 519 ALA A CA 1
ATOM 4064 C C . ALA A 1 519 ? 13.820 -11.939 -6.317 1.00 97.31 519 ALA A C 1
ATOM 4066 O O . ALA A 1 519 ? 14.837 -12.349 -5.754 1.00 97.31 519 ALA A O 1
ATOM 4067 N N . VAL A 1 520 ? 13.868 -11.267 -7.471 1.00 96.69 520 VAL A N 1
ATOM 4068 C CA . VAL A 1 520 ? 15.121 -10.989 -8.197 1.00 96.69 520 VAL A CA 1
ATOM 4069 C C . VAL A 1 520 ? 16.078 -10.172 -7.330 1.00 96.69 520 VAL A C 1
ATOM 4071 O O . VAL A 1 520 ? 17.240 -10.542 -7.161 1.00 96.69 520 VAL A O 1
ATOM 4074 N N . GLY A 1 521 ? 15.569 -9.120 -6.679 1.00 96.50 521 GLY A N 1
ATOM 4075 C CA . GLY A 1 521 ? 16.370 -8.275 -5.796 1.00 96.50 521 GLY A CA 1
ATOM 4076 C C . GLY A 1 521 ? 17.049 -9.037 -4.649 1.00 96.50 521 GLY A C 1
ATOM 4077 O O . GLY A 1 521 ? 18.152 -8.672 -4.246 1.00 96.50 521 GLY A O 1
ATOM 4078 N N . LEU A 1 522 ? 16.412 -10.090 -4.129 1.00 97.88 522 LEU A N 1
ATOM 4079 C CA . LEU A 1 522 ? 16.958 -10.950 -3.076 1.00 97.88 522 LEU A CA 1
ATOM 4080 C C . LEU A 1 522 ? 17.915 -12.027 -3.606 1.00 97.88 522 LEU A C 1
ATOM 4082 O O . LEU A 1 522 ? 18.856 -12.390 -2.900 1.00 97.88 522 LEU A O 1
ATOM 4086 N N . ARG A 1 523 ? 17.679 -12.549 -4.814 1.00 97.69 523 ARG A N 1
ATOM 4087 C CA . ARG A 1 523 ? 18.452 -13.657 -5.401 1.00 97.69 523 ARG A CA 1
ATOM 4088 C C . ARG A 1 523 ? 19.866 -13.252 -5.800 1.00 97.69 523 ARG A C 1
ATOM 4090 O O . ARG A 1 523 ? 20.796 -14.046 -5.658 1.00 97.69 523 ARG A O 1
ATOM 4097 N N . TYR A 1 524 ? 20.019 -12.034 -6.298 1.00 98.31 524 TYR A N 1
ATOM 4098 C CA . TYR A 1 524 ? 21.291 -11.521 -6.794 1.00 98.31 524 TYR A CA 1
ATOM 4099 C C . TYR A 1 524 ? 21.884 -10.492 -5.834 1.00 98.31 524 TYR A C 1
ATOM 4101 O O . TYR A 1 524 ? 21.226 -10.023 -4.901 1.00 98.31 524 TYR A O 1
ATOM 4109 N N . SER A 1 525 ? 23.147 -10.157 -6.060 1.00 98.12 525 SER A N 1
ATOM 4110 C CA . SER A 1 525 ? 23.895 -9.112 -5.370 1.00 98.12 525 SER A CA 1
ATOM 4111 C C . SER A 1 525 ? 24.727 -8.334 -6.389 1.00 98.12 525 SER A C 1
ATOM 4113 O O . SER A 1 525 ? 25.019 -8.847 -7.472 1.00 98.12 525 SER A O 1
ATOM 4115 N N . TRP A 1 526 ? 25.067 -7.090 -6.069 1.00 98.19 526 TRP A N 1
ATOM 4116 C CA . TRP A 1 526 ? 25.948 -6.269 -6.893 1.00 98.19 526 TRP A CA 1
ATOM 4117 C C . TRP A 1 526 ? 27.408 -6.430 -6.457 1.00 98.19 526 TRP A C 1
ATOM 4119 O O . TRP A 1 526 ? 27.761 -6.112 -5.321 1.00 98.19 526 TRP A O 1
ATOM 4129 N N . ASP A 1 527 ? 28.263 -6.905 -7.363 1.00 97.88 527 ASP A N 1
ATOM 4130 C CA . ASP A 1 527 ? 29.711 -6.942 -7.166 1.00 97.88 527 ASP A CA 1
ATOM 4131 C C . ASP A 1 527 ? 30.316 -5.632 -7.680 1.00 97.88 527 ASP A C 1
ATOM 4133 O O . ASP A 1 527 ? 30.566 -5.468 -8.875 1.00 97.88 527 ASP A O 1
ATOM 4137 N N . ALA A 1 528 ? 30.551 -4.691 -6.764 1.00 96.62 528 ALA A N 1
ATOM 4138 C CA . ALA A 1 528 ? 31.094 -3.377 -7.098 1.00 96.62 528 ALA A CA 1
ATOM 4139 C C . ALA A 1 528 ? 32.531 -3.426 -7.647 1.00 96.62 528 ALA A C 1
ATOM 4141 O O . ALA A 1 528 ? 32.928 -2.512 -8.362 1.00 96.62 528 ALA A O 1
ATOM 4142 N N . ILE A 1 529 ? 33.308 -4.474 -7.340 1.00 97.12 529 ILE A N 1
ATOM 4143 C CA . ILE A 1 529 ? 34.684 -4.621 -7.840 1.00 97.12 529 ILE A CA 1
ATOM 4144 C C . ILE A 1 529 ? 34.652 -5.047 -9.307 1.00 97.12 529 ILE A C 1
ATOM 4146 O O . ILE A 1 529 ? 35.426 -4.548 -10.119 1.00 97.12 529 ILE A O 1
ATOM 4150 N N . ARG A 1 530 ? 33.750 -5.972 -9.647 1.00 96.94 530 ARG A N 1
ATOM 4151 C CA . ARG A 1 530 ? 33.599 -6.488 -11.014 1.00 96.94 530 ARG A CA 1
ATOM 4152 C C . ARG A 1 530 ? 32.591 -5.707 -11.861 1.00 96.94 530 ARG A C 1
ATOM 4154 O O . ARG A 1 530 ? 32.452 -6.018 -13.037 1.00 96.94 530 ARG A O 1
ATOM 4161 N N . ASN A 1 531 ? 31.898 -4.731 -11.272 1.00 96.50 531 ASN A N 1
ATOM 4162 C CA . ASN A 1 531 ? 30.839 -3.938 -11.900 1.00 96.50 531 ASN A CA 1
ATOM 4163 C C . ASN A 1 531 ? 29.765 -4.810 -12.580 1.00 96.50 531 ASN A C 1
ATOM 4165 O O . ASN A 1 531 ? 29.367 -4.558 -13.715 1.00 96.50 531 ASN A O 1
ATOM 4169 N N . GLN A 1 532 ? 29.328 -5.870 -11.895 1.00 97.69 532 GLN A N 1
ATOM 4170 C CA . GLN A 1 532 ? 28.358 -6.823 -12.437 1.00 97.69 532 GLN A CA 1
ATOM 4171 C C . GLN A 1 532 ? 27.438 -7.399 -11.362 1.00 97.69 532 GLN A C 1
ATOM 4173 O O . GLN A 1 532 ? 27.762 -7.424 -10.170 1.00 97.69 532 GLN A O 1
ATOM 4178 N N . PHE A 1 533 ? 26.298 -7.932 -11.795 1.00 98.31 533 PHE A N 1
ATOM 4179 C CA . PHE A 1 533 ? 25.431 -8.714 -10.922 1.00 98.31 533 PHE A CA 1
ATOM 4180 C C . PHE A 1 533 ? 25.941 -10.147 -10.796 1.00 98.31 533 PHE A C 1
ATOM 4182 O O . PHE A 1 533 ? 26.345 -10.779 -11.769 1.00 98.31 533 PHE A O 1
ATOM 4189 N N . VAL A 1 534 ? 25.877 -10.686 -9.583 1.00 98.00 534 VAL A N 1
ATOM 4190 C CA . VAL A 1 534 ? 26.247 -12.071 -9.276 1.00 98.00 534 VAL A CA 1
ATOM 4191 C C . VAL A 1 534 ? 25.161 -12.727 -8.433 1.00 98.00 534 VAL A C 1
ATOM 4193 O O . VAL A 1 534 ? 24.367 -12.049 -7.776 1.00 98.00 534 VAL A O 1
ATOM 4196 N N . ARG A 1 535 ? 25.113 -14.063 -8.410 1.00 97.75 535 ARG A N 1
ATOM 4197 C CA . ARG A 1 535 ? 24.259 -14.777 -7.448 1.00 97.75 535 ARG A CA 1
ATOM 4198 C C . ARG A 1 535 ? 24.648 -14.386 -6.026 1.00 97.75 535 ARG A C 1
ATOM 4200 O O . ARG A 1 535 ? 25.834 -14.314 -5.704 1.00 97.75 535 ARG A O 1
ATOM 4207 N N . ARG A 1 536 ? 23.654 -14.145 -5.169 1.00 97.81 536 ARG A N 1
ATOM 4208 C CA . ARG A 1 536 ? 23.898 -13.705 -3.796 1.00 97.81 536 ARG A CA 1
ATOM 4209 C C . ARG A 1 536 ? 24.656 -14.786 -3.010 1.00 97.81 536 ARG A C 1
ATOM 4211 O O . ARG A 1 536 ? 24.150 -15.903 -2.878 1.00 97.81 536 ARG A O 1
ATOM 4218 N N . PRO A 1 537 ? 25.831 -14.472 -2.433 1.00 97.25 537 PRO A N 1
ATOM 4219 C CA . PRO A 1 537 ? 26.603 -15.448 -1.673 1.00 97.25 537 PRO A CA 1
ATOM 4220 C C . PRO A 1 537 ? 25.823 -16.026 -0.485 1.00 97.25 537 PRO A C 1
ATOM 4222 O O . PRO A 1 537 ? 25.205 -15.301 0.300 1.00 97.25 537 PRO A O 1
ATOM 4225 N N . GLY A 1 538 ? 25.864 -17.353 -0.340 1.00 96.56 538 GLY A N 1
ATOM 4226 C CA . GLY A 1 538 ? 25.190 -18.062 0.750 1.00 96.56 538 GLY A CA 1
ATOM 4227 C C . GLY A 1 538 ? 23.660 -18.007 0.684 1.00 96.56 538 GLY A C 1
ATOM 4228 O O . GLY A 1 538 ? 23.013 -18.095 1.731 1.00 96.56 538 GLY A O 1
ATOM 4229 N N . VAL A 1 539 ? 23.092 -17.810 -0.511 1.00 97.50 539 VAL A N 1
ATOM 4230 C CA . VAL A 1 539 ? 21.659 -17.932 -0.797 1.00 97.50 539 VAL A CA 1
ATOM 4231 C C . VAL A 1 539 ? 21.475 -18.859 -1.996 1.00 97.50 539 VAL A C 1
ATOM 4233 O O . VAL A 1 539 ? 21.799 -18.512 -3.127 1.00 97.50 539 VAL A O 1
ATOM 4236 N N . ASN A 1 540 ? 20.930 -20.042 -1.735 1.00 96.12 540 ASN A N 1
ATOM 4237 C CA . ASN A 1 540 ? 20.646 -21.064 -2.738 1.00 96.12 540 ASN A CA 1
ATOM 4238 C C . ASN A 1 540 ? 19.160 -21.103 -3.101 1.00 96.12 540 ASN A C 1
ATOM 4240 O O . ASN A 1 540 ? 18.820 -21.511 -4.209 1.00 96.12 540 ASN A O 1
ATOM 4244 N N . LYS A 1 541 ? 18.285 -20.709 -2.166 1.00 96.94 541 LYS A N 1
ATOM 4245 C CA . LYS A 1 541 ? 16.837 -20.868 -2.301 1.00 96.94 541 LYS A CA 1
ATOM 4246 C C . LYS A 1 541 ? 16.072 -19.668 -1.751 1.00 96.94 541 LYS A C 1
ATOM 4248 O O . LYS A 1 541 ? 16.404 -19.151 -0.680 1.00 96.94 541 LYS A O 1
ATOM 4253 N N . LEU A 1 542 ? 15.029 -19.259 -2.465 1.00 98.38 542 LEU A N 1
ATOM 4254 C CA . LEU A 1 542 ? 14.034 -18.285 -2.033 1.00 98.38 542 LEU A CA 1
ATOM 4255 C C . LEU A 1 542 ? 12.695 -18.986 -1.828 1.00 98.38 542 LEU A C 1
ATOM 4257 O O . LEU A 1 542 ? 12.133 -19.550 -2.769 1.00 98.38 542 LEU A O 1
ATOM 4261 N N . ILE A 1 543 ? 12.176 -18.921 -0.607 1.00 98.31 543 ILE A N 1
ATOM 4262 C CA . ILE A 1 543 ? 10.871 -19.470 -0.254 1.00 98.31 543 ILE A CA 1
ATOM 4263 C C . ILE A 1 543 ? 9.920 -18.339 0.129 1.00 98.31 543 ILE A C 1
ATOM 4265 O O . ILE A 1 543 ? 10.301 -17.407 0.843 1.00 98.31 543 ILE A O 1
ATOM 4269 N N . LEU A 1 544 ? 8.675 -18.455 -0.325 1.00 98.38 544 LEU A N 1
ATOM 4270 C CA . LEU A 1 544 ? 7.580 -17.571 0.041 1.00 98.38 544 LEU A CA 1
ATOM 4271 C C . LEU A 1 544 ? 6.504 -18.349 0.805 1.00 98.38 544 LEU A C 1
ATOM 4273 O O . LEU A 1 544 ? 5.997 -19.352 0.314 1.00 98.38 544 LEU A O 1
ATOM 4277 N N . VAL A 1 545 ? 6.143 -17.881 1.996 1.00 98.00 545 VAL A N 1
ATOM 4278 C CA . VAL A 1 545 ? 5.014 -18.407 2.771 1.00 98.00 545 VAL A CA 1
ATOM 4279 C C . VAL A 1 545 ? 3.830 -17.460 2.616 1.00 98.00 545 VAL A C 1
ATOM 4281 O O . VAL A 1 545 ? 3.938 -16.272 2.923 1.00 98.00 545 VAL A O 1
ATOM 4284 N N . LEU A 1 546 ? 2.709 -17.966 2.123 1.00 97.25 546 LEU A N 1
ATOM 4285 C CA . LEU A 1 546 ? 1.530 -17.169 1.827 1.00 97.25 546 LEU A CA 1
ATOM 4286 C C . LEU A 1 546 ? 0.382 -17.464 2.781 1.00 97.25 546 LEU A C 1
ATOM 4288 O O . LEU A 1 546 ? 0.197 -18.578 3.266 1.00 97.25 546 LEU A O 1
ATOM 4292 N N . ASP A 1 547 ? -0.393 -16.415 3.010 1.00 96.62 547 ASP A N 1
ATOM 4293 C CA . ASP A 1 547 ? -1.685 -16.449 3.666 1.00 96.62 547 ASP A CA 1
ATOM 4294 C C . ASP A 1 547 ? -2.647 -15.492 2.962 1.00 96.62 547 ASP A C 1
ATOM 4296 O O . ASP A 1 547 ? -2.223 -14.484 2.373 1.00 96.62 547 ASP A O 1
ATOM 4300 N N . GLY A 1 548 ? -3.937 -15.793 3.037 1.00 94.94 548 GLY A N 1
ATOM 4301 C CA . GLY A 1 548 ? -4.986 -15.027 2.388 1.00 94.94 548 GLY A CA 1
ATOM 4302 C C . GLY A 1 548 ? -5.431 -15.613 1.056 1.00 94.94 548 GLY A C 1
ATOM 4303 O O . GLY A 1 548 ? -5.243 -16.799 0.782 1.00 94.94 548 GLY A O 1
ATOM 4304 N N . THR A 1 549 ? -6.020 -14.758 0.225 1.00 94.19 549 THR A N 1
ATOM 4305 C CA . THR A 1 549 ? -6.656 -15.165 -1.028 1.00 94.19 549 THR A CA 1
ATOM 4306 C C . THR A 1 549 ? -5.712 -14.945 -2.210 1.00 94.19 549 THR A C 1
ATOM 4308 O O . THR A 1 549 ? -5.280 -13.826 -2.498 1.00 94.19 549 THR A O 1
ATOM 4311 N N . TRP A 1 550 ? -5.359 -16.022 -2.915 1.00 95.94 550 TRP A N 1
ATOM 4312 C CA . TRP A 1 550 ? -4.421 -16.001 -4.047 1.00 95.94 550 TRP A CA 1
ATOM 4313 C C . TRP A 1 550 ? -4.995 -16.782 -5.221 1.00 95.94 550 TRP A C 1
ATOM 4315 O O . TRP A 1 550 ? -5.494 -17.886 -5.044 1.00 95.94 550 TRP A O 1
ATOM 4325 N N . ARG A 1 551 ? -4.908 -16.239 -6.442 1.00 96.44 551 ARG A N 1
ATOM 4326 C CA . ARG A 1 551 ? -5.347 -16.958 -7.647 1.00 96.44 551 ARG A CA 1
ATOM 4327 C C . ARG A 1 551 ? -4.179 -17.750 -8.218 1.00 96.44 551 ARG A C 1
ATOM 4329 O O . ARG A 1 551 ? -3.025 -17.349 -8.072 1.00 96.44 551 ARG A O 1
ATOM 4336 N N . GLN A 1 552 ? -4.472 -18.803 -8.980 1.00 97.44 552 GLN A N 1
ATOM 4337 C CA . GLN A 1 552 ? -3.427 -19.626 -9.601 1.00 97.44 552 GLN A CA 1
ATOM 4338 C C . GLN A 1 552 ? -2.462 -18.789 -10.453 1.00 97.44 552 GLN A C 1
ATOM 4340 O O . GLN A 1 552 ? -1.251 -18.875 -10.281 1.00 97.44 552 GLN A O 1
ATOM 4345 N N . LYS A 1 553 ? -3.003 -17.877 -11.272 1.00 95.62 553 LYS A N 1
ATOM 4346 C CA . LYS A 1 553 ? -2.199 -16.965 -12.098 1.00 95.62 553 LYS A CA 1
ATOM 4347 C C . LYS A 1 553 ? -1.228 -16.093 -11.293 1.00 95.62 553 LYS A C 1
ATOM 4349 O O . LYS A 1 553 ? -0.182 -15.718 -11.818 1.00 95.62 553 LYS A O 1
ATOM 4354 N N . ASP A 1 554 ? -1.562 -15.770 -10.041 1.00 96.00 554 ASP A N 1
ATOM 4355 C CA . ASP A 1 554 ? -0.708 -14.966 -9.168 1.00 96.00 554 ASP A CA 1
ATOM 4356 C C . ASP A 1 554 ? 0.455 -15.812 -8.640 1.00 96.00 554 ASP A C 1
ATOM 4358 O O . ASP A 1 554 ? 1.602 -15.372 -8.678 1.00 96.00 554 ASP A O 1
ATOM 4362 N N . LEU A 1 555 ? 0.177 -17.050 -8.218 1.00 97.75 555 LEU A N 1
ATOM 4363 C CA . LEU A 1 555 ? 1.199 -18.007 -7.785 1.00 97.75 555 LEU A CA 1
ATOM 4364 C C . LEU A 1 555 ? 2.164 -18.354 -8.921 1.00 97.75 555 LEU A C 1
ATOM 4366 O O . LEU A 1 555 ? 3.381 -18.365 -8.723 1.00 97.75 555 LEU A O 1
ATOM 4370 N N . ASP A 1 556 ? 1.632 -18.572 -10.123 1.00 96.81 556 ASP A N 1
ATOM 4371 C CA . ASP A 1 556 ? 2.445 -18.845 -11.302 1.00 96.81 556 ASP A CA 1
ATOM 4372 C C . ASP A 1 556 ? 3.357 -17.649 -11.622 1.00 96.81 556 ASP A C 1
ATOM 4374 O O . ASP A 1 556 ? 4.542 -17.834 -11.903 1.00 96.81 556 ASP A O 1
ATOM 4378 N N . ALA A 1 557 ? 2.838 -16.417 -11.532 1.00 95.62 557 ALA A N 1
ATOM 4379 C CA . ALA A 1 557 ? 3.629 -15.202 -11.728 1.00 95.62 557 ALA A CA 1
ATOM 4380 C C . ALA A 1 557 ? 4.750 -15.063 -10.686 1.00 95.62 557 ALA A C 1
ATOM 4382 O O . ALA A 1 557 ? 5.882 -14.739 -11.048 1.00 95.62 557 ALA A O 1
ATOM 4383 N N . LEU A 1 558 ? 4.480 -15.370 -9.414 1.00 97.25 558 LEU A N 1
ATOM 4384 C CA . LEU A 1 558 ? 5.480 -15.336 -8.342 1.00 97.25 558 LEU A CA 1
ATOM 4385 C C . LEU A 1 558 ? 6.616 -16.342 -8.586 1.00 97.25 558 LEU A C 1
ATOM 4387 O O . LEU A 1 558 ? 7.793 -15.992 -8.465 1.00 97.25 558 LEU A O 1
ATOM 4391 N N . VAL A 1 559 ? 6.291 -17.575 -8.983 1.00 97.25 559 VAL A N 1
ATOM 4392 C CA . VAL A 1 559 ? 7.305 -18.597 -9.290 1.00 97.25 559 VAL A CA 1
ATOM 4393 C C . VAL A 1 559 ? 8.122 -18.231 -10.530 1.00 97.25 559 VAL A C 1
ATOM 4395 O O . VAL A 1 559 ? 9.354 -18.362 -10.522 1.00 97.25 559 VAL A O 1
ATOM 4398 N N . ARG A 1 560 ? 7.469 -17.719 -11.585 1.00 95.00 560 ARG A N 1
ATOM 4399 C CA . ARG A 1 560 ? 8.160 -17.207 -12.781 1.00 95.00 560 ARG A CA 1
ATOM 4400 C C . ARG A 1 560 ? 9.117 -16.065 -12.437 1.00 95.00 560 ARG A C 1
ATOM 4402 O O . ARG A 1 560 ? 10.240 -16.070 -12.926 1.00 95.00 560 ARG A O 1
ATOM 4409 N N . SER A 1 561 ? 8.704 -15.172 -11.541 1.00 94.44 561 SER A N 1
ATOM 4410 C CA . SER A 1 561 ? 9.450 -13.968 -11.150 1.00 94.44 561 SER A CA 1
ATOM 4411 C C . SER A 1 561 ? 10.630 -14.214 -10.209 1.00 94.44 561 SER A C 1
ATOM 4413 O O . SER A 1 561 ? 11.342 -13.271 -9.877 1.00 94.44 561 SER A O 1
ATOM 4415 N N . GLY A 1 562 ? 10.835 -15.445 -9.732 1.00 96.00 562 GLY A N 1
ATOM 4416 C CA . GLY A 1 562 ? 12.034 -15.778 -8.965 1.00 96.00 562 GLY A CA 1
ATOM 4417 C C . GLY A 1 562 ? 11.805 -16.485 -7.638 1.00 96.00 562 GLY A C 1
ATOM 4418 O O . GLY A 1 562 ? 12.794 -16.783 -6.978 1.00 96.00 562 GLY A O 1
ATOM 4419 N N . TRP A 1 563 ? 10.576 -16.764 -7.198 1.00 98.00 563 TRP A N 1
ATOM 4420 C CA . TRP A 1 563 ? 10.369 -17.598 -6.004 1.00 98.00 563 TRP A CA 1
ATOM 4421 C C . TRP A 1 563 ? 10.572 -19.079 -6.362 1.00 98.00 563 TRP A C 1
ATOM 4423 O O . TRP A 1 563 ? 10.008 -19.561 -7.341 1.00 98.00 563 TRP A O 1
ATOM 4433 N N . ASP A 1 564 ? 11.403 -19.810 -5.610 1.00 97.75 564 ASP A N 1
ATOM 4434 C CA . ASP A 1 564 ? 11.691 -21.219 -5.937 1.00 97.75 564 ASP A CA 1
ATOM 4435 C C . ASP A 1 564 ? 10.561 -22.138 -5.485 1.00 97.75 564 ASP A C 1
ATOM 4437 O O . ASP A 1 564 ? 10.224 -23.100 -6.173 1.00 97.75 564 ASP A O 1
ATOM 4441 N N . GLN A 1 565 ? 9.996 -21.853 -4.312 1.00 97.62 565 GLN A N 1
ATOM 4442 C CA . GLN A 1 565 ? 8.883 -22.595 -3.734 1.00 97.62 565 GLN A CA 1
ATOM 4443 C C . GLN A 1 565 ? 7.961 -21.648 -2.974 1.00 97.62 565 GLN A C 1
ATOM 4445 O O . GLN A 1 565 ? 8.411 -20.668 -2.370 1.00 97.62 565 GLN A O 1
ATOM 4450 N N . ILE A 1 566 ? 6.673 -21.969 -3.006 1.00 98.12 566 ILE A N 1
ATOM 4451 C CA . ILE A 1 566 ? 5.625 -21.256 -2.288 1.00 98.12 566 ILE A CA 1
ATOM 4452 C C . ILE A 1 566 ? 4.906 -22.273 -1.406 1.00 98.12 566 ILE A C 1
ATOM 4454 O O . ILE A 1 566 ? 4.600 -23.364 -1.880 1.00 98.12 566 ILE A O 1
ATOM 4458 N N . PHE A 1 567 ? 4.660 -21.914 -0.150 1.00 97.56 567 PHE A N 1
ATOM 4459 C CA . PHE A 1 567 ? 3.916 -22.730 0.809 1.00 97.56 567 PHE A CA 1
ATOM 4460 C C . PHE A 1 567 ? 2.770 -21.920 1.390 1.00 97.56 567 PHE A C 1
ATOM 4462 O O . PHE A 1 567 ? 2.943 -20.738 1.693 1.00 97.56 567 PHE A O 1
ATOM 4469 N N . TYR A 1 568 ? 1.631 -22.561 1.604 1.00 96.25 568 TYR A N 1
ATOM 4470 C CA . TYR A 1 568 ? 0.595 -22.023 2.473 1.00 96.25 568 TYR A CA 1
ATOM 4471 C C . TYR A 1 568 ? 0.883 -22.336 3.940 1.00 96.25 568 TYR A C 1
ATOM 4473 O O . TYR A 1 568 ? 1.730 -23.166 4.284 1.00 96.25 568 TYR A O 1
ATOM 4481 N N . ALA A 1 569 ? 0.187 -21.639 4.832 1.00 88.75 569 ALA A N 1
ATOM 4482 C CA . ALA A 1 569 ? 0.386 -21.801 6.263 1.00 88.75 569 ALA A CA 1
ATOM 4483 C C . ALA A 1 569 ? 0.034 -23.210 6.773 1.00 88.75 569 ALA A C 1
ATOM 4485 O O . ALA A 1 569 ? 0.650 -23.670 7.719 1.00 88.75 569 ALA A O 1
ATOM 4486 N N . ASP A 1 570 ? -0.917 -23.914 6.165 1.00 88.19 570 ASP A N 1
ATOM 4487 C CA . ASP A 1 570 ? -1.258 -25.317 6.448 1.00 88.19 570 ASP A CA 1
ATOM 4488 C C . ASP A 1 570 ? -0.220 -26.323 5.903 1.00 88.19 570 ASP A C 1
ATOM 4490 O O . ASP A 1 570 ? -0.221 -27.489 6.287 1.00 88.19 570 ASP A O 1
ATOM 4494 N N . GLU A 1 571 ? 0.721 -25.877 5.067 1.00 91.94 571 GLU A N 1
ATOM 4495 C CA . GLU A 1 571 ? 1.747 -26.714 4.426 1.00 91.94 571 GLU A CA 1
ATOM 4496 C C . GLU A 1 571 ? 3.129 -26.595 5.088 1.00 91.94 571 GLU A C 1
ATOM 4498 O O . GLU A 1 571 ? 4.129 -27.107 4.573 1.00 91.94 571 GLU A O 1
ATOM 4503 N N . LEU A 1 572 ? 3.218 -25.932 6.243 1.00 88.56 572 LEU A N 1
ATOM 4504 C CA . LEU A 1 572 ? 4.491 -25.635 6.908 1.00 88.56 572 LEU A CA 1
ATOM 4505 C C . LEU A 1 572 ? 5.294 -26.889 7.304 1.00 88.56 572 LEU A C 1
ATOM 4507 O O . LEU A 1 572 ? 6.518 -26.828 7.393 1.00 88.56 572 LEU A O 1
ATOM 4511 N N . VAL A 1 573 ? 4.663 -28.057 7.440 1.00 82.00 573 VAL A N 1
ATOM 4512 C CA . VAL A 1 573 ? 5.394 -29.329 7.607 1.00 82.00 573 VAL A CA 1
ATOM 4513 C C . VAL A 1 573 ? 6.302 -29.612 6.398 1.00 82.00 573 VAL A C 1
ATOM 4515 O O . VAL A 1 573 ? 7.458 -30.003 6.563 1.00 82.00 573 VAL A O 1
ATOM 4518 N N . GLY A 1 574 ? 5.826 -29.341 5.178 1.00 87.75 574 GLY A N 1
ATOM 4519 C CA . GLY A 1 574 ? 6.617 -29.473 3.951 1.00 87.75 574 GLY A CA 1
ATOM 4520 C C . GLY A 1 574 ? 7.743 -28.439 3.844 1.00 87.75 574 GLY A C 1
ATOM 4521 O O . GLY A 1 574 ? 8.792 -28.724 3.262 1.00 87.75 574 GLY A O 1
ATOM 4522 N N . LEU A 1 575 ? 7.574 -27.265 4.464 1.00 91.12 575 LEU A N 1
ATOM 4523 C CA . LEU A 1 575 ? 8.599 -26.220 4.500 1.00 91.12 575 LEU A CA 1
ATOM 4524 C C . LEU A 1 575 ? 9.866 -26.683 5.236 1.00 91.12 575 LEU A C 1
ATOM 4526 O O . LEU A 1 575 ? 10.973 -26.410 4.771 1.00 91.12 575 LEU A O 1
ATOM 4530 N N . ALA A 1 576 ? 9.727 -27.413 6.347 1.00 88.06 576 ALA A N 1
ATOM 4531 C CA . ALA A 1 576 ? 10.872 -27.946 7.089 1.00 88.06 576 ALA A CA 1
ATOM 4532 C C . ALA A 1 576 ? 11.754 -28.840 6.200 1.00 88.06 576 ALA A C 1
ATOM 4534 O O . ALA A 1 576 ? 12.974 -28.667 6.155 1.00 88.06 576 ALA A O 1
ATOM 4535 N N . ALA A 1 577 ? 11.129 -29.740 5.433 1.00 90.62 577 ALA A N 1
ATOM 4536 C CA . ALA A 1 577 ? 11.817 -30.616 4.486 1.00 90.62 577 ALA A CA 1
ATOM 4537 C C . ALA A 1 577 ? 12.478 -29.836 3.339 1.00 90.62 577 ALA A C 1
ATOM 4539 O O . ALA A 1 577 ? 13.565 -30.190 2.901 1.00 90.62 577 ALA A O 1
ATOM 4540 N N . ALA A 1 578 ? 11.860 -28.747 2.880 1.00 91.31 578 ALA A N 1
ATOM 4541 C CA . ALA A 1 578 ? 12.380 -27.915 1.799 1.00 91.31 578 ALA A CA 1
ATOM 4542 C C . ALA A 1 578 ? 13.613 -27.066 2.160 1.00 91.31 578 ALA A C 1
ATOM 4544 O O . ALA A 1 578 ? 14.301 -26.592 1.244 1.00 91.31 578 ALA A O 1
ATOM 4545 N N . ILE A 1 579 ? 13.842 -26.817 3.454 1.00 90.56 579 ILE A N 1
ATOM 4546 C CA . ILE A 1 579 ? 14.984 -26.055 3.991 1.00 90.56 579 ILE A CA 1
ATOM 4547 C C . ILE A 1 579 ? 16.186 -26.962 4.285 1.00 90.56 579 ILE A C 1
ATOM 4549 O O . ILE A 1 579 ? 17.324 -26.474 4.298 1.00 90.56 579 ILE A O 1
ATOM 4553 N N . MET A 1 580 ? 15.936 -28.238 4.601 1.00 79.25 580 MET A N 1
ATOM 4554 C CA . MET A 1 580 ? 16.987 -29.213 4.891 1.00 79.25 580 MET A CA 1
ATOM 4555 C C . MET A 1 580 ? 17.862 -29.458 3.675 1.00 79.25 580 MET A C 1
ATOM 4557 O O . MET A 1 580 ? 19.093 -29.403 3.917 1.00 79.25 580 MET A O 1
#

Secondary structure (DSSP, 8-state):
-HHHHHHHHHHHHHHHHHHHHHHH-TTS-EEEES---TT-SS--SEEEESSTTSEEEEEEEE--SSHHHHHHHHHHHHHHHHHHHHHSSS--EEEEEE--S---HHHHHHHHHHSSEEEEGGGSHHHHHHHHHHHHHTTTS-SSHHHHHHHHHHHHHH-HHHHHHHHHHHHHHHHHHH---HHHHHHHHHHHTS----PPPP--B-HHHHHHHHHHHGGGGTTS-B--GGGHHHHHTTSEEEETTEEEE--HHHHHHHHSTTSTTHHHHHHHH--HHHHHHHHHHHGGGHHHHHHHHHHHTHHHHTSHHHHHHHHHHHHH-TTTTS-PPTTPPPP-S-HHHHHHHHHHHHHTT-TTSSSHHHHHHHHHTTPPPBTTB-HHHHHHHHHHHHHTT-TT----HHHHHHHHHHHHHHHHTS-HHHHHHHHHHHHHHHIIIIIIIIITT-TT--HHHHHHHHTTSS-TTPPPEEEEPHHHHHTT--SSTTEEEEEEETTEEEEEEEE-GGGHHHHHHHHHHHHHHHHEEEETTTTEEEEPTT--EEEEEEEE---HHHHHHHHHTT-SEEEEGGGHHHHHHHH-

Organism: NCBI:txid2018669

Radius of gyration: 27.74 Å; chains: 1; bounding box: 67×66×73 Å

Foldseek 3Di:
DLVVLLQLLQLLLVVLLVVVLCVVDVPFADKDAQDAAPQAPDGFRIFGDPDSNAGQETEHEDEDPAQVVLLLVLLLVLLVQLSQLQRGPDRHAYEYEYLYLHHDPLSVLLCVLRGLFYHDLNVDPLSVVVSVVCVVCSVVADPDNVSNSVVVNVVLVVDPSSVVSSNVVSVRVVVRNPGGDVQVVVLSVVLNPDDFADFDAFDAAQQLPLLLLCVLCPPQPVPQANQDPLCPLCVLLQQWDQDPRHTGGDDPSNVRNCPAPCVVVSVVLCVPQDDPVLVVLSLLSSCLVCLVQLLVVCLVCVVLLLDLNSLLVLLVVCLVPVQVRGDADPPHDGDQFVCNQVSLQLLLCLVVVHLPDGDLLVLLVLLQVVWDDDPPHTLSVVSSVPVVVSRNNPVVDDDDPRSSSSSSNSSSNSSVVADSVSSVVSSSVSSVSSSVPSVVVDNSPPPSGDSLVSLCCVVVLDPPPFDFDWDAFQSSQLSVHPDNRRTDTFTDDFQETEEEDEDEPVCLSSVLSSLLSVQSRQQWHQDPVVRHIDGDPSHDAYEYEYHGGDHPVSSVSNSSSHHRYYHYSSRVVVVSVVSD

Sequence (580 aa):
MAGERKGKTYEALVKVALDRLRTEQENLGEIFWNETPAGMTIEPDFCIGDDVNHPQIVILVTHSGSAKNSDMKFWRNMGELVEAKTCLATVPRVVNIAFDSIIKESLKKLQAAAFDGQVVVGDRDYGVELIAWVDQHLANLPTAMMEKLEVITEMVGNNDGLNRAISRLTEDLGKAITSTLPELEQLWGMEKDRIRGKAPVARDTYVRRGFTKRILLGNAINGGSIKSEDYIWAHKVGLLNRAIKGFHIVDHDLEWFMSSPWADSYEAVSGNCITQGFLQQVDKVRSIVLLEEYTRYVLEHLLELQTKEGMLEHLRKQLTNPAESIDIPEGVLAPQNIWLFDYIGALIKARTNRSQGFGYSTFAGHVDAKSSYIGSMDVGTWCSCFMNQYFNRHTAFNPPVIAEEYVANVLAEQLKTVSSLEISRLSDDIISQYIAKEYEATLLAHRGFDPLLAIMIHTGIIKASSRKTGISTCFAEKAGLGGQAGKTTVVKVKNTLINWQSVSDAGRDHKKKELCGRAVGLRYSWDAIRNQFVRRPGVNKLILVLDGTWRQKDLDALVRSGWDQIFYADELVGLAAAIM